Protein 7SKZ (pdb70)

B-factor: mean 47.56, std 10.43, range [28.94, 87.68]

GO terms:
  GO:0044228 host cell surface (C, IDA)
  GO:0005768 endosome (C, IDA)
  GO:0039660 structural constituent of virion (F, IDA)
  GO:0019062 virion attachment to host cell (P, IDA)
  GO:0046718 symbiont entry into host cell (P, IDA)
  GO:0098670 entry receptor-mediated virion attachment to host cell (P, IDA)
  GO:0140522 fusogenic activity (F, IDA)
  GO:0046789 host cell surface receptor binding (F, IDA)
  GO:0048018 receptor ligand activity (F, IDA)
  GO:0043655 host extracellular region (C, IC)
  GO:0044173 host cell endoplasmic reticulum-Golgi intermediate compartment membrane (C, EXP)
  GO:0055036 virion membrane (C, EXP)
  GO:0020002 host cell plasma membrane (C, EXP)
  GO:0005515 protein binding (F, IPI)
  GO:0055036 virion membrane (C, TAS)
  GO:0005886 plasma membrane (C, TAS)
  GO:0042802 identical protein binding (F, IPI)
  GO:0046598 positive regulation of viral entry into host cell (P, IDA)
  GO:0016020 membrane (C, IDA)
  GO:0019031 viral envelope (C, IDA)

InterPro domains:
  IPR002552 Spike glycoprotein S2, coronavirus [PF01601] (711-1232)
  IPR018548 Spike (S) protein S1 subunit, receptor-binding domain, betacoronavirus [PF09408] (349-526)
  IPR018548 Spike (S) protein S1 subunit, receptor-binding domain, betacoronavirus [PS51921] (334-527)
  IPR032500 Spike glycoprotein S1, N-terminal domain, betacoronavirus-like [PF16451] (33-337)
  IPR032500 Spike glycoprotein S1, N-terminal domain, betacoronavirus-like [PS51922] (9-303)
  IPR036326 Spike S1 subunit, receptor binding domain superfamily, betacoronavirus [SSF143587] (333-516)
  IPR042578 Spike glycoprotein, betacoronavirus [MF_04099] (2-1273)
  IPR043002 Spike glycoprotein, N-terminal domain superfamily [G3DSA:2.60.120.960] (28-307)
  IPR043473 Spike glycoprotein S2 superfamily, coronavirus [SSF111474] (909-1026)
  IPR043473 Spike glycoprotein S2 superfamily, coronavirus [SSF111474] (1159-1211)
  IPR043607 Coronavirus spike glycoprotein S1, C-terminal [PF19209] (536-591)
  IPR044341 Spike (S) protein S1 subunit, N-terminal domain, SARS-CoV-like [cd21624] (13-304)
  IPR044366 Spike (S) protein S1 subunit, receptor-binding domain, SARS-CoV-2 [cd21480] (319-541)
  IPR044873 Spike glycoprotein S2, coronavirus, heptad repeat 1 [PS51923] (896-1001)
  IPR044874 Spike glycoprotein S2, coronavirus, heptad repeat 2 [PS51924] (1143-1225)

Radius of gyration: 24.34 Å; Cα contacts (8 Å, |Δi|>4): 1212; chains: 3; bounding box: 66×43×62 Å

Organism: Severe acute respiratory syndrome coronavirus 2 (NCBI:txid2697049)

Foldseek 3Di:
DVVVVVVVVVVD/DKAWAKDWAFEDEQQAKTKIKIAIDDDQQLQWKKWKWWADPPVGIDTAKIAGSNRPDIDGDPVQPPFWDWGADSVRRMIMIIGGNHHQVNFTWIKIFIWDGCVVPPRTDTDDIHPTHTHGHHPDDWDAWDKAKQAWEPVADDPQKGKIWIKTDFTDDDDKDKDKPVPPDDPAKDKDDWDQDPVRGTITMIMGMDGPVCLPPDWIWMWIAGVNVRDIDIDTHHHDHD/DKAKAKDDQEDEEAAQAKDKIKIFIPWFLFQQKWKWWADPPGDTHTAAGSQFHGDPPHDPQWGKDDTTTIIMTMGGNHALLSFTWMKMKGCSVPVDIDIYPTYGYAYDDDFDFWDKDKDWADPVVLVVFKTKIKIKTPFGPDPDKDKWKAFLHRTDDDQKDKDKDDQDSHRRTIMMMMIGMDTSVVVVVTFKIKMWMDDPNDPHIDIDIGTPVPD

Solvent-accessible surface area: 18860 Å² total; per-residue (Å²): 116,75,54,14,59,35,1,36,143,48,11,140,165,66,77,8,79,35,64,51,21,10,42,17,108,62,55,20,73,32,131,0,15,1,46,10,57,55,36,79,2,52,39,32,2,0,0,0,0,18,36,20,136,90,59,22,7,56,18,1,0,0,4,0,1,59,29,64,19,58,65,57,30,141,64,0,56,87,29,5,74,4,47,30,55,47,113,60,48,10,0,46,0,72,0,17,67,3,126,112,80,1,45,4,43,0,10,0,0,9,0,4,29,5,124,124,122,49,46,1,9,0,57,23,26,0,218,22,16,43,0,18,8,23,90,52,94,61,84,19,13,46,11,22,17,5,8,1,7,64,43,0,44,59,85,53,53,0,0,0,0,0,3,0,18,35,0,29,1,62,54,14,85,28,46,2,41,101,40,94,33,103,74,37,38,21,54,4,62,25,28,104,26,133,77,32,41,44,8,16,4,0,1,0,43,10,75,39,108,21,34,81,112,93,75,19,50,0,27,4,70,0,66,22,27,136,36,82,44,103,47,134,6,103,73,50,126,32,145,14,90,10,73,5,57,55,75,62,32,48,22,40,70,52,76,166,1,76,0,45,2,50,9,74,104,66,0,60,36,12,0,0,0,0,10,15,35,64,86,94,27,4,110,12,0,1,37,9,1,68,62,110,12,107,78,14,49,81,48,2,56,7,54,34,77,17,61,70,3,40,0,30,0,21,67,3,89,27,42,2,10,0,25,0,17,0,0,1,3,60,89,13,1,13,3,27,19,3,103,6,0,107,0,25,0,97,77,101,74,19,43,10,49,11,3,0,0,6,6,6,97,80,3,35,93,80,32,37,0,2,0,0,0,0,0,13,47,0,32,30,100,127,25,116,24,61,8,50,4,65,125,52,79,60,112,74,74,53,70,86,21,48,9,79,3,33,41,166,53,3,5,10,0,7,7,3,20,0,46,18,54,76,76,81,8,83,73,72,45,52,0,8,0,27,0,59,8,128,30,35,131,72,71,48,73,48,42,2,71,85,77,82,41

Sequence (453 aa):
SKRSFIEDLLFNEVQLVESGGGLVLPGGSLRLSCSASGFTFSDFSMHWVRQSPGKGLEYVSAITSSGSSTYYPDSVKGRFTISRDNSKNTLYLQMGSLRVEDTAVYWCVKNSDVFRFPHLYFDVWGRGTLVTVSSASTKGPSVFPLAPSSKSTSGGTAALGCLVKDYFPEPVTVSWNSGALTSGVHTFPAVLQSSGLYSLSSVVTTVPSSSSLGTQTTYICNVNHKPSNTKVDKRVEPKSCDIVMTQSPATLSVSPGDRATLSCRASQSVSSNLAWYQQKPGQAPRLLIYGASTRAAGIPARFSGSGSGTEFTLTISSLQSEDFAVYYCQQYDNWPSITFGQGTRLEIKRTVAAPSVFIFPPSDEQLKSGTASVVCLLNNFYPREAKVQWKVDNALQSGNNSQESVTEQDSKDSTYSLSSTLTLSKADYEKHKVYACEVTHQGLSSPVTKSFNRGEC

Secondary structure (DSSP, 8-state):
-HHHHHHHHHH-/--EEEEEE-EEE-TT--EEEEEEEESS-GGGS-EEEEEEETTTEEEEEEEE-TTS--EE--TTTTTTEEEEEETTTTEEEEEE-S--GGG-EEEEEEEEPPGGGTT---EEEE---EEEEE-SSPPBPPEEEEE---GGGEETTEEEEEEEEEEEBSS--EEEEGGGTB-TTEEEPPPEE-TTS-EEEEEEEEEEGGGTTT---EEEEEEGGGTEEEEEE-PPP--/-PPEEEE-SEEEE-TTS-EEEEEEESS--TT-EEEEEE-TTS--EEEEETTTEEPTT--TTEEEEEETTEEEEEE-S--GGG-EEEEEEEEEETTEEEE---EEEEE----BPPEEEEEPPPHHHHHTTEEEEEEEEEEEBSS-EEEEEEETTEEP-SSEEEEEPPPPTTT--EEEEEEEEEEHHHHTT--EEEEEEEETT-SS-EEEEEETTT-

Nearest PDB structures (foldseek):
  7skz-assembly1_L  TM=1.005E+00  e=3.564E-45  Homo sapiens
  6hkg-assembly1_B  TM=9.446E-01  e=2.158E-41  Homo sapiens
  6pzf-assembly1_E  TM=9.932E-01  e=2.190E-39  Homo sapiens
  2vxv-assembly1_L  TM=7.885E-01  e=5.918E-41  Homo sapiens
  8d47-assembly1_L  TM=7.939E-01  e=3.796E-40  Homo sapiens

Structure (mmCIF, N/CA/C/O backbone):
data_7SKZ
#
_entry.id   7SKZ
#
_cell.length_a   152.923
_cell.length_b   60.713
_cell.length_c   61.110
_cell.angle_alpha   90.000
_cell.angle_beta   93.620
_cell.angle_gamma   90.000
#
_symmetry.space_group_name_H-M   'C 1 2 1'
#
loop_
_entity.id
_entity.type
_entity.pdbx_description
1 polymer PRO-SER-LYS-ARG-SER-PHE-ILE-GLU-ASP-LEU-LEU-PHE-ASN
2 polymer 'Heavy chain of VN01H1 Fab'
3 polymer 'Light chain of VN01H1 Fab'
4 water water
#
loop_
_atom_site.group_PDB
_atom_site.id
_atom_site.type_symbol
_atom_site.label_atom_id
_atom_site.label_alt_id
_atom_site.label_comp_id
_atom_site.label_asym_id
_atom_site.label_entity_id
_atom_site.label_seq_id
_atom_site.pdbx_PDB_ins_code
_atom_site.Cartn_x
_atom_site.Cartn_y
_atom_site.Cartn_z
_atom_site.occupancy
_atom_site.B_iso_or_equiv
_atom_site.auth_seq_id
_atom_site.auth_comp_id
_atom_site.auth_asym_id
_atom_site.auth_atom_id
_atom_site.pdbx_PDB_model_num
ATOM 1 N N . SER A 1 2 ? 5.255 -3.601 38.431 0.97 81.06 813 SER A N 1
ATOM 2 C CA . SER A 1 2 ? 4.601 -2.701 37.486 0.91 76.78 813 SER A CA 1
ATOM 3 C C . SER A 1 2 ? 3.535 -3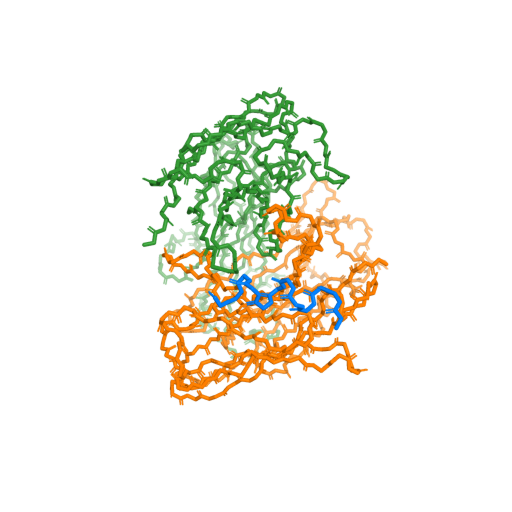.423 36.675 0.39 73.54 813 SER A C 1
ATOM 4 O O . SER A 1 2 ? 3.495 -4.654 36.638 1.00 71.29 813 SER A O 1
ATOM 7 N N . LYS A 1 3 ? 2.680 -2.641 36.010 1.00 75.70 814 LYS A N 1
ATOM 8 C CA . LYS A 1 3 ? 1.619 -3.226 35.197 1.00 73.59 814 LYS A CA 1
ATOM 9 C C . LYS A 1 3 ? 2.189 -4.089 34.077 1.00 70.39 814 LYS A C 1
ATOM 10 O O . LYS A 1 3 ? 1.636 -5.147 33.755 0.35 68.51 814 LYS A O 1
ATOM 12 N N . ARG A 1 4 ? 3.302 -3.659 33.477 0.73 68.29 815 ARG A N 1
ATOM 13 C CA . ARG A 1 4 ? 3.890 -4.418 32.377 0.84 67.72 815 ARG A CA 1
ATOM 14 C C . ARG A 1 4 ? 4.472 -5.740 32.858 1.00 63.40 815 ARG A C 1
ATOM 15 O O . ARG A 1 4 ? 4.280 -6.776 32.213 0.91 65.16 815 ARG A O 1
ATOM 23 N N . SER A 1 5 ? 5.194 -5.718 33.982 1.00 65.90 816 SER A N 1
ATOM 24 C CA . SER A 1 5 ? 5.774 -6.940 34.535 1.00 65.13 816 SER A CA 1
ATOM 25 C C . SER A 1 5 ? 4.724 -8.031 34.705 0.79 64.02 816 SER A C 1
ATOM 26 O O . SER A 1 5 ? 4.974 -9.200 34.384 1.00 61.29 816 SER A O 1
ATOM 29 N N . PHE A 1 6 ? 3.534 -7.662 35.191 1.00 66.18 817 PHE A N 1
ATOM 30 C CA . PHE A 1 6 ? 2.487 -8.650 35.438 1.00 61.49 817 PHE A CA 1
ATOM 31 C C . PHE A 1 6 ? 2.025 -9.303 34.143 1.00 61.15 817 PHE A C 1
ATOM 32 O O . PHE A 1 6 ? 1.834 -10.523 34.089 0.94 65.33 817 PHE A O 1
ATOM 34 N N . ILE A 1 7 ? 1.838 -8.511 33.087 1.00 61.07 818 ILE A N 1
ATOM 35 C CA . ILE A 1 7 ? 1.387 -9.082 31.823 1.00 63.02 818 ILE A CA 1
ATOM 36 C C . ILE A 1 7 ? 2.496 -9.918 31.197 0.90 59.35 818 ILE A C 1
ATOM 37 O O . ILE A 1 7 ? 2.239 -10.979 30.612 1.00 58.94 818 ILE A O 1
ATOM 39 N N . GLU A 1 8 ? 3.744 -9.457 31.306 0.96 61.40 819 GLU A N 1
ATOM 40 C CA . GLU A 1 8 ? 4.855 -10.217 30.744 1.00 56.65 819 GLU A CA 1
ATOM 41 C C . GLU A 1 8 ? 5.030 -11.544 31.471 0.84 57.12 819 GLU A C 1
ATOM 42 O O . GLU A 1 8 ? 5.349 -12.564 30.848 0.92 59.30 819 GLU A O 1
ATOM 48 N N . ASP A 1 9 ? 4.810 -11.556 32.786 1.00 57.85 820 ASP A N 1
ATOM 49 C CA . ASP A 1 9 ? 4.832 -12.817 33.518 0.79 59.74 820 ASP A CA 1
ATOM 50 C C . ASP A 1 9 ? 3.766 -13.776 33.001 0.98 59.81 820 ASP A C 1
ATOM 51 O O . ASP A 1 9 ? 4.025 -14.975 32.853 1.00 58.89 820 ASP A O 1
ATOM 56 N N . LEU A 1 10 ? 2.557 -13.271 32.724 1.00 58.07 821 LEU A N 1
ATOM 57 C CA . LEU A 1 10 ? 1.517 -14.131 32.166 1.00 55.46 821 LEU A CA 1
ATOM 58 C C . LEU A 1 10 ? 1.996 -14.796 30.884 0.88 59.11 821 LEU A C 1
ATOM 59 O O . LEU A 1 10 ? 1.761 -15.991 30.667 1.00 60.07 821 LEU A O 1
ATOM 64 N N . LEU A 1 11 ? 2.703 -14.041 30.041 1.00 55.53 822 LEU A N 1
ATOM 65 C CA . LEU A 1 11 ? 3.170 -14.563 28.762 1.00 54.10 822 LEU A CA 1
ATOM 66 C C . LEU A 1 11 ? 4.355 -15.505 28.934 1.00 55.24 822 LEU A C 1
ATOM 67 O O . LEU A 1 11 ? 4.461 -16.508 28.220 1.00 59.25 822 LEU A O 1
ATOM 72 N N . PHE A 1 12 ? 5.258 -15.197 29.868 1.00 56.85 823 PHE A N 1
ATOM 73 C CA . PHE A 1 12 ? 6.415 -16.056 30.094 0.99 56.88 823 PHE A CA 1
ATOM 74 C C . PHE A 1 12 ? 6.037 -17.375 30.758 0.80 60.74 823 PHE A C 1
ATOM 75 O O . PHE A 1 12 ? 6.788 -18.351 30.638 1.00 59.80 823 PHE A O 1
ATOM 83 N N . ASN A 1 13 ? 4.894 -17.429 31.437 1.00 59.37 824 ASN A N 1
ATOM 84 C CA . ASN A 1 13 ? 4.466 -18.622 32.161 1.00 62.74 824 ASN A CA 1
ATOM 85 C C . ASN A 1 13 ? 3.207 -19.237 31.549 1.00 65.07 824 ASN A C 1
ATOM 86 O O . ASN A 1 13 ? 3.259 -19.851 30.480 1.00 67.03 824 ASN A O 1
ATOM 91 N N . GLU B 2 1 ? 19.097 9.345 20.000 1.00 79.37 1 GLU H N 1
ATOM 92 C CA . GLU B 2 1 ? 18.329 8.236 19.451 1.00 77.57 1 GLU H CA 1
ATOM 93 C C . GLU B 2 1 ? 18.495 6.990 20.316 1.00 78.48 1 GLU H C 1
ATOM 94 O O . GLU B 2 1 ? 19.287 6.982 21.263 1.00 78.23 1 GLU H O 1
ATOM 100 N N . VAL B 2 2 ? 17.744 5.939 19.993 1.00 70.13 2 VAL H N 1
ATOM 101 C CA . VAL B 2 2 ? 17.839 4.688 20.731 1.00 67.21 2 VAL H CA 1
ATOM 102 C C . VAL B 2 2 ? 19.102 3.947 20.308 1.00 69.49 2 VAL H C 1
ATOM 103 O O . VAL B 2 2 ? 19.489 3.959 19.132 1.00 70.67 2 VAL H O 1
ATOM 107 N N . GLN B 2 3 ? 19.768 3.315 21.272 1.00 62.43 3 GLN H N 1
ATOM 108 C CA . GLN B 2 3 ? 20.989 2.573 20.994 1.00 62.82 3 GLN H CA 1
ATOM 109 C C . GLN B 2 3 ? 21.082 1.357 21.905 1.00 59.01 3 GLN H C 1
ATOM 110 O O . GLN B 2 3 ? 20.674 1.409 23.069 1.00 56.16 3 GLN H O 1
ATOM 116 N N . LEU B 2 4 ? 21.629 0.269 21.365 1.00 50.57 4 LEU H N 1
ATOM 117 C CA . LEU B 2 4 ? 22.038 -0.896 22.140 1.00 53.15 4 LEU H CA 1
ATOM 118 C C . LEU B 2 4 ? 23.512 -1.131 21.833 1.00 54.28 4 LEU H C 1
ATOM 119 O O . LEU B 2 4 ? 23.871 -1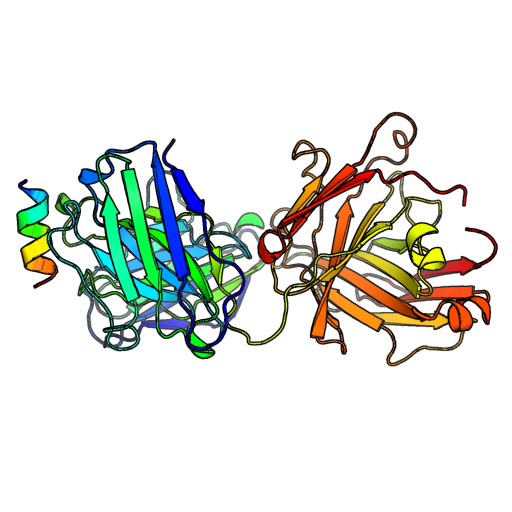.441 20.692 1.00 54.19 4 LEU H O 1
ATOM 124 N N . VAL B 2 5 ? 24.367 -0.977 22.835 1.00 53.63 5 VAL H N 1
ATOM 125 C CA . VAL B 2 5 ? 25.808 -1.070 22.634 1.00 48.37 5 VAL H CA 1
ATOM 126 C C . VAL B 2 5 ? 26.287 -2.370 23.268 1.00 51.37 5 VAL H C 1
ATOM 127 O O . VAL B 2 5 ? 26.217 -2.551 24.489 1.00 49.70 5 VAL H O 1
ATOM 131 N N . GLU B 2 6 ? 26.753 -3.289 22.434 1.00 49.52 6 GLU H N 1
ATOM 132 C CA . GLU B 2 6 ? 27.156 -4.606 22.900 1.00 49.58 6 GLU H CA 1
ATOM 133 C C . GLU B 2 6 ? 28.647 -4.636 23.225 1.00 55.37 6 GLU H C 1
ATOM 134 O O . GLU B 2 6 ? 29.467 -4.084 22.485 1.00 51.68 6 GLU H O 1
ATOM 140 N N . SER B 2 7 ? 28.990 -5.288 24.339 1.00 58.56 7 SER H N 1
ATOM 141 C CA . SER B 2 7 ? 30.372 -5.543 24.725 1.00 58.94 7 SER H CA 1
ATOM 142 C C . SER B 2 7 ? 30.528 -7.010 25.108 1.00 60.20 7 SER H C 1
ATOM 143 O O . SER B 2 7 ? 29.548 -7.725 25.341 1.00 53.27 7 SER H O 1
ATOM 146 N N . GLY B 2 8 ? 31.776 -7.454 25.169 1.00 69.93 8 GLY H N 1
ATOM 147 C CA . GLY B 2 8 ? 32.091 -8.833 25.494 1.00 67.59 8 GLY H CA 1
ATOM 148 C C . GLY B 2 8 ? 32.389 -9.665 24.262 1.00 66.40 8 GLY H C 1
ATOM 149 O O . GLY B 2 8 ? 32.578 -9.162 23.151 1.00 71.84 8 GLY H O 1
ATOM 150 N N . GLY B 2 9 ? 32.445 -10.974 24.479 1.00 63.97 9 GLY H N 1
ATOM 151 C CA . GLY B 2 9 ? 32.595 -11.918 23.383 1.00 59.28 9 GLY H CA 1
ATOM 152 C C . GLY B 2 9 ? 34.036 -12.278 23.066 1.00 60.61 9 GLY H C 1
ATOM 153 O O . GLY B 2 9 ? 34.948 -12.190 23.899 1.00 65.12 9 GLY H O 1
ATOM 154 N N . GLY B 2 10 ? 34.237 -12.699 21.818 1.00 52.60 10 GLY H N 1
ATOM 155 C CA . GLY B 2 10 ? 35.556 -13.093 21.364 1.00 48.00 10 GLY H CA 1
ATOM 156 C C . GLY B 2 10 ? 35.752 -14.597 21.373 1.00 50.50 10 GLY H C 1
ATOM 157 O O . GLY B 2 10 ? 34.812 -15.355 21.114 1.00 47.56 10 GLY H O 1
ATOM 158 N N . LEU B 2 11 ? 36.971 -15.035 21.679 1.00 49.32 11 LEU H N 1
ATOM 159 C CA . LEU B 2 11 ? 37.334 -16.446 21.654 1.00 50.81 11 LEU H CA 1
ATOM 160 C C . LEU B 2 11 ? 37.138 -17.063 23.033 1.00 52.14 11 LEU H C 1
ATOM 161 O O . LEU B 2 11 ? 37.430 -16.431 24.052 1.00 55.46 11 LEU H O 1
ATOM 166 N N . VAL B 2 12 ? 36.631 -18.297 23.063 1.00 46.55 12 VAL H N 1
ATOM 167 C CA . VAL B 2 12 ? 36.483 -19.031 24.316 1.00 50.86 12 VAL H CA 1
ATOM 168 C C . VAL B 2 12 ? 36.699 -20.520 24.052 1.00 53.18 12 VAL H C 1
ATOM 169 O O . VAL B 2 12 ? 36.378 -21.036 22.977 1.00 48.55 12 VAL H O 1
ATOM 173 N N . LEU B 2 13 ? 37.272 -21.205 25.039 1.00 58.36 13 LEU H N 1
ATOM 174 C CA . LEU B 2 13 ? 37.564 -22.625 24.905 1.00 54.95 13 LEU H CA 1
ATOM 175 C C . LEU B 2 13 ? 36.280 -23.452 24.987 1.00 53.57 13 LEU H C 1
ATOM 176 O O . LEU B 2 13 ? 35.306 -23.047 25.632 1.00 50.28 13 LEU H O 1
ATOM 181 N N . PRO B 2 14 ? 36.246 -24.610 24.330 1.00 52.66 14 PRO H N 1
ATOM 182 C CA . PRO B 2 14 ? 35.099 -25.508 24.500 1.00 52.87 14 PRO H CA 1
ATOM 183 C C . PRO B 2 14 ? 34.900 -25.832 25.971 1.00 59.18 14 PRO H C 1
ATOM 184 O O . PRO B 2 14 ? 35.859 -26.085 26.705 1.00 63.17 14 PRO H O 1
ATOM 188 N N . GLY B 2 15 ? 33.643 -25.804 26.402 1.00 61.32 15 GLY H N 1
ATOM 189 C CA . GLY B 2 15 ? 33.321 -25.997 27.798 1.00 63.87 15 GLY H CA 1
ATOM 190 C C . GLY B 2 15 ? 33.582 -24.798 28.680 1.00 63.86 15 GLY H C 1
ATOM 191 O O . GLY B 2 15 ? 33.369 -24.887 29.896 1.00 62.18 15 GLY H O 1
ATOM 192 N N . GLY B 2 16 ? 34.030 -23.680 28.110 1.00 61.80 16 GLY H N 1
ATOM 193 C CA . GLY B 2 16 ? 34.364 -22.502 28.878 1.00 59.38 16 GLY H CA 1
ATOM 194 C C . GLY B 2 16 ? 33.148 -21.642 29.154 1.00 58.43 16 GLY H C 1
ATOM 195 O O . GLY B 2 16 ? 32.010 -21.993 28.843 1.00 59.40 16 GLY H O 1
ATOM 196 N N . SER B 2 17 ? 33.410 -20.482 29.746 1.00 57.68 17 SER H N 1
ATOM 197 C CA . SER B 2 17 ? 32.369 -19.561 30.171 1.00 59.62 17 SER H CA 1
ATOM 198 C C . SER B 2 17 ? 32.636 -18.183 29.582 1.00 59.30 17 SER H C 1
ATOM 199 O O . SER B 2 17 ? 33.782 -17.825 29.298 1.00 53.54 17 SER H O 1
ATOM 202 N N . LEU B 2 18 ? 31.564 -17.409 29.401 1.00 59.57 18 LEU H N 1
ATOM 203 C CA . LEU B 2 18 ? 31.662 -16.095 28.778 1.00 56.39 18 LEU H CA 1
ATOM 204 C C . LEU B 2 18 ? 30.416 -15.271 29.072 1.00 60.58 18 LEU H C 1
ATOM 205 O O . LEU B 2 18 ? 29.297 -15.780 28.962 1.00 56.08 18 LEU H O 1
ATOM 210 N N . ARG B 2 19 ? 30.586 -14.003 29.440 1.00 59.83 19 ARG H N 1
ATOM 211 C CA . ARG B 2 19 ? 29.455 -13.119 29.697 1.00 57.24 19 ARG H CA 1
ATOM 212 C C . ARG B 2 19 ? 29.436 -12.004 28.663 1.00 57.72 19 ARG H C 1
ATOM 213 O O . ARG B 2 19 ? 30.456 -11.341 28.433 1.00 56.20 19 ARG H O 1
ATOM 221 N N . LEU B 2 20 ? 28.280 -11.810 28.037 1.00 52.82 20 LEU H N 1
ATOM 222 C CA . LEU B 2 20 ? 28.046 -10.698 27.131 1.00 50.69 20 LEU H CA 1
ATOM 223 C C . LEU B 2 20 ? 27.266 -9.609 27.856 1.00 54.85 20 LEU H C 1
ATOM 224 O O . LEU B 2 20 ? 26.481 -9.883 28.768 1.00 55.64 20 LEU H O 1
ATOM 229 N N . SER B 2 21 ? 27.484 -8.365 27.437 1.00 58.40 21 SER H N 1
ATOM 230 C CA . SER B 2 21 ? 26.811 -7.213 28.018 1.00 55.06 21 SER H CA 1
ATOM 231 C C . SER B 2 21 ? 26.207 -6.367 26.907 1.00 52.97 21 SER H C 1
ATOM 232 O O . SER B 2 21 ? 26.691 -6.367 25.773 1.00 49.39 21 SER H O 1
ATOM 234 N N . CYS B 2 22 ? 25.141 -5.645 27.245 1.00 52.03 22 CYS H N 1
ATOM 235 C CA . CYS B 2 22 ? 24.507 -4.733 26.296 1.00 49.43 22 CYS H CA 1
ATOM 236 C C . CYS B 2 22 ? 23.914 -3.568 27.079 1.00 53.83 22 CYS H C 1
ATOM 237 O O . CYS B 2 22 ? 22.991 -3.768 27.874 1.00 56.52 22 CYS H O 1
ATOM 240 N N . SER B 2 23 ? 24.436 -2.360 26.859 1.00 52.20 23 SER H N 1
ATOM 241 C CA . SER B 2 23 ? 23.950 -1.163 27.532 1.00 53.01 23 SER H CA 1
ATOM 242 C C . SER B 2 23 ? 22.970 -0.412 26.637 1.00 56.13 23 SER H C 1
ATOM 243 O O . SER B 2 23 ? 23.197 -0.253 25.435 1.00 58.29 23 SER H O 1
ATOM 246 N N . ALA B 2 24 ? 21.877 0.045 27.229 1.00 56.00 24 ALA H N 1
ATOM 247 C CA . ALA B 2 24 ? 20.790 0.665 26.487 1.00 58.22 24 ALA H CA 1
ATOM 248 C C . ALA B 2 24 ? 20.733 2.156 26.777 1.00 57.43 24 ALA H C 1
ATOM 249 O O . ALA B 2 24 ? 20.949 2.584 27.914 1.00 61.95 24 ALA H O 1
ATOM 251 N N . SER B 2 25 ? 20.430 2.940 25.743 1.00 58.51 25 SER H N 1
ATOM 252 C CA . SER B 2 25 ? 20.228 4.373 25.885 1.00 57.24 25 SER H CA 1
ATOM 253 C C . SER B 2 25 ? 19.191 4.832 24.867 1.00 63.56 25 SER H C 1
ATOM 254 O O . SER B 2 25 ? 19.009 4.204 23.820 1.00 64.54 25 SER H O 1
ATOM 257 N N . GLY B 2 26 ? 18.512 5.933 25.186 1.00 64.67 26 GLY H N 1
ATOM 258 C CA . GLY B 2 26 ? 17.508 6.517 24.317 1.00 67.55 26 GLY H CA 1
ATOM 259 C C . GLY B 2 26 ? 16.081 6.086 24.594 1.00 66.01 26 GLY H C 1
ATOM 260 O O . GLY B 2 26 ? 15.159 6.570 23.921 1.00 61.80 26 GLY H O 1
ATOM 261 N N . PHE B 2 27 ? 15.868 5.187 25.549 1.00 64.73 27 PHE H N 1
ATOM 262 C CA . PHE B 2 27 ? 14.526 4.756 25.894 1.00 62.20 27 PHE H CA 1
ATOM 263 C C . PHE B 2 27 ? 14.521 4.330 27.352 1.00 64.77 27 PHE H C 1
ATOM 264 O O . PHE B 2 27 ? 15.570 4.237 27.999 1.00 66.52 27 PHE H O 1
ATOM 272 N N . THR B 2 28 ? 13.318 4.101 27.873 1.00 61.33 28 THR H N 1
ATOM 273 C CA . THR B 2 28 ? 13.143 3.612 29.237 1.00 61.81 28 THR H CA 1
ATOM 274 C C . THR B 2 28 ? 13.393 2.108 29.231 1.00 60.20 28 THR H C 1
ATOM 275 O O . THR B 2 28 ? 12.507 1.320 28.894 1.00 61.82 28 THR H O 1
ATOM 279 N N . PHE B 2 29 ? 14.615 1.717 29.603 1.00 62.38 29 PHE H N 1
ATOM 280 C CA . PHE B 2 29 ? 15.036 0.320 29.503 1.00 61.58 29 PHE H CA 1
ATOM 281 C C . PHE B 2 29 ? 14.138 -0.594 30.325 1.00 60.59 29 PHE H C 1
ATOM 282 O O . PHE B 2 29 ? 13.738 -1.668 29.860 1.00 56.18 29 PHE H O 1
ATOM 290 N N . SER B 2 30 ? 13.795 -0.177 31.543 1.00 59.51 30 SER H N 1
ATOM 291 C CA . SER B 2 30 ? 12.985 -0.988 32.448 1.00 63.04 30 SER H CA 1
ATOM 292 C C . SER B 2 30 ? 11.537 -1.163 31.988 1.00 65.48 30 SER H C 1
ATOM 293 O O . SER B 2 30 ? 10.773 -1.849 32.679 1.00 67.56 30 SER H O 1
ATOM 296 N N . ASP B 2 31 ? 11.132 -0.565 30.866 1.00 63.20 31 ASP H N 1
ATOM 297 C CA . ASP B 2 31 ? 9.788 -0.755 30.338 1.00 60.52 31 ASP H CA 1
ATOM 298 C C . ASP B 2 31 ? 9.697 -1.895 29.332 1.00 59.41 31 ASP H C 1
ATOM 299 O O . ASP B 2 31 ? 8.584 -2.286 28.971 1.00 61.97 31 ASP H O 1
ATOM 304 N N . PHE B 2 32 ? 10.819 -2.448 28.870 1.00 55.75 32 PHE H N 1
ATOM 305 C CA . PHE B 2 32 ? 10.788 -3.358 27.738 1.00 52.58 32 PHE H CA 1
ATOM 306 C C . PHE B 2 32 ? 11.481 -4.676 28.057 1.00 55.85 32 PHE H C 1
ATOM 307 O O . PHE B 2 32 ? 12.533 -4.702 28.703 1.00 55.60 32 PHE H O 1
ATOM 315 N N . SER B 2 33 ? 10.873 -5.764 27.593 1.00 50.54 33 SER H N 1
ATOM 316 C CA . SER B 2 33 ? 11.513 -7.069 27.620 1.00 50.94 33 SER H CA 1
ATOM 317 C C . SER B 2 33 ? 12.630 -7.117 26.584 1.00 45.54 33 SER H C 1
ATOM 318 O O . SER B 2 33 ? 12.603 -6.406 25.574 1.00 46.08 33 SER H O 1
ATOM 321 N N . MET B 2 34 ? 13.618 -7.964 26.839 1.00 44.14 34 MET H N 1
ATOM 322 C CA . MET B 2 34 ? 14.758 -8.109 25.948 1.00 44.54 34 MET H CA 1
ATOM 323 C C . MET B 2 34 ? 14.960 -9.575 25.586 1.00 45.46 34 MET H C 1
ATOM 324 O O . MET B 2 34 ? 14.664 -10.471 26.381 1.00 43.99 34 MET H O 1
ATOM 329 N N . HIS B 2 35 ? 15.480 -9.804 24.376 1.00 42.87 35 HIS H N 1
ATOM 330 C CA . HIS B 2 35 ? 15.921 -11.110 23.902 1.00 40.43 35 HIS H CA 1
ATOM 331 C C . HIS B 2 35 ? 17.404 -11.060 23.553 1.00 40.89 35 HIS H C 1
ATOM 332 O O . HIS B 2 35 ? 17.920 -10.031 23.106 1.00 42.13 35 HIS H O 1
ATOM 339 N N . TRP B 2 36 ? 18.089 -12.182 23.734 1.00 41.44 36 TRP H N 1
ATOM 340 C CA . TRP B 2 36 ? 19.309 -12.451 22.989 1.00 36.04 36 TRP H CA 1
ATOM 341 C C . TRP B 2 36 ? 18.928 -13.346 21.823 1.00 37.29 36 TRP H C 1
ATOM 342 O O . TRP B 2 36 ? 18.211 -14.337 21.997 1.00 39.14 36 TRP H O 1
ATOM 353 N N . VAL B 2 37 ? 19.378 -12.973 20.638 1.00 37.16 37 VAL H N 1
ATOM 354 C CA . VAL B 2 37 ? 19.131 -13.719 19.414 1.00 36.48 37 VAL H CA 1
ATOM 355 C C . VAL B 2 37 ? 20.493 -14.015 18.805 1.00 41.69 37 VAL H C 1
ATOM 356 O O . VAL B 2 37 ? 21.347 -13.124 18.741 1.00 37.62 37 VAL H O 1
ATOM 360 N N . ARG B 2 38 ? 20.720 -15.258 18.392 1.00 37.52 38 ARG H N 1
ATOM 361 C CA . ARG B 2 38 ? 21.998 -15.561 17.772 1.00 38.14 38 ARG H CA 1
ATOM 362 C C . ARG B 2 38 ? 21.795 -15.974 16.322 1.00 33.81 38 ARG H C 1
ATOM 363 O O . ARG B 2 38 ? 20.684 -16.284 15.891 1.00 32.20 38 ARG H O 1
ATOM 371 N N . GLN B 2 39 ? 22.886 -15.919 15.561 1.00 36.38 39 GLN H N 1
ATOM 372 C CA . GLN B 2 39 ? 22.847 -16.154 14.126 1.00 34.26 39 GLN H CA 1
ATOM 373 C C . GLN B 2 39 ? 24.096 -16.923 13.733 1.00 39.86 39 GLN H C 1
ATOM 374 O O . GLN B 2 39 ? 25.216 -16.495 14.037 1.00 32.82 39 GLN H O 1
ATOM 380 N N . SER B 2 40 ? 23.906 -18.044 13.045 1.00 37.11 40 SER H N 1
ATOM 381 C CA . SER B 2 40 ? 25.025 -18.891 12.654 1.00 39.65 40 SER H CA 1
ATOM 382 C C . SER B 2 40 ? 24.599 -19.711 11.445 1.00 46.14 40 SER H C 1
ATOM 383 O O . SER B 2 40 ? 23.407 -19.746 11.099 1.00 39.54 40 SER H O 1
ATOM 386 N N . PRO B 2 41 ? 25.547 -20.361 10.763 1.00 44.79 41 PRO H N 1
ATOM 387 C CA . PRO B 2 41 ? 25.201 -21.116 9.553 1.00 42.58 41 PRO H CA 1
ATOM 388 C C . PRO B 2 41 ? 24.315 -22.322 9.838 1.00 47.53 41 PRO H C 1
ATOM 389 O O . PRO B 2 41 ? 24.449 -23.009 10.861 1.00 44.88 41 PRO H O 1
ATOM 393 N N . GLY B 2 42 ? 23.405 -22.579 8.903 1.00 48.01 42 GLY H N 1
ATOM 394 C CA . GLY B 2 42 ? 22.487 -23.688 9.033 1.00 40.25 42 GLY H CA 1
ATOM 395 C C . GLY B 2 42 ? 21.311 -23.370 9.930 1.00 41.98 42 GLY H C 1
ATOM 396 O O . GLY B 2 42 ? 20.161 -23.423 9.490 1.00 46.62 42 GLY H O 1
ATOM 397 N N . LYS B 2 43 ? 21.579 -23.070 11.201 1.00 38.51 43 LYS H N 1
ATOM 398 C CA . LYS B 2 43 ? 20.501 -22.723 12.122 1.00 40.62 43 LYS H CA 1
ATOM 399 C C . LYS B 2 43 ? 19.904 -21.344 11.834 1.00 38.75 43 LYS H C 1
ATOM 400 O O . LYS B 2 43 ? 18.761 -21.082 12.227 1.00 39.81 43 LYS H O 1
ATOM 402 N N . GLY B 2 44 ? 20.648 -20.458 11.177 1.00 37.75 44 GLY H N 1
ATOM 403 C CA . GLY B 2 44 ? 20.139 -19.117 10.899 1.00 40.03 44 GLY H CA 1
ATOM 404 C C . GLY B 2 44 ? 19.916 -18.312 12.166 1.00 37.49 44 GLY H C 1
ATOM 405 O O . GLY B 2 44 ? 20.668 -18.417 13.144 1.00 33.62 44 GLY H O 1
ATOM 406 N N . LEU B 2 45 ? 18.864 -17.485 12.149 1.00 37.10 45 LEU H N 1
ATOM 407 C CA . LEU B 2 45 ? 18.497 -16.666 13.298 1.00 33.82 45 LEU H CA 1
ATOM 408 C C . LEU B 2 45 ? 17.649 -17.459 14.274 1.00 34.52 45 LEU H C 1
ATOM 409 O O . LEU B 2 45 ? 16.651 -18.070 13.878 1.00 36.75 45 LEU H O 1
ATOM 414 N N . GLU B 2 46 ? 17.994 -17.389 15.560 1.00 30.10 46 GLU H N 1
ATOM 415 C CA . GLU B 2 46 ? 17.221 -18.111 16.561 1.00 33.82 46 GLU H CA 1
ATOM 416 C C . GLU B 2 46 ? 17.442 -17.444 17.907 1.00 37.83 46 GLU H C 1
ATOM 417 O O . GLU B 2 46 ? 18.568 -17.059 18.226 1.00 38.42 46 GLU H O 1
ATOM 423 N N . TYR B 2 47 ? 16.376 -17.290 18.692 1.00 33.45 47 TYR H N 1
ATOM 424 C CA . TYR B 2 47 ? 16.568 -16.691 20.003 1.00 37.84 47 TYR H CA 1
ATOM 425 C C . TYR B 2 47 ? 17.146 -17.728 20.952 1.00 40.73 47 TYR H C 1
ATOM 426 O O . TYR B 2 47 ? 16.897 -18.933 20.816 1.00 37.60 47 TYR H O 1
ATOM 435 N N . VAL B 2 48 ? 17.927 -17.257 21.922 1.00 38.05 48 VAL H N 1
ATOM 436 C CA . VAL B 2 48 ? 18.504 -18.139 22.928 1.00 38.13 48 VAL H CA 1
ATOM 437 C C . VAL B 2 48 ? 18.075 -17.791 24.339 1.00 38.00 48 VAL H C 1
ATOM 438 O O . VAL B 2 48 ? 18.287 -18.605 25.242 1.00 40.89 48 VAL H O 1
ATOM 442 N N . SER B 2 49 ? 17.503 -16.615 24.575 1.00 39.79 49 SER H N 1
ATOM 443 C CA . SER B 2 49 ? 17.034 -16.285 25.916 1.00 43.29 49 SER H CA 1
ATOM 444 C C . SER B 2 49 ? 16.158 -15.041 25.843 1.00 43.26 49 SER H C 1
ATOM 445 O O . SER B 2 49 ? 16.282 -14.225 24.923 1.00 39.21 49 SER H O 1
ATOM 448 N N . ALA B 2 50 ? 15.278 -14.906 26.836 1.00 40.83 50 ALA H N 1
ATOM 449 C CA . ALA B 2 50 ? 14.368 -13.773 26.929 1.00 45.34 50 ALA H CA 1
ATOM 450 C C . ALA B 2 50 ? 14.144 -13.457 28.399 1.00 47.40 50 ALA H C 1
ATOM 451 O O . ALA B 2 50 ? 14.204 -14.348 29.249 1.00 46.57 50 ALA H O 1
ATOM 453 N N . ILE B 2 51 ? 13.893 -12.180 28.695 1.00 45.71 51 ILE H N 1
ATOM 454 C CA . ILE B 2 51 ? 13.679 -11.738 30.071 1.00 51.32 51 ILE H CA 1
ATOM 455 C C . ILE B 2 51 ? 12.652 -10.612 30.071 1.00 50.89 51 ILE H C 1
ATOM 456 O O . ILE B 2 51 ? 12.579 -9.818 29.131 1.00 52.85 51 ILE H O 1
ATOM 461 N N . THR B 2 52 ? 11.846 -10.549 31.134 1.00 52.40 52 THR H N 1
ATOM 462 C CA . THR B 2 52 ? 10.814 -9.527 31.231 1.00 55.36 52 THR H CA 1
ATOM 463 C C . THR B 2 52 ? 11.425 -8.164 31.555 1.00 59.08 52 THR H C 1
ATOM 464 O O . THR B 2 52 ? 12.614 -8.032 31.858 1.00 57.19 52 THR H O 1
ATOM 468 N N . SER B 2 53 ? 10.571 -7.137 31.512 1.00 57.39 53 SER H N 1
ATOM 469 C CA . SER B 2 53 ? 11.044 -5.769 31.701 1.00 59.99 53 SER H CA 1
ATOM 470 C C . SER B 2 53 ? 11.724 -5.595 33.055 1.00 61.25 53 SER H C 1
ATOM 471 O O . SER B 2 53 ? 12.732 -4.883 33.166 1.00 63.07 53 SER H O 1
ATOM 474 N N . SER B 2 54 ? 11.201 -6.248 34.090 1.00 62.39 54 SER H N 1
ATOM 475 C CA . SER B 2 54 ? 11.744 -6.154 35.441 1.00 62.68 54 SER H CA 1
ATOM 476 C C . SER B 2 54 ? 12.752 -7.247 35.767 1.00 63.51 54 SER H C 1
ATOM 477 O O . SER B 2 54 ? 13.297 -7.251 36.874 1.00 64.15 54 SER H O 1
ATOM 480 N N . GLY B 2 55 ? 13.003 -8.180 34.852 1.00 62.71 55 GLY H N 1
ATOM 481 C CA . GLY B 2 55 ? 13.755 -9.365 35.198 1.00 60.00 55 GLY H CA 1
ATOM 482 C C . GLY B 2 55 ? 12.972 -10.410 35.958 1.00 62.21 55 GLY H C 1
ATOM 483 O O . GLY B 2 55 ? 13.565 -11.398 36.403 1.00 62.88 55 GLY H O 1
ATOM 484 N N . SER B 2 56 ? 11.651 -10.239 36.094 1.00 60.70 56 SER H N 1
ATOM 485 C CA . SER B 2 56 ? 10.855 -11.109 36.958 1.00 65.19 56 SER H CA 1
ATOM 486 C C . SER B 2 56 ? 10.764 -12.537 36.429 1.00 64.45 56 SER H C 1
ATOM 487 O O . SER B 2 56 ? 10.623 -13.478 37.219 1.00 66.29 56 SER H O 1
ATOM 490 N N . SER B 2 57 ? 10.823 -12.725 35.113 1.00 60.94 57 SER H N 1
ATOM 491 C CA . SER B 2 57 ? 10.786 -14.061 34.538 1.00 57.02 57 SER H CA 1
ATOM 492 C C . SER B 2 57 ? 11.770 -14.148 33.379 1.00 58.55 57 SER H C 1
ATOM 493 O O . SER B 2 57 ? 12.060 -13.149 32.712 1.00 54.48 57 SER H O 1
ATOM 496 N N . THR B 2 58 ? 12.287 -15.355 33.148 1.00 53.38 58 THR H N 1
ATOM 497 C CA . THR B 2 58 ? 13.145 -15.643 32.010 1.00 52.86 58 THR H CA 1
ATOM 498 C C . THR B 2 58 ? 12.578 -16.811 31.215 1.00 53.69 58 THR H C 1
ATOM 499 O O . THR B 2 58 ? 11.816 -17.634 31.728 1.00 57.87 58 THR H O 1
ATOM 503 N N . TYR B 2 59 ? 12.991 -16.891 29.956 1.00 49.67 59 TYR H N 1
ATOM 504 C CA . TYR B 2 59 ? 12.512 -17.907 29.034 1.00 50.62 59 TYR H CA 1
ATOM 505 C C . TYR B 2 59 ? 13.696 -18.393 28.211 1.00 48.81 59 TYR H C 1
ATOM 506 O O . TYR B 2 59 ? 14.423 -17.579 27.636 1.00 44.36 59 TYR H O 1
ATOM 515 N N . TYR B 2 60 ? 13.894 -19.708 28.158 1.00 48.43 60 TYR H N 1
ATOM 516 C CA . TYR B 2 60 ? 14.999 -20.273 27.394 1.00 49.19 60 TYR H CA 1
ATOM 517 C C . TYR B 2 60 ? 14.508 -21.402 26.499 1.00 46.74 60 TYR H C 1
ATOM 518 O O . TYR B 2 60 ? 13.660 -22.197 26.917 1.00 50.92 60 TYR H O 1
ATOM 527 N N . PRO B 2 61 ? 15.045 -21.527 25.289 1.00 46.98 61 PRO H N 1
ATOM 528 C CA . PRO B 2 61 ? 14.806 -22.741 24.507 1.00 55.63 61 PRO H CA 1
ATOM 529 C C . PRO B 2 61 ? 15.570 -23.911 25.108 1.00 57.96 61 PRO H C 1
ATOM 530 O O . PRO B 2 61 ? 16.521 -23.739 25.874 1.00 55.92 61 PRO H O 1
ATOM 534 N N . ASP B 2 62 ? 15.133 -25.122 24.745 1.00 60.62 62 ASP H N 1
ATOM 535 C CA . ASP B 2 62 ? 15.715 -26.327 25.332 1.00 63.67 62 ASP H CA 1
ATOM 536 C C . ASP B 2 62 ? 17.201 -26.468 25.015 1.00 66.92 62 ASP H C 1
ATOM 537 O O . ASP B 2 62 ? 17.945 -27.071 25.797 1.00 70.98 62 ASP H O 1
ATOM 542 N N . SER B 2 63 ? 17.656 -25.923 23.884 1.00 66.22 63 SER H N 1
ATOM 543 C CA . SER B 2 63 ? 19.037 -26.146 23.462 1.00 68.22 63 SER H CA 1
ATOM 544 C C . SER B 2 63 ? 20.049 -25.519 24.417 1.00 67.58 63 SER H C 1
ATOM 545 O O . SER B 2 63 ? 21.172 -26.022 24.541 1.00 68.86 63 SER H O 1
ATOM 548 N N . VAL B 2 64 ? 19.687 -24.428 25.088 1.00 62.90 64 VAL H N 1
ATOM 549 C CA . VAL B 2 64 ? 20.623 -23.682 25.920 1.00 60.99 64 VAL H CA 1
ATOM 550 C C . VAL B 2 64 ? 20.271 -23.738 27.395 1.00 62.23 64 VAL H C 1
ATOM 551 O O . VAL B 2 64 ? 21.029 -23.205 28.219 1.00 58.89 64 VAL H O 1
ATOM 555 N N . LYS B 2 65 ? 19.149 -24.355 27.760 1.00 63.28 65 LYS H N 1
ATOM 556 C CA . LYS B 2 65 ? 18.728 -24.360 29.154 1.00 64.83 65 LYS H CA 1
ATOM 557 C C . LYS B 2 65 ? 19.762 -25.073 30.019 1.00 64.24 65 LYS H C 1
ATOM 558 O O . LYS B 2 65 ? 20.332 -26.096 29.627 1.00 64.70 65 LYS H O 1
ATOM 560 N N . GLY B 2 66 ? 20.026 -24.507 31.195 1.00 63.25 66 GLY H N 1
ATOM 561 C CA . GLY B 2 66 ? 21.060 -25.012 32.070 1.00 62.19 66 GLY H CA 1
ATOM 562 C C . GLY B 2 66 ? 22.467 -24.568 31.728 1.00 65.90 66 GLY H C 1
ATOM 563 O O . GLY B 2 66 ? 23.394 -24.874 32.488 1.00 73.45 66 GLY H O 1
ATOM 564 N N . ARG B 2 67 ? 22.664 -23.863 30.613 1.00 67.42 67 ARG H N 1
ATOM 565 C CA . ARG B 2 67 ? 23.976 -23.378 30.193 1.00 60.19 67 ARG H CA 1
ATOM 566 C C . ARG B 2 67 ? 24.035 -21.871 30.029 1.00 61.18 67 ARG H C 1
ATOM 567 O O . ARG B 2 67 ? 25.066 -21.264 30.333 1.00 60.30 67 ARG H O 1
ATOM 575 N N . PHE B 2 68 ? 22.959 -21.250 29.544 1.00 58.45 68 PHE H N 1
ATOM 576 C CA . PHE B 2 68 ? 22.902 -19.810 29.326 1.00 57.33 68 PHE H CA 1
ATOM 577 C C . PHE B 2 68 ? 21.997 -19.181 30.377 1.00 55.80 68 PHE H C 1
ATOM 578 O O . PHE B 2 68 ? 20.949 -19.738 30.718 1.00 54.18 68 PHE H O 1
ATOM 586 N N . THR B 2 69 ? 22.395 -18.020 30.889 1.00 50.80 69 THR H N 1
ATOM 587 C CA . THR B 2 69 ? 21.582 -17.295 31.860 1.00 56.24 69 THR H CA 1
ATOM 588 C C . THR B 2 69 ? 21.451 -15.843 31.421 1.00 53.55 69 THR H C 1
ATOM 589 O O . THR B 2 69 ? 22.459 -15.148 31.261 1.00 51.76 69 THR H O 1
ATOM 593 N N . ILE B 2 70 ? 20.216 -15.389 31.228 1.00 50.87 70 ILE H N 1
ATOM 594 C CA . ILE B 2 70 ? 19.939 -13.997 30.897 1.00 50.04 70 ILE H CA 1
ATOM 595 C C . ILE B 2 70 ? 19.602 -13.253 32.184 1.00 54.88 70 ILE H C 1
ATOM 596 O O . ILE B 2 70 ? 18.995 -13.821 33.103 1.00 55.11 70 ILE H O 1
ATOM 601 N N . SER B 2 71 ? 20.033 -11.995 32.272 1.00 51.19 71 SER H N 1
ATOM 602 C CA . SER B 2 71 ? 19.777 -11.165 33.443 1.00 50.87 71 SER H CA 1
ATOM 603 C C . SER B 2 71 ? 19.933 -9.708 33.040 1.00 55.53 71 SER H C 1
ATOM 604 O O . SER B 2 71 ? 20.503 -9.389 31.994 1.00 57.33 71 SER H O 1
ATOM 607 N N . ARG B 2 72 ? 19.424 -8.824 33.888 1.00 57.16 72 ARG H N 1
ATOM 608 C CA . ARG B 2 72 ? 19.475 -7.407 33.579 1.00 60.84 72 ARG H CA 1
ATOM 609 C C . ARG B 2 72 ? 19.684 -6.626 34.862 1.00 62.88 72 ARG H C 1
ATOM 610 O O . ARG B 2 72 ? 19.270 -7.052 35.943 1.00 67.43 72 ARG H O 1
ATOM 618 N N . ASP B 2 73 ? 20.346 -5.488 34.730 1.00 61.25 73 ASP H N 1
ATOM 619 C CA . ASP B 2 73 ? 20.496 -4.527 35.817 1.00 66.63 73 ASP H CA 1
ATOM 620 C C . ASP B 2 73 ? 19.865 -3.232 35.320 1.00 65.78 73 ASP H C 1
ATOM 621 O O . ASP B 2 73 ? 20.486 -2.484 34.557 1.00 68.37 73 ASP H O 1
ATOM 626 N N . ASN B 2 74 ? 18.624 -2.974 35.728 1.00 62.65 74 ASN H N 1
ATOM 627 C CA . ASN B 2 74 ? 17.962 -1.765 35.264 1.00 68.33 74 ASN H CA 1
ATOM 628 C C . ASN B 2 74 ? 18.505 -0.511 35.928 1.00 74.02 74 ASN H C 1
ATOM 629 O O . ASN B 2 74 ? 18.099 0.594 35.548 1.00 79.06 74 ASN H O 1
ATOM 634 N N . SER B 2 75 ? 19.399 -0.652 36.910 1.00 73.97 75 SER H N 1
ATOM 635 C CA . SER B 2 75 ? 20.059 0.515 37.480 1.00 76.64 75 SER H CA 1
ATOM 636 C C . SER B 2 75 ? 21.154 1.030 36.558 1.00 74.95 75 SER H C 1
ATOM 637 O O . SER B 2 75 ? 21.356 2.243 36.448 1.00 78.10 75 SER H O 1
ATOM 640 N N . LYS B 2 76 ? 21.864 0.131 35.886 1.00 72.02 76 LYS H N 1
ATOM 641 C CA . LYS B 2 76 ? 22.874 0.515 34.912 1.00 75.07 76 LYS H CA 1
ATOM 642 C C . LYS B 2 76 ? 22.381 0.342 33.482 1.00 72.08 76 LYS H C 1
ATOM 643 O O . LYS B 2 76 ? 23.184 0.426 32.544 1.00 70.02 76 LYS H O 1
ATOM 645 N N . ASN B 2 77 ? 21.080 0.106 33.301 1.00 70.57 77 ASN H N 1
ATOM 646 C CA . ASN B 2 77 ? 20.467 -0.104 31.991 1.00 64.16 77 ASN H CA 1
ATOM 647 C C . ASN B 2 77 ? 21.280 -1.088 31.150 1.00 60.14 77 ASN H C 1
ATOM 648 O O . ASN B 2 77 ? 21.693 -0.799 30.027 1.00 61.79 77 ASN H O 1
ATOM 653 N N . THR B 2 78 ? 21.515 -2.270 31.716 1.00 58.54 78 THR H N 1
ATOM 654 C CA . THR B 2 78 ? 22.386 -3.250 31.083 1.00 58.64 78 THR H CA 1
ATOM 655 C C . THR B 2 78 ? 21.727 -4.617 31.080 1.00 57.91 78 THR H C 1
ATOM 656 O O . THR B 2 78 ? 21.169 -5.048 32.094 1.00 58.47 78 THR H O 1
ATOM 660 N N . LEU B 2 79 ? 21.803 -5.289 29.939 1.00 55.77 79 LEU H N 1
ATOM 661 C CA . LEU B 2 79 ? 21.365 -6.665 29.778 1.00 55.02 79 LEU H CA 1
ATOM 662 C C . LEU B 2 79 ? 22.593 -7.566 29.706 1.00 52.27 79 LEU H C 1
ATOM 663 O O . LEU B 2 79 ? 23.594 -7.206 29.079 1.00 51.21 79 LEU H O 1
ATOM 668 N N . TYR B 2 80 ? 22.517 -8.732 30.347 1.00 50.93 80 TYR H N 1
ATOM 669 C CA . TYR B 2 80 ? 23.625 -9.679 30.369 1.00 52.80 80 TYR H CA 1
ATOM 670 C C . TYR B 2 80 ? 23.196 -11.024 29.793 1.00 52.53 80 TYR H C 1
ATOM 671 O O . TYR B 2 80 ? 22.013 -11.375 29.796 1.00 50.41 80 TYR H O 1
ATOM 680 N N . LEU B 2 81 ? 24.182 -11.769 29.287 1.00 49.91 81 LEU H N 1
ATOM 681 C CA . LEU B 2 81 ? 24.010 -13.176 28.926 1.00 47.71 81 LEU H CA 1
ATOM 682 C C . LEU B 2 81 ? 25.231 -13.932 29.426 1.00 53.15 81 LEU H C 1
ATOM 683 O O . LEU B 2 81 ? 26.327 -13.777 28.876 1.00 54.74 81 LEU H O 1
ATOM 688 N N . GLN B 2 82 ? 25.047 -14.735 30.469 1.00 52.36 82 GLN H N 1
ATOM 689 C CA . GLN B 2 82 ? 26.108 -15.591 30.990 1.00 56.33 82 GLN H CA 1
ATOM 690 C C . GLN B 2 82 ? 26.084 -16.920 30.239 1.00 57.07 82 GLN H C 1
ATOM 691 O O . GLN B 2 82 ? 25.104 -17.669 30.325 1.00 54.44 82 GLN H O 1
ATOM 697 N N . MET B 2 83 ? 27.154 -17.205 29.496 1.00 55.75 83 MET H N 1
ATOM 698 C CA . MET B 2 83 ? 27.259 -18.408 28.676 1.00 53.22 83 MET H CA 1
ATOM 699 C C . MET B 2 83 ? 28.233 -19.377 29.334 1.00 58.69 83 MET H C 1
ATOM 700 O O . MET B 2 83 ? 29.415 -19.060 29.491 1.00 56.18 83 MET H O 1
ATOM 705 N N . GLY B 2 84 ? 27.744 -20.565 29.702 1.00 58.75 84 GLY H N 1
ATOM 706 C CA . GLY B 2 84 ? 28.574 -21.589 30.291 1.00 58.52 84 GLY H CA 1
ATOM 707 C C . GLY B 2 84 ? 28.501 -22.881 29.491 1.00 57.91 84 GLY H C 1
ATOM 708 O O . GLY B 2 84 ? 27.661 -23.041 28.599 1.00 57.13 84 GLY H O 1
ATOM 709 N N . SER B 2 85 ? 29.400 -23.808 29.832 1.00 59.78 85 SER H N 1
ATOM 710 C CA . SER B 2 85 ? 29.466 -25.119 29.179 1.00 61.69 85 SER H CA 1
ATOM 711 C C . SER B 2 85 ? 29.417 -24.975 27.662 1.00 59.64 85 SER H C 1
ATOM 712 O O . SER B 2 85 ? 28.719 -25.715 26.966 1.00 61.75 85 SER H O 1
ATOM 715 N N . LEU B 2 86 ? 30.158 -23.995 27.153 1.00 59.46 86 LEU H N 1
ATOM 716 C CA . LEU B 2 86 ? 30.053 -23.624 25.751 1.00 55.00 86 LEU H CA 1
ATOM 717 C C . LEU B 2 86 ? 30.435 -24.787 24.848 1.00 56.97 86 LEU H C 1
ATOM 718 O O . LEU B 2 86 ? 31.304 -25.607 25.168 1.00 58.20 86 LEU H O 1
ATOM 723 N N . ARG B 2 87 ? 29.749 -24.862 23.715 1.00 54.96 87 ARG H N 1
ATOM 724 C CA . ARG B 2 87 ? 29.895 -25.949 22.766 1.00 57.68 87 ARG H CA 1
ATOM 725 C C . ARG B 2 87 ? 30.409 -25.407 21.442 1.00 51.35 87 ARG H C 1
ATOM 726 O O . ARG B 2 87 ? 30.246 -24.228 21.120 1.00 51.19 87 ARG H O 1
ATOM 734 N N . VAL B 2 88 ? 31.038 -26.297 20.675 1.00 53.59 88 VAL H N 1
ATOM 735 C CA . VAL B 2 88 ? 31.454 -25.954 19.318 1.00 52.02 88 VAL H CA 1
ATOM 736 C C . VAL B 2 88 ? 30.280 -25.375 18.534 1.00 50.64 88 VAL H C 1
ATOM 737 O O . VAL B 2 88 ? 30.436 -24.424 17.756 1.00 49.98 88 VAL H O 1
ATOM 741 N N . GLU B 2 89 ? 29.079 -25.919 18.749 1.00 49.98 89 GLU H N 1
ATOM 742 C CA . GLU B 2 89 ? 27.896 -25.441 18.047 1.00 44.82 89 GLU H CA 1
ATOM 743 C C . GLU B 2 89 ? 27.485 -24.034 18.464 1.00 48.22 89 GLU H C 1
ATOM 744 O O . GLU B 2 89 ? 26.661 -23.425 17.772 1.00 45.66 89 GLU H O 1
ATOM 746 N N . ASP B 2 90 ? 28.021 -23.507 19.568 1.00 45.22 90 ASP H N 1
ATOM 747 C CA . ASP B 2 90 ? 27.563 -22.223 20.079 1.00 47.00 90 ASP H CA 1
ATOM 748 C C . ASP B 2 90 ? 28.251 -21.035 19.419 1.00 47.12 90 ASP H C 1
ATOM 749 O O . ASP B 2 90 ? 27.877 -19.893 19.708 1.00 45.10 90 ASP H O 1
ATOM 754 N N . THR B 2 91 ? 29.243 -21.271 18.558 1.00 44.99 91 THR H N 1
ATOM 755 C CA . THR B 2 91 ? 29.814 -20.190 17.767 1.00 44.01 91 THR H CA 1
ATOM 756 C C . THR B 2 91 ? 28.723 -19.515 16.945 1.00 43.11 91 THR H C 1
ATOM 757 O O . THR B 2 91 ? 28.005 -20.171 16.183 1.00 36.04 91 THR H O 1
ATOM 761 N N . ALA B 2 92 ? 28.619 -18.194 17.081 1.00 37.09 92 ALA H N 1
ATOM 762 C CA . ALA B 2 92 ? 27.553 -17.444 16.430 1.00 40.06 92 ALA H CA 1
ATOM 763 C C . ALA B 2 92 ? 27.778 -15.962 16.689 1.00 37.03 92 ALA H C 1
ATOM 764 O O . ALA B 2 92 ? 28.536 -15.579 17.585 1.00 35.97 92 ALA H O 1
ATOM 766 N N . VAL B 2 93 ? 27.111 -15.141 15.889 1.00 34.38 93 VAL H N 1
ATOM 767 C CA . VAL B 2 93 ? 26.947 -13.724 16.208 1.00 34.63 93 VAL H CA 1
ATOM 768 C C . VAL B 2 93 ? 25.777 -13.605 17.173 1.00 37.36 93 VAL H C 1
ATOM 769 O O . VAL B 2 93 ? 24.692 -14.142 16.919 1.00 36.99 93 VAL H O 1
ATOM 773 N N . TYR B 2 94 ? 25.991 -12.935 18.295 1.00 38.25 94 TYR H N 1
ATOM 774 C CA . TYR B 2 94 ? 24.970 -12.829 19.326 1.00 37.76 94 TYR H CA 1
ATOM 775 C C . TYR B 2 94 ? 24.438 -11.405 19.338 1.00 41.93 94 TYR H C 1
ATOM 776 O O . TYR B 2 94 ? 25.201 -10.460 19.569 1.00 42.13 94 TYR H O 1
ATOM 785 N N . TRP B 2 95 ? 23.131 -11.264 19.093 1.00 39.93 95 TRP H N 1
ATOM 786 C CA . TRP B 2 95 ? 22.463 -9.973 18.995 1.00 40.07 95 TRP H CA 1
ATOM 787 C C . TRP B 2 95 ? 21.696 -9.666 20.280 1.00 41.65 95 TRP H C 1
ATOM 788 O O . TRP B 2 95 ? 20.950 -10.513 20.792 1.00 36.05 95 TRP H O 1
ATOM 799 N N . CYS B 2 96 ? 21.916 -8.463 20.805 1.00 38.84 96 CYS H N 1
ATOM 800 C CA . CYS B 2 96 ? 21.065 -7.843 21.810 1.00 41.04 96 CYS H CA 1
ATOM 801 C C . CYS B 2 96 ? 19.856 -7.238 21.103 1.00 41.56 96 CYS H C 1
ATOM 802 O O . CYS B 2 96 ? 20.016 -6.505 20.122 1.00 45.50 96 CYS H O 1
ATOM 805 N N . VAL B 2 97 ? 18.645 -7.555 21.565 1.00 42.41 97 VAL H N 1
ATOM 806 C CA . VAL B 2 97 ? 17.443 -7.156 20.833 1.00 40.02 97 VAL H CA 1
ATOM 807 C C . VAL B 2 97 ? 16.356 -6.682 21.794 1.00 43.04 97 VAL H C 1
ATOM 808 O O . VAL B 2 97 ? 16.034 -7.366 22.771 1.00 41.77 97 VAL H O 1
ATOM 812 N N . LYS B 2 98 ? 15.754 -5.536 21.482 1.00 40.57 98 LYS H N 1
ATOM 813 C CA . LYS B 2 98 ? 14.697 -4.944 22.291 1.00 39.85 98 LYS H CA 1
ATOM 814 C C . LYS B 2 98 ? 13.327 -5.264 21.699 1.00 42.32 98 LYS H C 1
ATOM 815 O O . LYS B 2 98 ? 13.120 -5.150 20.487 1.00 37.79 98 LYS H O 1
ATOM 821 N N . ASN B 2 99 ? 12.386 -5.638 22.563 1.00 40.83 99 ASN H N 1
ATOM 822 C CA . ASN B 2 99 ? 11.006 -5.850 22.142 1.00 44.52 99 ASN H CA 1
ATOM 823 C C . ASN B 2 99 ? 10.204 -4.548 22.179 1.00 46.51 99 ASN H C 1
ATOM 824 O O . ASN B 2 99 ? 10.527 -3.608 22.908 1.00 46.64 99 ASN H O 1
ATOM 829 N N . SER B 2 100 ? 9.138 -4.513 21.382 1.00 47.66 100 SER H N 1
ATOM 830 C CA . SER B 2 100 ? 8.115 -3.489 21.530 1.00 47.03 100 SER H CA 1
ATOM 831 C C . SER B 2 100 ? 7.444 -3.598 22.896 1.00 47.93 100 SER H C 1
ATOM 832 O O . SER B 2 100 ? 7.559 -4.608 23.597 1.00 49.25 100 SER H O 1
ATOM 835 N N . ASP B 2 101 ? 6.752 -2.518 23.270 1.00 52.61 101 ASP H N 1
ATOM 836 C CA . ASP B 2 101 ? 5.984 -2.452 24.510 1.00 53.21 101 ASP H CA 1
ATOM 837 C C . ASP B 2 101 ? 4.954 -3.575 24.559 1.00 53.93 101 ASP H C 1
ATOM 838 O O . ASP B 2 101 ? 4.243 -3.819 23.583 1.00 55.15 101 ASP H O 1
ATOM 843 N N . VAL B 2 102 ? 4.871 -4.258 25.705 1.00 53.25 102 VAL H N 1
ATOM 844 C CA . VAL B 2 102 ? 3.912 -5.348 25.869 1.00 54.85 102 VAL H CA 1
ATOM 845 C C . VAL B 2 102 ? 2.464 -4.850 25.788 1.00 62.31 102 VAL H C 1
ATOM 846 O O . VAL B 2 102 ? 1.553 -5.622 25.464 1.00 54.45 102 VAL H O 1
ATOM 850 N N . PHE B 2 103 ? 2.228 -3.562 26.041 1.00 61.93 103 PHE H N 1
ATOM 851 C CA . PHE B 2 103 ? 0.895 -3.008 25.834 1.00 64.94 103 PHE H CA 1
ATOM 852 C C . PHE B 2 103 ? 0.438 -3.109 24.385 1.00 60.67 103 PHE H C 1
ATOM 853 O O . PHE B 2 103 ? -0.751 -2.902 24.109 1.00 62.34 103 PHE H O 1
ATOM 861 N N . ARG B 2 104 ? 1.339 -3.420 23.460 1.00 58.55 104 ARG H N 1
ATOM 862 C CA . ARG B 2 104 ? 0.976 -3.655 22.072 1.00 61.62 104 ARG H CA 1
ATOM 863 C C . ARG B 2 104 ? 0.504 -5.082 21.811 1.00 56.83 104 ARG H C 1
ATOM 864 O O . ARG B 2 104 ? 0.270 -5.419 20.646 1.00 54.54 104 ARG H O 1
ATOM 872 N N . PHE B 2 105 ? 0.364 -5.902 22.853 1.00 55.10 105 PHE H N 1
ATOM 873 C CA . PHE B 2 105 ? 0.012 -7.307 22.687 1.00 60.04 105 PHE H CA 1
ATOM 874 C C . PHE B 2 105 ? -1.169 -7.465 21.727 1.00 51.19 105 PHE H C 1
ATOM 875 O O . PHE B 2 105 ? -2.172 -6.754 21.855 1.00 57.37 105 PHE H O 1
ATOM 883 N N . PRO B 2 106 ? -1.114 -8.422 20.789 1.00 48.19 106 PRO H N 1
ATOM 884 C CA . PRO B 2 106 ? -0.120 -9.495 20.666 1.00 53.45 106 PRO H CA 1
ATOM 885 C C . PRO B 2 106 ? 1.174 -9.129 19.943 1.00 50.41 106 PRO H C 1
ATOM 886 O O . PRO B 2 106 ? 2.039 -9.988 19.781 1.00 43.41 106 PRO H O 1
ATOM 890 N N . HIS B 2 107 ? 1.314 -7.883 19.505 1.00 48.72 107 HIS H N 1
ATOM 891 C CA . HIS B 2 107 ? 2.404 -7.538 18.593 1.00 45.17 107 HIS H CA 1
ATOM 892 C C . HIS B 2 107 ? 3.644 -7.182 19.400 1.00 49.80 107 HIS H C 1
ATOM 893 O O . HIS B 2 107 ? 3.918 -6.015 19.697 1.00 45.18 107 HIS H O 1
ATOM 900 N N . LEU B 2 108 ? 4.403 -8.221 19.749 1.00 43.08 108 LEU H N 1
ATOM 901 C CA . LEU B 2 108 ? 5.642 -8.107 20.503 1.00 44.79 108 LEU H CA 1
ATOM 902 C C . LEU B 2 108 ? 6.754 -8.494 19.542 1.00 45.01 108 LEU H C 1
ATOM 903 O O . LEU B 2 108 ? 7.026 -9.680 19.327 1.00 44.26 108 LEU H O 1
ATOM 908 N N . TYR B 2 109 ? 7.371 -7.482 18.949 1.00 44.07 109 TYR H N 1
ATOM 909 C CA . TYR B 2 109 ? 8.304 -7.640 17.851 1.00 42.77 109 TYR H CA 1
ATOM 910 C C . TYR B 2 109 ? 9.606 -6.940 18.212 1.00 42.35 109 TYR H C 1
ATOM 911 O O . TYR B 2 109 ? 9.701 -6.226 19.212 1.00 41.17 109 TYR H O 1
ATOM 920 N N . PHE B 2 110 ? 10.620 -7.160 17.390 1.00 41.86 110 PHE H N 1
ATOM 921 C CA . PHE B 2 110 ? 11.964 -6.657 17.654 1.00 39.15 110 PHE H CA 1
ATOM 922 C C . PHE B 2 110 ? 12.140 -5.351 16.888 1.00 43.11 110 PHE H C 1
ATOM 923 O O . PHE B 2 110 ? 12.339 -5.363 15.671 1.00 44.87 110 PHE H O 1
ATOM 931 N N . ASP B 2 111 ? 12.080 -4.217 17.586 1.00 44.09 111 ASP H N 1
ATOM 932 C CA . ASP B 2 111 ? 12.265 -2.973 16.852 1.00 42.88 111 ASP H CA 1
ATOM 933 C C . ASP B 2 111 ? 13.671 -2.384 16.954 1.00 41.60 111 ASP H C 1
ATOM 934 O O . ASP B 2 111 ? 14.015 -1.545 16.118 1.00 49.19 111 ASP H O 1
ATOM 939 N N . VAL B 2 112 ? 14.497 -2.789 17.921 1.00 42.57 112 VAL H N 1
ATOM 940 C CA . VAL B 2 112 ? 15.863 -2.262 18.043 1.00 40.98 112 VAL H CA 1
ATOM 941 C C . VAL B 2 112 ? 16.844 -3.405 18.292 1.00 46.74 112 VAL H C 1
ATOM 942 O O . VAL B 2 112 ? 16.632 -4.232 19.186 1.00 44.66 112 VAL H O 1
ATOM 946 N N . TRP B 2 113 ? 17.932 -3.428 17.517 1.00 44.57 113 TRP H N 1
ATOM 947 C CA . TRP B 2 113 ? 18.978 -4.436 17.605 1.00 44.51 113 TRP H CA 1
ATOM 948 C C . TRP B 2 113 ? 20.329 -3.775 17.849 1.00 46.61 113 TRP H C 1
ATOM 949 O O . TRP B 2 113 ? 20.655 -2.757 17.228 1.00 43.63 113 TRP H O 1
ATOM 960 N N . GLY B 2 114 ? 21.123 -4.368 18.733 1.00 43.64 114 GLY H N 1
ATOM 961 C CA . GLY B 2 114 ? 22.524 -4.014 18.836 1.00 45.00 114 GLY H CA 1
ATOM 962 C C . GLY B 2 114 ? 23.307 -4.437 17.596 1.00 43.85 114 GLY H C 1
ATOM 963 O O . GLY B 2 114 ? 22.783 -5.009 16.637 1.00 41.91 114 GLY H O 1
ATOM 964 N N . ARG B 2 115 ? 24.609 -4.163 17.633 1.00 41.17 115 ARG H N 1
ATOM 965 C CA . ARG B 2 115 ? 25.457 -4.427 16.482 1.00 39.18 115 ARG H CA 1
ATOM 966 C C . ARG B 2 115 ? 26.037 -5.833 16.472 1.00 41.17 115 ARG H C 1
ATOM 967 O O . ARG B 2 115 ? 26.747 -6.189 15.524 1.00 40.52 115 ARG H O 1
ATOM 975 N N . GLY B 2 116 ? 25.755 -6.635 17.479 1.00 38.65 116 GLY H N 1
ATOM 976 C CA . GLY B 2 116 ? 26.180 -8.027 17.397 1.00 41.95 116 GLY H CA 1
ATOM 977 C C . GLY B 2 116 ? 27.583 -8.243 17.927 1.00 42.82 116 GLY H C 1
ATOM 978 O O . GLY B 2 116 ? 28.462 -7.387 17.825 1.00 42.26 116 GLY H O 1
ATOM 979 N N . THR B 2 117 ? 27.788 -9.420 18.515 1.00 38.47 117 THR H N 1
ATOM 980 C CA . THR B 2 117 ? 29.089 -9.853 19.010 1.00 41.51 117 THR H CA 1
ATOM 981 C C . THR B 2 117 ? 29.344 -11.258 18.483 1.00 40.10 117 THR H C 1
ATOM 982 O O . THR B 2 117 ? 28.492 -12.134 18.652 1.00 38.66 117 THR H O 1
ATOM 986 N N . LEU B 2 118 ? 30.501 -11.475 17.857 1.00 38.24 118 LEU H N 1
ATOM 987 C CA . LEU B 2 118 ? 30.865 -12.792 17.341 1.00 42.83 118 LEU H CA 1
ATOM 988 C C . LEU B 2 118 ? 31.573 -13.577 18.445 1.00 43.58 118 LEU H C 1
ATOM 989 O O . LEU B 2 118 ? 32.644 -13.180 18.916 1.00 43.47 118 LEU H O 1
ATOM 994 N N . VAL B 2 119 ? 30.964 -14.681 18.872 1.00 41.98 119 VAL H N 1
ATOM 995 C CA . VAL B 2 119 ? 31.557 -15.586 19.850 1.00 41.60 119 VAL H CA 1
ATOM 996 C C . VAL B 2 119 ? 32.075 -16.809 19.106 1.00 43.45 119 VAL H C 1
ATOM 997 O O . VAL B 2 119 ? 31.314 -17.479 18.394 1.00 42.82 119 VAL H O 1
ATOM 1001 N N . THR B 2 120 ? 33.363 -17.104 19.274 1.00 39.70 120 THR H N 1
ATOM 1002 C CA . THR B 2 120 ? 34.024 -18.215 18.599 1.00 41.76 120 THR H CA 1
ATOM 1003 C C . THR B 2 120 ? 34.493 -19.211 19.652 1.00 47.81 120 THR H C 1
ATOM 1004 O O . THR B 2 120 ? 35.400 -18.910 20.442 1.00 41.83 120 THR H O 1
ATOM 1008 N N . VAL B 2 121 ? 33.868 -20.389 19.658 1.00 43.13 121 VAL H N 1
ATOM 1009 C CA . VAL B 2 121 ? 34.224 -21.468 20.567 1.00 45.03 121 VAL H CA 1
ATOM 1010 C C . VAL B 2 121 ? 35.243 -22.354 19.861 1.00 46.92 121 VAL H C 1
ATOM 1011 O O . VAL B 2 121 ? 34.931 -22.990 18.848 1.00 45.83 121 VAL H O 1
ATOM 1015 N N . SER B 2 122 ? 36.462 -22.390 20.392 1.00 49.04 122 SER H N 1
ATOM 1016 C CA . SER B 2 122 ? 37.572 -23.070 19.742 1.00 48.93 122 SER H CA 1
ATOM 1017 C C . SER B 2 122 ? 38.691 -23.267 20.754 1.00 48.27 122 SER H C 1
ATOM 1018 O O . SER B 2 122 ? 38.926 -22.408 21.608 1.00 44.60 122 SER H O 1
ATOM 1021 N N . SER B 2 123 ? 39.372 -24.403 20.653 1.00 47.86 123 SER H N 1
ATOM 1022 C CA . SER B 2 123 ? 40.524 -24.649 21.509 1.00 50.27 123 SER H CA 1
ATOM 1023 C C . SER B 2 123 ? 41.799 -24.001 20.985 1.00 47.44 123 SER H C 1
ATOM 1024 O O . SER B 2 123 ? 42.825 -24.055 21.668 1.00 51.25 123 SER H O 1
ATOM 1027 N N . ALA B 2 124 ? 41.767 -23.386 19.808 1.00 47.27 124 ALA H N 1
ATOM 1028 C CA . ALA B 2 124 ? 42.949 -22.731 19.269 1.00 48.20 124 ALA H CA 1
ATOM 1029 C C . ALA B 2 124 ? 43.214 -21.399 19.982 1.00 48.60 124 ALA H C 1
ATOM 1030 O O . ALA B 2 124 ? 42.362 -20.854 20.688 1.00 53.56 124 ALA H O 1
ATOM 1032 N N . SER B 2 125 ? 44.422 -20.877 19.790 1.00 50.11 125 SER H N 1
ATOM 1033 C CA . SER B 2 125 ? 44.873 -19.651 20.440 1.00 48.86 125 SER H CA 1
ATOM 1034 C C . SER B 2 125 ? 44.576 -18.436 19.571 1.00 48.05 125 SER H C 1
ATOM 1035 O O . SER B 2 125 ? 44.489 -18.528 18.343 1.00 44.37 125 SER H O 1
ATOM 1038 N N . THR B 2 126 ? 44.437 -17.286 20.220 1.00 43.57 126 THR H N 1
ATOM 1039 C CA . THR B 2 126 ? 44.190 -16.063 19.479 1.00 47.22 126 THR H CA 1
ATOM 1040 C C . THR B 2 126 ? 45.497 -15.535 18.889 1.00 49.12 126 THR H C 1
ATOM 1041 O O . THR B 2 126 ? 46.583 -15.735 19.440 1.00 49.62 126 THR H O 1
ATOM 1045 N N . LYS B 2 127 ? 45.385 -14.883 17.736 1.00 46.36 127 LYS H N 1
ATOM 1046 C CA . LYS B 2 127 ? 46.548 -14.350 17.032 1.00 52.10 127 LYS H CA 1
ATOM 1047 C C . LYS B 2 127 ? 46.130 -13.050 16.364 1.00 47.09 127 LYS H C 1
ATOM 1048 O O . LYS B 2 127 ? 45.176 -13.043 15.580 1.00 42.63 127 LYS H O 1
ATOM 1054 N N . GLY B 2 128 ? 46.821 -11.956 16.694 1.00 48.41 128 GLY H N 1
ATOM 1055 C CA . GLY B 2 128 ? 46.527 -10.659 16.126 1.00 45.68 128 GLY H CA 1
ATOM 1056 C C . GLY B 2 128 ? 47.120 -10.510 14.739 1.00 43.31 128 GLY H C 1
ATOM 1057 O O . GLY B 2 128 ? 48.046 -11.235 14.360 1.00 44.79 128 GLY H O 1
ATOM 1058 N N . PRO B 2 129 ? 46.603 -9.568 13.955 1.00 41.07 129 PRO H N 1
ATOM 1059 C CA . PRO B 2 129 ? 47.009 -9.466 12.551 1.00 38.99 129 PRO H CA 1
ATOM 1060 C C . PRO B 2 129 ? 48.273 -8.644 12.366 1.00 43.41 129 PRO H C 1
ATOM 1061 O O . PRO B 2 129 ? 48.624 -7.793 13.183 1.00 45.57 129 PRO H O 1
ATOM 1065 N N . SER B 2 130 ? 48.951 -8.921 11.256 1.00 41.50 130 SER H N 1
ATOM 1066 C CA . SER B 2 130 ? 49.888 -7.980 10.661 1.00 45.36 130 SER H CA 1
ATOM 1067 C C . SER B 2 130 ? 49.140 -7.158 9.619 1.00 43.72 130 SER H C 1
ATOM 1068 O O . SER B 2 130 ? 48.285 -7.688 8.898 1.00 42.07 130 SER H O 1
ATOM 1071 N N . VAL B 2 131 ? 49.441 -5.860 9.556 1.00 39.60 131 VAL H N 1
ATOM 1072 C CA . VAL B 2 131 ? 48.736 -4.939 8.669 1.00 39.79 131 VAL H CA 1
ATOM 1073 C C . VAL B 2 131 ? 49.748 -4.326 7.716 1.00 41.13 131 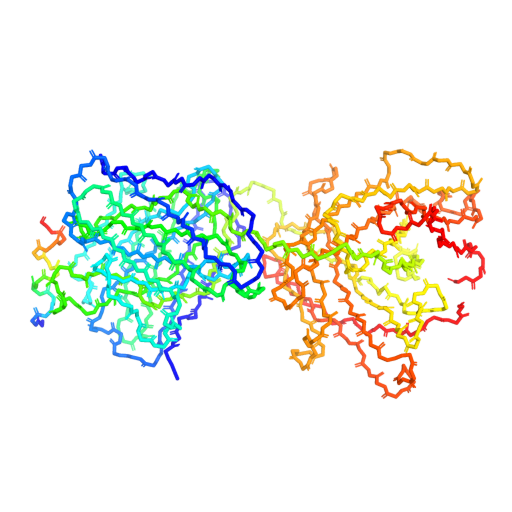VAL H C 1
ATOM 1074 O O . VAL B 2 131 ? 50.658 -3.610 8.151 1.00 42.03 131 VAL H O 1
ATOM 1078 N N . PHE B 2 132 ? 49.579 -4.585 6.418 1.00 38.36 132 PHE H N 1
ATOM 1079 C CA . PHE B 2 132 ? 50.517 -4.105 5.415 1.00 37.06 132 PHE H CA 1
ATOM 1080 C C . PHE B 2 132 ? 49.842 -3.135 4.455 1.00 38.11 132 PHE H C 1
ATOM 1081 O O . PHE B 2 132 ? 48.685 -3.343 4.081 1.00 35.61 132 PHE H O 1
ATOM 1089 N N . PRO B 2 133 ? 50.536 -2.078 4.032 1.00 36.80 133 PRO H N 1
ATOM 1090 C CA . PRO B 2 133 ? 49.918 -1.124 3.110 1.00 36.02 133 PRO H CA 1
ATOM 1091 C C . PRO B 2 133 ? 49.776 -1.736 1.731 1.00 35.72 133 PRO H C 1
ATOM 1092 O O . PRO B 2 133 ? 50.613 -2.525 1.290 1.00 36.62 133 PRO H O 1
ATOM 1096 N N . LEU B 2 134 ? 48.688 -1.394 1.066 1.00 34.71 134 LEU H N 1
ATOM 1097 C CA . LEU B 2 134 ? 48.515 -1.655 -0.359 1.00 34.71 134 LEU H CA 1
ATOM 1098 C C . LEU B 2 134 ? 48.719 -0.292 -1.016 1.00 34.87 134 LEU H C 1
ATOM 1099 O O . LEU B 2 134 ? 47.767 0.460 -1.224 1.00 34.13 134 LEU H O 1
ATOM 1104 N N . ALA B 2 135 ? 49.982 0.039 -1.315 1.00 36.02 135 ALA H N 1
ATOM 1105 C CA . ALA B 2 135 ? 50.333 1.428 -1.653 1.00 36.34 135 ALA H CA 1
ATOM 1106 C C . ALA B 2 135 ? 49.815 1.799 -3.041 1.00 36.09 135 ALA H C 1
ATOM 1107 O O . ALA B 2 135 ? 49.880 0.982 -3.966 1.00 36.53 135 ALA H O 1
ATOM 1109 N N . PRO B 2 136 ? 49.299 3.020 -3.234 1.00 35.80 136 PRO H N 1
ATOM 1110 C CA . PRO B 2 136 ? 48.963 3.445 -4.594 1.00 35.71 136 PRO H CA 1
ATOM 1111 C C . PRO B 2 136 ? 50.233 3.656 -5.404 1.00 37.08 136 PRO H C 1
ATOM 1112 O O . PRO B 2 136 ? 51.278 4.018 -4.865 1.00 39.45 136 PRO H O 1
ATOM 1116 N N . SER B 2 137 ? 50.128 3.424 -6.709 1.00 37.59 137 SER H N 1
ATOM 1117 C CA . SER B 2 137 ? 51.236 3.556 -7.643 1.00 39.16 137 SER H CA 1
ATOM 1118 C C . SER B 2 137 ? 50.646 3.683 -9.041 1.00 39.46 137 SER H C 1
ATOM 1119 O O . SER B 2 137 ? 49.427 3.638 -9.225 1.00 38.51 137 SER H O 1
ATOM 1122 N N . SER B 2 138 ? 51.522 3.805 -10.040 1.00 41.07 138 SER H N 1
ATOM 1123 C CA . SER B 2 138 ? 51.054 3.766 -11.420 1.00 41.79 138 SER H CA 1
ATOM 1124 C C . SER B 2 138 ? 50.354 2.450 -11.747 1.00 41.96 138 SER H C 1
ATOM 1125 O O . SER B 2 138 ? 49.649 2.373 -12.757 1.00 42.44 138 SER H O 1
ATOM 1128 N N . LYS B 2 139 ? 50.531 1.416 -10.926 1.00 41.75 139 LYS H N 1
ATOM 1129 C CA . LYS B 2 139 ? 49.889 0.135 -11.175 1.00 42.02 139 LYS H CA 1
ATOM 1130 C C . LYS B 2 139 ? 48.490 0.047 -10.576 1.00 40.25 139 LYS H C 1
ATOM 1131 O O . LYS B 2 139 ? 47.820 -0.970 -10.767 1.00 40.46 139 LYS H O 1
ATOM 1137 N N . SER B 2 140 ? 48.050 1.067 -9.837 1.00 38.77 140 SER H N 1
ATOM 1138 C CA . SER B 2 140 ? 46.716 1.090 -9.237 1.00 37.37 140 SER H CA 1
ATOM 1139 C C . SER B 2 140 ? 45.986 2.400 -9.530 1.00 40.43 140 SER H C 1
ATOM 1140 O O . SER B 2 140 ? 45.154 2.851 -8.729 1.00 39.71 140 SER H O 1
ATOM 1143 N N . THR B 2 141 ? 46.258 3.016 -10.678 1.00 37.78 141 THR H N 1
ATOM 1144 C CA . THR B 2 141 ? 45.542 4.211 -11.096 1.00 40.27 141 THR H CA 1
ATOM 1145 C C . THR B 2 141 ? 44.807 3.942 -12.401 1.00 42.97 141 THR H C 1
ATOM 1146 O O . THR B 2 141 ? 45.230 3.116 -13.215 1.00 44.19 141 THR H O 1
ATOM 1150 N N . SER B 2 142 ? 43.714 4.669 -12.605 1.00 41.96 142 SER H N 1
ATOM 1151 C CA . SER B 2 142 ? 43.005 4.635 -13.873 1.00 43.03 142 SER H CA 1
ATOM 1152 C C . SER B 2 142 ? 42.023 5.795 -13.979 1.00 46.04 142 SER H C 1
ATOM 1153 O O . SER B 2 142 ? 41.238 6.030 -13.055 1.00 46.01 142 SER H O 1
ATOM 1156 N N . GLY B 2 143 ? 42.041 6.499 -15.108 1.00 51.04 143 GLY H N 1
ATOM 1157 C CA . GLY B 2 143 ? 41.008 7.483 -15.403 1.00 49.19 143 GLY H CA 1
ATOM 1158 C C . GLY B 2 143 ? 40.938 8.629 -14.420 1.00 49.76 143 GLY H C 1
ATOM 1159 O O . GLY B 2 143 ? 39.861 9.215 -14.232 1.00 48.97 143 GLY H O 1
ATOM 1160 N N . GLY B 2 144 ? 42.061 8.962 -13.781 1.00 41.86 144 GLY H N 1
ATOM 1161 C CA . GLY B 2 144 ? 42.102 10.019 -12.788 1.00 42.47 144 GLY H CA 1
ATOM 1162 C C . GLY B 2 144 ? 41.912 9.558 -11.360 1.00 39.35 144 GLY H C 1
ATOM 1163 O O . GLY B 2 144 ? 42.028 10.377 -10.444 1.00 40.95 144 GLY H O 1
ATOM 1164 N N . THR B 2 145 ? 41.631 8.277 -11.141 1.00 39.71 145 THR H N 1
ATOM 1165 C CA . THR B 2 145 ? 41.425 7.736 -9.808 1.00 41.17 145 THR H CA 1
ATOM 1166 C C . THR B 2 145 ? 42.555 6.771 -9.468 1.00 41.03 145 THR H C 1
ATOM 1167 O O . THR B 2 145 ? 43.184 6.187 -10.351 1.00 41.24 145 THR H O 1
ATOM 1171 N N . ALA B 2 146 ? 42.793 6.600 -8.174 1.00 35.44 146 ALA H N 1
ATOM 1172 C CA . ALA B 2 146 ? 43.851 5.741 -7.672 1.00 36.07 146 ALA H CA 1
ATOM 1173 C C . ALA B 2 146 ? 43.283 4.859 -6.578 1.00 34.30 146 ALA H C 1
ATOM 1174 O O . ALA B 2 146 ? 42.509 5.334 -5.741 1.00 34.43 146 ALA H O 1
ATOM 1176 N N . ALA B 2 147 ? 43.661 3.580 -6.587 1.00 33.84 147 ALA H N 1
ATOM 1177 C CA . ALA B 2 147 ? 43.262 2.647 -5.548 1.00 33.31 147 ALA H CA 1
ATOM 1178 C C . ALA B 2 147 ? 44.397 2.443 -4.549 1.00 34.99 147 ALA H C 1
ATOM 1179 O O . ALA B 2 147 ? 45.583 2.462 -4.912 1.00 35.92 147 ALA H O 1
ATOM 1181 N N . LEU B 2 148 ? 44.030 2.263 -3.283 1.00 32.67 148 LEU H N 1
ATOM 1182 C CA . LEU B 2 148 ? 45.008 1.989 -2.236 1.00 35.43 148 LEU H CA 1
ATOM 1183 C C . LEU B 2 148 ? 44.307 1.130 -1.198 1.00 34.01 148 LEU H C 1
ATOM 1184 O O . LEU B 2 148 ? 43.103 0.910 -1.277 1.00 33.07 148 LEU H O 1
ATOM 1189 N N . GLY B 2 149 ? 45.048 0.640 -0.215 1.00 36.85 149 GLY H N 1
ATOM 1190 C CA . GLY B 2 149 ? 44.368 -0.165 0.785 1.00 33.58 149 GLY H CA 1
ATOM 1191 C C . GLY B 2 149 ? 45.292 -0.678 1.868 1.00 36.15 149 GLY H C 1
ATOM 1192 O O . GLY B 2 149 ? 46.422 -0.205 2.051 1.00 33.19 149 GLY H O 1
ATOM 1193 N N . CYS B 2 150 ? 44.760 -1.640 2.611 1.00 32.27 150 CYS H N 1
ATOM 1194 C CA . CYS B 2 150 ? 45.514 -2.353 3.627 1.00 33.02 150 CYS H CA 1
ATOM 1195 C C . CYS B 2 150 ? 45.208 -3.835 3.523 1.00 35.78 150 CYS H C 1
ATOM 1196 O O . CYS B 2 150 ? 44.049 -4.222 3.309 1.00 37.40 150 CYS H O 1
ATOM 1199 N N . LEU B 2 151 ? 46.267 -4.632 3.659 1.00 33.11 151 LEU H N 1
ATOM 1200 C CA . LEU B 2 151 ? 46.211 -6.088 3.754 1.00 34.22 151 LEU H CA 1
ATOM 1201 C C . LEU B 2 151 ? 46.341 -6.468 5.223 1.00 35.02 151 LEU H C 1
ATOM 1202 O O . LEU B 2 151 ? 47.349 -6.146 5.863 1.00 36.14 151 LEU H O 1
ATOM 1207 N N . VAL B 2 152 ? 45.317 -7.127 5.751 1.00 32.89 152 VAL H N 1
ATOM 1208 C CA . VAL B 2 152 ? 45.226 -7.484 7.158 1.00 33.14 152 VAL H CA 1
ATOM 1209 C C . VAL B 2 152 ? 45.376 -9.002 7.233 1.00 39.17 152 VAL H C 1
ATOM 1210 O O . VAL B 2 152 ? 44.437 -9.748 6.934 1.00 36.84 152 VAL H O 1
ATOM 1214 N N . LYS B 2 153 ? 46.553 -9.472 7.637 1.00 39.19 153 LYS H N 1
ATOM 1215 C CA . LYS B 2 153 ? 46.966 -10.839 7.366 1.00 35.54 153 LYS H CA 1
ATOM 1216 C C . LYS B 2 153 ? 47.254 -11.610 8.653 1.00 40.68 153 LYS H C 1
ATOM 1217 O O . LYS B 2 153 ? 47.823 -11.068 9.605 1.00 38.81 153 LYS H O 1
ATOM 1223 N N . ASP B 2 154 ? 46.819 -12.872 8.679 1.00 37.19 154 ASP H N 1
ATOM 1224 C CA . ASP B 2 154 ? 47.201 -13.859 9.690 1.00 38.12 154 ASP H CA 1
ATOM 1225 C C . ASP B 2 154 ? 46.624 -13.578 11.075 1.00 39.00 154 ASP H C 1
ATOM 1226 O O . ASP B 2 154 ? 47.374 -13.469 12.049 1.00 41.90 154 ASP H O 1
ATOM 1231 N N . TYR B 2 155 ? 45.304 -13.514 11.203 1.00 36.15 155 TYR H N 1
ATOM 1232 C CA . TYR B 2 155 ? 44.700 -13.373 12.516 1.00 37.37 155 TYR H CA 1
ATOM 1233 C C . TYR B 2 155 ? 43.712 -14.505 12.762 1.00 39.15 155 TYR H C 1
ATOM 1234 O O . TYR B 2 155 ? 43.310 -15.225 11.843 1.00 38.50 155 TYR H O 1
ATOM 1243 N N . PHE B 2 156 ? 43.347 -14.670 14.034 1.00 39.03 156 PHE H N 1
ATOM 1244 C CA . PHE B 2 156 ? 42.362 -15.656 14.440 1.00 37.44 156 PHE H CA 1
ATOM 1245 C C . PHE B 2 156 ? 41.877 -15.273 15.825 1.00 40.45 156 PHE H C 1
ATOM 1246 O O . PHE B 2 156 ? 42.696 -14.863 16.656 1.00 39.35 156 PHE H O 1
ATOM 1254 N N . PRO B 2 157 ? 40.574 -15.377 16.114 1.00 38.41 157 PRO H N 1
ATOM 1255 C CA . PRO B 2 157 ? 39.509 -15.700 15.163 1.00 35.98 157 PRO H CA 1
ATOM 1256 C C . PRO B 2 157 ? 39.028 -14.443 14.475 1.00 36.96 157 PRO H C 1
ATOM 1257 O O . PRO B 2 157 ? 39.612 -13.397 14.697 1.00 34.85 157 PRO H O 1
ATOM 1261 N N . GLU B 2 158 ? 37.977 -14.544 13.662 1.00 40.73 158 GLU H N 1
ATOM 1262 C CA . GLU B 2 158 ? 37.254 -13.354 13.230 1.00 37.97 158 GLU H CA 1
ATOM 1263 C C . GLU B 2 158 ? 36.599 -12.701 14.444 1.00 37.54 158 GLU H C 1
ATOM 1264 O O . GLU B 2 158 ? 36.393 -13.363 15.468 1.00 37.41 158 GLU H O 1
ATOM 1270 N N . PRO B 2 159 ? 36.236 -11.398 14.355 1.00 37.13 159 PRO H N 1
ATOM 1271 C CA . PRO B 2 159 ? 36.389 -10.507 13.204 1.00 36.86 159 PRO H CA 1
ATOM 1272 C C . PRO B 2 159 ? 37.481 -9.467 13.399 1.00 38.58 159 PRO H C 1
ATOM 1273 O O . PRO B 2 159 ? 37.923 -9.244 14.526 1.00 40.26 159 PRO H O 1
ATOM 1277 N N . VAL B 2 160 ? 37.909 -8.836 12.313 1.00 40.60 160 VAL H N 1
ATOM 1278 C CA . VAL B 2 160 ? 38.623 -7.566 12.382 1.00 42.04 160 VAL H CA 1
ATOM 1279 C C . VAL B 2 160 ? 37.672 -6.489 11.895 1.00 40.94 160 VAL H C 1
ATOM 1280 O O . VAL B 2 160 ? 36.867 -6.716 10.984 1.00 42.64 160 VAL H O 1
ATOM 1284 N N . THR B 2 161 ? 37.739 -5.335 12.524 1.00 39.23 161 THR H N 1
ATOM 1285 C CA . THR B 2 161 ? 37.068 -4.150 12.020 1.00 47.27 161 THR H CA 1
ATOM 1286 C C . THR B 2 161 ? 38.104 -3.235 11.373 1.00 46.62 161 THR H C 1
ATOM 1287 O O . THR B 2 161 ? 39.219 -3.080 11.887 1.00 40.29 161 THR H O 1
ATOM 1291 N N . VAL B 2 162 ? 37.737 -2.667 10.225 1.00 39.90 162 VAL H N 1
ATOM 1292 C CA . VAL B 2 162 ? 38.587 -1.755 9.473 1.00 38.82 162 VAL H CA 1
ATOM 1293 C C . VAL B 2 162 ? 37.805 -0.473 9.222 1.00 40.85 162 VAL H C 1
ATOM 1294 O O . VAL B 2 162 ? 36.713 -0.506 8.643 1.00 37.60 162 VAL H O 1
ATOM 1298 N N . SER B 2 163 ? 38.360 0.651 9.645 1.00 37.86 163 SER H N 1
ATOM 1299 C CA . SER B 2 163 ? 37.853 1.940 9.215 1.00 37.31 163 SER H CA 1
ATOM 1300 C C . SER B 2 163 ? 38.994 2.708 8.559 1.00 41.11 163 SER H C 1
ATOM 1301 O O . SER B 2 163 ? 40.155 2.293 8.603 1.00 38.87 163 SER H O 1
ATOM 1304 N N . TRP B 2 164 ? 38.650 3.820 7.915 1.00 37.95 164 TRP H N 1
ATOM 1305 C CA . TRP B 2 164 ? 39.615 4.638 7.194 1.00 38.06 164 TRP H CA 1
ATOM 1306 C C . TRP B 2 164 ? 39.539 6.061 7.727 1.00 39.38 164 TRP H C 1
ATOM 1307 O O . TRP B 2 164 ? 38.445 6.626 7.821 1.00 38.37 164 TRP H O 1
ATOM 1318 N N . ASN B 2 165 ? 40.694 6.614 8.111 1.00 38.11 165 ASN H N 1
ATOM 1319 C CA . ASN B 2 165 ? 40.795 7.975 8.652 1.00 39.77 165 ASN H CA 1
ATOM 1320 C C . ASN B 2 165 ? 39.863 8.170 9.843 1.00 42.58 165 ASN H C 1
ATOM 1321 O O . ASN B 2 165 ? 39.183 9.185 9.958 1.00 43.12 165 ASN H O 1
ATOM 1326 N N . SER B 2 166 ? 39.821 7.165 10.722 1.00 41.58 166 SER H N 1
ATOM 1327 C CA . SER B 2 166 ? 39.023 7.201 11.947 1.00 43.86 166 SER H CA 1
ATOM 1328 C C . SER B 2 166 ? 37.531 7.373 11.661 1.00 43.70 166 SER H C 1
ATOM 1329 O O . SER B 2 166 ? 36.786 7.894 12.492 1.00 45.74 166 SER H O 1
ATOM 1332 N N . GLY B 2 167 ? 37.087 6.904 10.493 1.00 41.97 167 GLY H N 1
ATOM 1333 C CA . GLY B 2 167 ? 35.695 6.933 10.102 1.00 42.31 167 GLY H CA 1
ATOM 1334 C C . GLY B 2 167 ? 35.322 8.117 9.245 1.00 45.49 167 GLY H C 1
ATOM 1335 O O . GLY B 2 167 ? 34.187 8.173 8.746 1.00 43.07 167 GLY H O 1
ATOM 1336 N N . ALA B 2 168 ? 36.246 9.057 9.046 1.00 42.82 168 ALA H N 1
ATOM 1337 C CA . ALA B 2 168 ? 35.944 10.197 8.190 1.00 43.18 168 ALA H CA 1
ATOM 1338 C C . ALA B 2 168 ? 35.899 9.794 6.728 1.00 41.28 168 ALA H C 1
ATOM 1339 O O . ALA B 2 168 ? 35.373 10.546 5.909 1.00 41.57 168 ALA H O 1
ATOM 1341 N N . LEU B 2 169 ? 36.429 8.618 6.377 1.00 39.58 169 LEU H N 1
ATOM 1342 C CA . LEU B 2 169 ? 36.483 8.187 4.983 1.00 39.49 169 LEU H CA 1
ATOM 1343 C C . LEU B 2 169 ? 35.687 6.900 4.849 1.00 40.90 169 LEU H C 1
ATOM 1344 O O . LEU B 2 169 ? 36.090 5.857 5.375 1.00 42.00 169 LEU H O 1
ATOM 1349 N N . THR B 2 170 ? 34.562 6.976 4.139 1.00 43.92 170 THR H N 1
ATOM 1350 C CA . THR B 2 170 ? 33.694 5.818 3.961 1.00 41.87 170 THR H CA 1
ATOM 1351 C C . THR B 2 170 ? 33.351 5.628 2.492 1.00 43.13 170 THR H C 1
ATOM 1352 O O . THR B 2 170 ? 33.153 4.498 2.042 1.00 39.94 170 THR H O 1
ATOM 1356 N N . SER B 2 171 ? 33.239 6.720 1.743 1.00 39.95 171 SER H N 1
ATOM 1357 C CA . SER B 2 171 ? 32.863 6.604 0.341 1.00 39.14 171 SER H CA 1
ATOM 1358 C C . SER B 2 171 ? 33.947 5.858 -0.440 1.00 45.14 171 SER H C 1
ATOM 1359 O O . SER B 2 171 ? 35.145 6.107 -0.263 1.00 38.58 171 SER H O 1
ATOM 1362 N N . GLY B 2 172 ? 33.530 4.901 -1.273 1.00 39.95 172 GLY H N 1
ATOM 1363 C CA . GLY B 2 172 ? 34.472 4.202 -2.123 1.00 42.27 172 GLY H CA 1
ATOM 1364 C C . GLY B 2 172 ? 35.270 3.090 -1.469 1.00 39.72 172 GLY H C 1
ATOM 1365 O O . GLY B 2 172 ? 36.169 2.544 -2.116 1.00 36.83 172 GLY H O 1
ATOM 1366 N N . VAL B 2 173 ? 34.965 2.720 -0.209 1.00 37.40 173 VAL H N 1
ATOM 1367 C CA . VAL B 2 173 ? 35.694 1.675 0.504 1.00 34.92 173 VAL H CA 1
ATOM 1368 C C . VAL B 2 173 ? 35.068 0.323 0.169 1.00 39.68 173 VAL H C 1
ATOM 1369 O O . VAL B 2 173 ? 33.840 0.188 0.089 1.00 35.79 173 VAL H O 1
ATOM 1373 N N . HIS B 2 174 ? 35.909 -0.687 -0.028 1.00 33.52 174 HIS H N 1
ATOM 1374 C CA . HIS B 2 174 ? 35.458 -2.079 -0.087 1.00 33.13 174 HIS H CA 1
ATOM 1375 C C . HIS B 2 174 ? 36.312 -2.865 0.900 1.00 35.68 174 HIS H C 1
ATOM 1376 O O . HIS B 2 174 ? 37.525 -3.014 0.693 1.00 34.39 174 HIS H O 1
ATOM 1383 N N . THR B 2 175 ? 35.704 -3.325 1.992 1.00 34.05 175 THR H N 1
ATOM 1384 C CA . THR B 2 175 ? 36.381 -4.188 2.956 1.00 35.47 175 THR H CA 1
ATOM 1385 C C . THR B 2 175 ? 35.889 -5.603 2.704 1.00 34.53 175 THR H C 1
ATOM 1386 O O . THR B 2 175 ? 34.710 -5.905 2.911 1.00 33.10 175 THR H O 1
ATOM 1390 N N . PHE B 2 176 ? 36.785 -6.459 2.256 1.00 34.84 176 PHE H N 1
ATOM 1391 C CA . PHE B 2 176 ? 36.396 -7.736 1.665 1.00 32.42 176 PHE H CA 1
ATOM 1392 C C . PHE B 2 176 ? 36.118 -8.803 2.726 1.00 32.77 176 PHE H C 1
ATOM 1393 O O . PHE B 2 176 ? 36.617 -8.725 3.855 1.00 33.29 176 PHE H O 1
ATOM 1401 N N . PRO B 2 177 ? 35.287 -9.796 2.397 1.00 33.64 177 PRO H N 1
ATOM 1402 C CA . PRO B 2 177 ? 35.190 -10.980 3.255 1.00 34.38 177 PRO H CA 1
ATOM 1403 C C . PRO B 2 177 ? 36.571 -11.594 3.418 1.00 34.47 177 PRO H C 1
ATOM 1404 O O . PRO B 2 177 ? 37.352 -11.661 2.468 1.00 32.79 177 PRO H O 1
ATOM 1408 N N . ALA B 2 178 ? 36.875 -12.013 4.641 1.00 34.50 178 ALA H N 1
ATOM 1409 C CA . ALA B 2 178 ? 38.143 -12.668 4.925 1.00 35.62 178 ALA H CA 1
ATOM 1410 C C . ALA B 2 178 ? 38.242 -14.013 4.198 1.00 37.80 178 ALA H C 1
ATOM 1411 O O . ALA B 2 178 ? 37.242 -14.642 3.860 1.00 34.97 178 ALA H O 1
ATOM 1413 N N . VAL B 2 179 ? 39.468 -14.450 3.939 1.00 35.53 179 VAL H N 1
ATOM 1414 C CA . VAL B 2 179 ? 39.682 -15.809 3.457 1.00 34.66 179 VAL H CA 1
ATOM 1415 C C . VAL B 2 179 ? 40.338 -16.602 4.570 1.00 34.45 179 VAL H C 1
ATOM 1416 O O . VAL B 2 179 ? 41.023 -16.048 5.439 1.00 34.57 179 VAL H O 1
ATOM 1420 N N . LEU B 2 180 ? 40.127 -17.920 4.536 1.00 34.59 180 LEU H N 1
ATOM 1421 C CA . LEU B 2 180 ? 40.701 -18.831 5.509 1.00 36.26 180 LEU H CA 1
ATOM 1422 C C . LEU B 2 180 ? 41.956 -19.426 4.873 1.00 37.31 180 LEU H C 1
ATOM 1423 O O . LEU B 2 180 ? 41.865 -20.140 3.866 1.00 36.83 180 LEU H O 1
ATOM 1428 N N . GLN B 2 181 ? 43.123 -19.097 5.428 1.00 35.86 181 GLN H N 1
ATOM 1429 C CA . GLN B 2 181 ? 44.367 -19.629 4.873 1.00 38.50 181 GLN H CA 1
ATOM 1430 C C . GLN B 2 181 ? 44.568 -21.072 5.312 1.00 39.93 181 GLN H C 1
ATOM 1431 O O . GLN B 2 181 ? 43.981 -21.539 6.293 1.00 38.47 181 GLN H O 1
ATOM 1437 N N . SER B 2 182 ? 45.410 -21.791 4.565 1.00 40.60 182 SER H N 1
ATOM 1438 C CA . SER B 2 182 ? 45.677 -23.178 4.932 1.00 49.97 182 SER H CA 1
ATOM 1439 C C . SER B 2 182 ? 46.265 -23.298 6.335 1.00 48.51 182 SER H C 1
ATOM 1440 O O . SER B 2 182 ? 46.204 -24.379 6.920 1.00 49.51 182 SER H O 1
ATOM 1443 N N . SER B 2 183 ? 46.791 -22.205 6.901 1.00 44.81 183 SER H N 1
ATOM 1444 C CA . SER B 2 183 ? 47.251 -22.203 8.284 1.00 42.11 183 SER H CA 1
ATOM 1445 C C . SER B 2 183 ? 46.122 -22.178 9.306 1.00 48.35 183 SER H C 1
ATOM 1446 O O . SER B 2 183 ? 46.401 -22.296 10.504 1.00 46.18 183 SER H O 1
ATOM 1449 N N . GLY B 2 184 ? 44.871 -22.009 8.881 1.00 44.80 184 GLY H N 1
ATOM 1450 C CA . GLY B 2 184 ? 43.798 -21.770 9.815 1.00 41.49 184 GLY H CA 1
ATOM 1451 C C . GLY B 2 184 ? 43.681 -20.329 10.267 1.00 41.71 184 GLY H C 1
ATOM 1452 O O . GLY B 2 184 ? 42.793 -20.016 11.066 1.00 38.40 184 GLY H O 1
ATOM 1453 N N . LEU B 2 185 ? 44.553 -19.452 9.792 1.00 38.83 185 LEU H N 1
ATOM 1454 C CA . LEU B 2 185 ? 44.449 -18.027 10.056 1.00 39.81 185 LEU H CA 1
ATOM 1455 C C . LEU B 2 185 ? 43.716 -17.329 8.917 1.00 39.05 185 LEU H C 1
ATOM 1456 O O . LEU B 2 185 ? 43.669 -17.806 7.781 1.00 41.05 185 LEU H O 1
ATOM 1461 N N . TYR B 2 186 ? 43.159 -16.173 9.235 1.00 33.82 186 TYR H N 1
ATOM 1462 C CA . TYR B 2 186 ? 42.396 -15.392 8.283 1.00 35.55 186 TYR H CA 1
ATOM 1463 C C . TYR B 2 186 ? 43.263 -14.294 7.695 1.00 36.64 186 TYR H C 1
ATOM 1464 O O . TYR B 2 186 ? 44.249 -13.868 8.301 1.00 33.64 186 TYR H O 1
ATOM 1473 N N . SER B 2 187 ? 42.890 -13.860 6.497 1.00 33.02 187 SER H N 1
ATOM 1474 C CA . SER B 2 187 ? 43.482 -12.698 5.850 1.00 39.51 187 SER H CA 1
ATOM 1475 C C . SER B 2 187 ? 42.368 -11.926 5.151 1.00 37.69 187 SER H C 1
ATOM 1476 O O . SER B 2 187 ? 41.420 -12.523 4.634 1.00 35.51 187 SER H O 1
ATOM 1479 N N . LEU B 2 188 ? 42.461 -10.601 5.167 1.00 36.93 188 LEU H N 1
ATOM 1480 C CA . LEU B 2 188 ? 41.444 -9.747 4.577 1.00 40.11 188 LEU H CA 1
ATOM 1481 C C . LEU B 2 188 ? 42.120 -8.521 3.993 1.00 36.64 188 LEU H C 1
ATOM 1482 O O . LEU B 2 188 ? 43.185 -8.106 4.447 1.00 35.27 188 LEU H O 1
ATOM 1487 N N . SER B 2 189 ? 41.489 -7.943 2.986 1.00 37.42 189 SER H N 1
ATOM 1488 C CA . SER B 2 189 ? 41.943 -6.677 2.445 1.00 31.54 189 SER H CA 1
ATOM 1489 C C . SER B 2 189 ? 40.805 -5.658 2.471 1.00 37.08 189 SER H C 1
ATOM 1490 O O . SER B 2 189 ? 39.608 -5.997 2.417 1.00 31.76 189 SER H O 1
ATOM 1493 N N . SER B 2 190 ? 41.203 -4.402 2.604 1.00 35.95 190 SER H N 1
ATOM 1494 C CA . SER B 2 190 ? 40.302 -3.266 2.604 1.00 35.57 190 SER H CA 1
ATOM 1495 C C . SER B 2 190 ? 40.925 -2.216 1.703 1.00 38.30 190 SER H C 1
ATOM 1496 O O . SER B 2 190 ? 42.092 -1.858 1.891 1.00 32.88 190 SER H O 1
ATOM 1499 N N . VAL B 2 191 ? 40.161 -1.733 0.724 1.00 35.27 191 VAL H N 1
ATOM 1500 C CA . VAL B 2 191 ? 40.680 -0.854 -0.313 1.00 33.68 191 VAL H CA 1
ATOM 1501 C C . VAL B 2 191 ? 39.762 0.355 -0.418 1.00 38.25 191 VAL H C 1
ATOM 1502 O O . VAL B 2 191 ? 38.603 0.326 0.005 1.00 37.34 191 VAL H O 1
ATOM 1506 N N . VAL B 2 192 ? 40.284 1.415 -1.022 1.00 34.23 192 VAL H N 1
ATOM 1507 C CA . VAL B 2 192 ? 39.487 2.614 -1.277 1.00 34.47 192 VAL H CA 1
ATOM 1508 C C . VAL B 2 192 ? 40.021 3.265 -2.544 1.00 35.21 192 VAL H C 1
ATOM 1509 O O . VAL B 2 192 ? 41.212 3.163 -2.854 1.00 35.37 192 VAL H O 1
ATOM 1513 N N . THR B 2 193 ? 39.120 3.856 -3.324 1.00 33.45 193 THR H N 1
ATOM 1514 C CA A THR B 2 193 ? 39.478 4.598 -4.524 0.51 33.47 193 THR H CA 1
ATOM 1515 C CA B THR B 2 193 ? 39.477 4.603 -4.523 0.49 33.91 193 THR H CA 1
ATOM 1516 C C . THR B 2 193 ? 39.316 6.091 -4.242 1.00 36.89 193 THR H C 1
ATOM 1517 O O . THR B 2 193 ? 38.270 6.522 -3.748 1.00 36.93 193 THR H O 1
ATOM 1524 N N . VAL B 2 194 ? 40.358 6.864 -4.538 1.00 34.08 194 VAL H N 1
ATOM 1525 C CA . VAL B 2 194 ? 40.443 8.291 -4.201 1.00 33.87 194 VAL H CA 1
ATOM 1526 C C . VAL B 2 194 ? 40.930 9.056 -5.429 1.00 35.92 194 VAL H C 1
ATOM 1527 O O . VAL B 2 194 ? 41.334 8.430 -6.420 1.00 35.36 194 VAL H O 1
ATOM 1531 N N . PRO B 2 195 ? 40.910 10.394 -5.433 1.00 34.40 195 PRO H N 1
ATOM 1532 C CA . PRO B 2 195 ? 41.455 11.109 -6.587 1.00 36.79 195 PRO H CA 1
ATOM 1533 C C . PRO B 2 195 ? 42.958 10.905 -6.692 1.00 34.93 195 PRO H C 1
ATOM 1534 O O . PRO B 2 195 ? 43.694 10.990 -5.700 1.00 34.60 195 PRO H O 1
ATOM 1538 N N . SER B 2 196 ? 43.414 10.655 -7.921 1.00 34.95 196 SER H N 1
ATOM 1539 C CA . SER B 2 196 ? 44.859 10.624 -8.155 1.00 38.79 196 SER H CA 1
ATOM 1540 C C . SER B 2 196 ? 45.483 11.963 -7.836 1.00 40.54 196 SER H C 1
ATOM 1541 O O . SER B 2 196 ? 46.655 12.035 -7.429 1.00 40.18 196 SER H O 1
ATOM 1544 N N . SER B 2 197 ? 44.715 13.036 -8.022 1.00 36.30 197 SER H N 1
ATOM 1545 C CA A SER B 2 197 ? 45.278 14.377 -7.947 0.73 39.01 197 SER H CA 1
ATOM 1546 C CA B SER B 2 197 ? 45.277 14.378 -7.947 0.27 39.11 197 SER H CA 1
ATOM 1547 C C . SER B 2 197 ? 45.679 14.774 -6.534 1.00 36.59 197 SER H C 1
ATOM 1548 O O . SER B 2 197 ? 46.515 15.654 -6.372 1.00 37.30 197 SER H O 1
ATOM 1553 N N . SER B 2 198 ? 45.090 14.175 -5.510 1.00 39.25 198 SER H N 1
ATOM 1554 C CA . SER B 2 198 ? 45.330 14.650 -4.152 1.00 40.90 198 SER H CA 1
ATOM 1555 C C . SER B 2 198 ? 46.166 13.691 -3.316 1.00 38.18 198 SER H C 1
ATOM 1556 O O . SER B 2 198 ? 46.214 13.845 -2.090 1.00 37.14 198 SER H O 1
ATOM 1559 N N . LEU B 2 199 ? 46.796 12.690 -3.942 1.00 36.23 199 LEU H N 1
ATOM 1560 C CA . LEU B 2 199 ? 47.655 11.776 -3.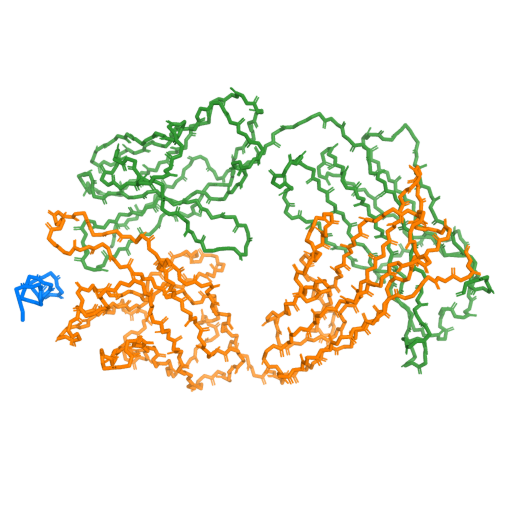194 1.00 38.59 199 LEU H CA 1
ATOM 1561 C C . LEU B 2 199 ? 48.748 12.520 -2.428 1.00 38.65 199 LEU H C 1
ATOM 1562 O O . LEU B 2 199 ? 49.167 12.069 -1.357 1.00 41.71 199 LEU H O 1
ATOM 1567 N N . GLY B 2 200 ? 49.186 13.672 -2.930 1.00 38.30 200 GLY H N 1
ATOM 1568 C CA . GLY B 2 200 ? 50.234 14.442 -2.285 1.00 46.44 200 GLY H CA 1
ATOM 1569 C C . GLY B 2 200 ? 49.777 15.366 -1.178 1.00 46.78 200 GLY H C 1
ATOM 1570 O O . GLY B 2 200 ? 50.622 15.847 -0.412 1.00 43.10 200 GLY H O 1
ATOM 1571 N N . THR B 2 201 ? 48.466 15.620 -1.067 1.00 39.82 201 THR H N 1
ATOM 1572 C CA . THR B 2 201 ? 47.934 16.485 -0.019 1.00 41.88 201 THR H CA 1
ATOM 1573 C C . THR B 2 201 ? 47.065 15.770 1.010 1.00 40.78 201 THR H C 1
ATOM 1574 O O . THR B 2 201 ? 46.984 16.235 2.153 1.00 41.82 201 THR H O 1
ATOM 1578 N N . GLN B 2 202 ? 46.437 14.651 0.650 1.00 39.12 202 GLN H N 1
ATOM 1579 C CA . GLN B 2 202 ? 45.585 13.912 1.571 1.00 38.87 202 GLN H CA 1
ATOM 1580 C C . GLN B 2 202 ? 46.365 12.788 2.254 1.00 40.59 202 GLN H C 1
ATOM 1581 O O . GLN B 2 202 ? 47.340 12.265 1.709 1.00 39.77 202 GLN H O 1
ATOM 1587 N N A THR B 2 203 ? 45.913 12.422 3.452 0.42 39.25 203 THR H N 1
ATOM 1588 N N B THR B 2 203 ? 45.913 12.422 3.453 0.58 39.25 203 THR H N 1
ATOM 1589 C CA A THR B 2 203 ? 46.514 11.366 4.254 0.42 40.46 203 THR H CA 1
ATOM 1590 C CA B THR B 2 203 ? 46.514 11.367 4.258 0.58 40.47 203 THR H CA 1
ATOM 1591 C C A THR B 2 203 ? 45.497 10.250 4.449 0.42 42.20 203 THR H C 1
ATOM 1592 C C B THR B 2 203 ? 45.497 10.251 4.452 0.58 42.03 203 THR H C 1
ATOM 1593 O O A THR B 2 203 ? 44.365 10.507 4.876 0.42 39.32 203 THR H O 1
ATOM 1594 O O B THR B 2 203 ? 44.366 10.507 4.882 0.58 39.63 203 THR H O 1
ATOM 1601 N N . TYR B 2 204 ? 45.903 9.019 4.141 1.00 37.82 204 TYR H N 1
ATOM 1602 C CA . TYR B 2 204 ? 45.042 7.845 4.219 1.00 37.24 204 TYR H CA 1
ATOM 1603 C C . TYR B 2 204 ? 45.607 6.842 5.217 1.00 40.68 204 TYR H C 1
ATOM 1604 O O . TYR B 2 204 ? 46.725 6.338 5.039 1.00 37.17 204 TYR H O 1
ATOM 1613 N N . ILE B 2 205 ? 44.839 6.572 6.268 1.00 36.95 205 ILE H N 1
ATOM 1614 C CA . ILE B 2 205 ? 45.225 5.687 7.358 1.00 38.81 205 ILE H CA 1
ATOM 1615 C C . ILE B 2 205 ? 44.114 4.659 7.538 1.00 39.69 205 ILE H C 1
ATOM 1616 O O . ILE B 2 205 ? 42.954 5.032 7.751 1.00 36.72 205 ILE H O 1
ATOM 1621 N N . CYS B 2 206 ? 44.461 3.378 7.486 1.00 39.14 206 CYS H N 1
ATOM 1622 C CA . CYS B 2 206 ? 43.495 2.341 7.825 1.00 35.30 206 CYS H CA 1
ATOM 1623 C C . CYS B 2 206 ? 43.614 2.046 9.315 1.00 39.11 206 CYS H C 1
ATOM 1624 O O . CYS B 2 206 ? 44.723 1.913 9.848 1.00 40.85 206 CYS H O 1
ATOM 1627 N N . ASN B 2 207 ? 42.471 2.037 9.994 1.00 36.77 207 ASN H N 1
ATOM 1628 C CA . ASN B 2 207 ? 42.390 1.725 11.413 1.00 37.98 207 ASN H CA 1
ATOM 1629 C C . ASN B 2 207 ? 41.876 0.294 11.542 1.00 42.52 207 ASN H C 1
ATOM 1630 O O . ASN B 2 207 ? 40.749 -0.003 11.130 1.00 37.86 207 ASN H O 1
ATOM 1635 N N . VAL B 2 208 ? 42.697 -0.582 12.106 1.00 37.32 208 VAL H N 1
ATOM 1636 C CA . VAL B 2 208 ? 42.389 -2.008 12.194 1.00 42.99 208 VAL H CA 1
ATOM 1637 C C . VAL B 2 208 ? 42.260 -2.374 13.661 1.00 44.64 208 VAL H C 1
ATOM 1638 O O . VAL B 2 208 ? 43.118 -2.006 14.473 1.00 46.42 208 VAL H O 1
ATOM 1642 N N . ASN B 2 209 ? 41.185 -3.073 14.009 1.00 38.77 209 ASN H N 1
ATOM 1643 C CA . ASN B 2 209 ? 40.977 -3.501 15.385 1.00 42.84 209 ASN H CA 1
ATOM 1644 C C . ASN B 2 209 ? 40.623 -4.977 15.390 1.00 46.77 209 ASN H C 1
ATOM 1645 O O . ASN B 2 209 ? 39.677 -5.390 14.708 1.00 46.93 209 ASN H O 1
ATOM 1650 N N . HIS B 2 210 ? 41.378 -5.764 16.151 1.00 41.34 210 HIS H N 1
ATOM 1651 C CA . HIS B 2 210 ? 41.104 -7.192 16.328 1.00 42.66 210 HIS H CA 1
ATOM 1652 C C . HIS B 2 210 ? 40.765 -7.372 17.802 1.00 43.32 210 HIS H C 1
ATOM 1653 O O . HIS B 2 210 ? 41.638 -7.641 18.626 1.00 49.16 210 HIS H O 1
ATOM 1660 N N . LYS B 2 211 ? 39.485 -7.195 18.129 1.00 47.77 211 LYS H N 1
ATOM 1661 C CA . LYS B 2 211 ? 39.057 -7.270 19.523 1.00 50.80 211 LYS H CA 1
ATOM 1662 C C . LYS B 2 211 ? 39.377 -8.600 20.196 1.00 53.59 211 LYS H C 1
ATOM 1663 O O . LYS B 2 211 ? 39.744 -8.576 21.384 1.00 56.69 211 LYS H O 1
ATOM 1665 N N . PRO B 2 212 ? 39.259 -9.765 19.540 1.00 49.01 212 PRO H N 1
ATOM 1666 C CA . PRO B 2 212 ? 39.595 -11.016 20.245 1.00 55.60 212 PRO H CA 1
ATOM 1667 C C . PRO B 2 212 ? 41.016 -11.052 20.778 1.00 53.25 212 PRO H C 1
ATOM 1668 O O . PRO B 2 212 ? 41.252 -11.665 21.827 1.00 59.93 212 PRO H O 1
ATOM 1672 N N . SER B 2 213 ? 41.969 -10.407 20.107 1.00 54.57 213 SER H N 1
ATOM 1673 C CA . SER B 2 213 ? 43.342 -10.350 20.591 1.00 52.25 213 SER H CA 1
ATOM 1674 C C . SER B 2 213 ? 43.726 -8.969 21.112 1.00 59.00 213 SER H C 1
ATOM 1675 O O . SER B 2 213 ? 44.896 -8.749 21.445 1.00 56.09 213 SER H O 1
ATOM 1678 N N . ASN B 2 214 ? 42.774 -8.040 21.196 1.00 61.66 214 ASN H N 1
ATOM 1679 C CA . ASN B 2 214 ? 43.045 -6.675 21.652 1.00 64.78 214 ASN H CA 1
ATOM 1680 C C . ASN B 2 214 ? 44.260 -6.085 20.933 1.00 61.18 214 ASN H C 1
ATOM 1681 O O . ASN B 2 214 ? 45.199 -5.574 21.547 1.00 62.41 214 ASN H O 1
ATOM 1686 N N . THR B 2 215 ? 44.231 -6.183 19.607 1.00 54.58 215 THR H N 1
ATOM 1687 C CA . THR B 2 215 ? 45.255 -5.650 18.717 1.00 51.09 215 THR H CA 1
ATOM 1688 C C . THR B 2 215 ? 44.636 -4.530 17.895 1.00 51.20 215 THR H C 1
ATOM 1689 O O . THR B 2 215 ? 43.694 -4.769 17.132 1.00 50.87 215 THR H O 1
ATOM 1693 N N . LYS B 2 216 ? 45.153 -3.318 18.050 1.00 48.03 216 LYS H N 1
ATOM 1694 C CA . LYS B 2 216 ? 44.672 -2.170 17.298 1.00 51.24 216 LYS H CA 1
ATOM 1695 C C . LYS B 2 216 ? 45.852 -1.561 16.557 1.00 51.26 216 LYS H C 1
ATOM 1696 O O . LYS B 2 216 ? 46.892 -1.288 17.160 1.00 48.26 216 LYS H O 1
ATOM 1698 N N . VAL B 2 217 ? 45.705 -1.383 15.250 1.00 47.10 217 VAL H N 1
ATOM 1699 C CA . VAL B 2 217 ? 46.803 -0.936 14.403 1.00 46.28 217 VAL H CA 1
ATOM 1700 C C . VAL B 2 217 ? 46.280 0.132 13.461 1.00 46.36 217 VAL H C 1
ATOM 1701 O O . VAL B 2 217 ? 45.283 -0.079 12.761 1.00 46.26 217 VAL H O 1
ATOM 1705 N N . ASP B 2 218 ? 46.958 1.266 13.437 1.00 42.39 218 ASP H N 1
ATOM 1706 C CA . ASP B 2 218 ? 46.740 2.297 12.436 1.00 45.02 218 ASP H CA 1
ATOM 1707 C C . ASP B 2 218 ? 47.934 2.284 11.493 1.00 47.48 218 ASP H C 1
ATOM 1708 O O . ASP B 2 218 ? 49.078 2.427 11.934 1.00 55.43 218 ASP H O 1
ATOM 1713 N N . LYS B 2 219 ? 47.672 2.086 10.206 1.00 45.74 219 LYS H N 1
ATOM 1714 C CA . LYS B 2 219 ? 48.719 2.026 9.194 1.00 48.59 219 LYS H CA 1
ATOM 1715 C C . LYS B 2 219 ? 48.492 3.141 8.182 1.00 44.44 219 LYS H C 1
ATOM 1716 O O . LYS B 2 219 ? 47.450 3.176 7.518 1.00 39.84 219 LYS H O 1
ATOM 1722 N N . ARG B 2 220 ? 49.465 4.043 8.065 1.00 44.68 220 ARG H N 1
ATOM 1723 C CA . ARG B 2 220 ? 49.417 5.089 7.052 1.00 41.98 220 ARG H CA 1
ATOM 1724 C C . ARG B 2 220 ? 49.903 4.527 5.724 1.00 45.13 220 ARG H C 1
ATOM 1725 O O . ARG B 2 220 ? 50.962 3.891 5.659 1.00 46.92 220 ARG H O 1
ATOM 1733 N N . VAL B 2 221 ? 49.128 4.757 4.668 1.00 37.37 221 VAL H N 1
ATOM 1734 C CA . VAL B 2 221 ? 49.374 4.159 3.361 1.00 42.33 221 VAL H CA 1
ATOM 1735 C C . VAL B 2 221 ? 49.927 5.250 2.457 1.00 41.76 221 VAL H C 1
ATOM 1736 O O . VAL B 2 221 ? 49.196 6.164 2.069 1.00 42.01 221 VAL H O 1
ATOM 1740 N N . GLU B 2 222 ? 51.212 5.148 2.111 1.00 45.33 222 GLU H N 1
ATOM 1741 C CA . GLU B 2 222 ? 51.907 6.159 1.318 1.00 48.68 222 GLU H CA 1
ATOM 1742 C C . GLU B 2 222 ? 52.064 5.710 -0.132 1.00 46.92 222 GLU H C 1
ATOM 1743 O O . GLU B 2 222 ? 52.268 4.516 -0.398 1.00 39.66 222 GLU H O 1
ATOM 1749 N N . PRO B 2 223 ? 51.953 6.632 -1.087 1.00 42.39 223 PRO H N 1
ATOM 1750 C CA . PRO B 2 223 ? 52.192 6.270 -2.492 1.00 45.64 223 PRO H CA 1
ATOM 1751 C C . PRO B 2 223 ? 53.581 5.683 -2.710 1.00 50.28 223 PRO H C 1
ATOM 1752 O O . PRO B 2 223 ? 54.549 6.028 -2.022 1.00 52.57 223 PRO H O 1
ATOM 1756 N N . LYS B 2 224 ? 53.675 4.782 -3.687 1.00 47.04 224 LYS H N 1
ATOM 1757 C CA . LYS B 2 224 ? 54.949 4.200 -4.086 1.00 46.44 224 LYS H CA 1
ATOM 1758 C C . LYS B 2 224 ? 55.468 4.850 -5.362 1.00 51.75 224 LYS H C 1
ATOM 1759 O O . LYS B 2 224 ? 54.700 5.233 -6.245 1.00 50.33 224 LYS H O 1
ATOM 1765 N N . SER B 2 225 ? 56.793 4.936 -5.465 1.00 52.18 225 SER H N 1
ATOM 1766 C CA . SER B 2 225 ? 57.456 5.628 -6.570 1.00 55.31 225 SER H CA 1
ATOM 1767 C C . SER B 2 225 ? 57.653 4.696 -7.767 1.00 56.67 225 SER H C 1
ATOM 1768 O O . SER B 2 225 ? 58.767 4.478 -8.254 1.00 59.96 225 SER H O 1
ATOM 1771 N N . CYS B 2 226 ? 56.540 4.137 -8.232 1.00 51.86 226 CYS H N 1
ATOM 1772 C CA . CYS B 2 226 ? 56.522 3.339 -9.455 1.00 50.30 226 CYS H CA 1
ATOM 1773 C C . CYS B 2 226 ? 55.132 3.399 -10.097 1.00 48.49 226 CYS H C 1
ATOM 1774 O O . CYS B 2 226 ? 54.981 3.026 -11.259 1.00 49.72 226 CYS H O 1
ATOM 1777 N N . ASP C 3 1 ? 7.497 -27.167 17.460 1.00 80.87 1 ASP L N 1
ATOM 1778 C CA . ASP C 3 1 ? 7.600 -25.718 17.327 1.00 70.00 1 ASP L CA 1
ATOM 1779 C C . ASP C 3 1 ? 6.988 -25.255 16.007 1.00 66.37 1 ASP L C 1
ATOM 1780 O O . ASP C 3 1 ? 6.753 -26.062 15.109 1.00 66.82 1 ASP L O 1
ATOM 1785 N N . ILE C 3 2 ? 6.719 -23.959 15.885 1.00 60.80 2 ILE L N 1
ATOM 1786 C CA . ILE C 3 2 ? 6.230 -23.416 14.623 1.00 49.01 2 ILE L CA 1
ATOM 1787 C C . ILE C 3 2 ? 7.411 -23.181 13.693 1.00 46.57 2 ILE L C 1
ATOM 1788 O O . ILE C 3 2 ? 8.363 -22.471 14.042 1.00 50.16 2 ILE L O 1
ATOM 1793 N N . VAL C 3 3 ? 7.333 -23.751 12.498 1.00 40.78 3 VAL L N 1
ATOM 1794 C CA . VAL C 3 3 ? 8.378 -23.671 11.491 1.00 40.21 3 VAL L CA 1
ATOM 1795 C C . VAL C 3 3 ? 7.965 -22.650 10.441 1.00 41.97 3 VAL L C 1
ATOM 1796 O O . VAL C 3 3 ? 6.877 -22.749 9.855 1.00 40.09 3 VAL L O 1
ATOM 1800 N N . MET C 3 4 ? 8.828 -21.660 10.212 1.00 36.68 4 MET L N 1
ATOM 1801 C CA . MET C 3 4 ? 8.612 -20.646 9.190 1.00 35.68 4 MET L CA 1
ATOM 1802 C C . MET C 3 4 ? 9.436 -21.008 7.960 1.00 35.87 4 MET L C 1
ATOM 1803 O O . MET C 3 4 ? 10.648 -21.215 8.061 1.00 37.65 4 MET L O 1
ATOM 1808 N N . THR C 3 5 ? 8.792 -21.086 6.803 1.00 36.98 5 THR L N 1
ATOM 1809 C CA . THR C 3 5 ? 9.468 -21.476 5.571 1.00 38.18 5 THR L CA 1
ATOM 1810 C C . THR C 3 5 ? 9.312 -20.384 4.525 1.00 40.50 5 THR L C 1
ATOM 1811 O O . THR C 3 5 ? 8.189 -20.083 4.091 1.00 35.63 5 THR L O 1
ATOM 1815 N N . GLN C 3 6 ? 10.434 -19.808 4.103 1.00 36.46 6 GLN L N 1
ATOM 1816 C CA . GLN C 3 6 ? 10.412 -18.737 3.124 1.00 39.29 6 GLN L CA 1
ATOM 1817 C C . GLN C 3 6 ? 10.766 -19.265 1.747 1.00 40.94 6 GLN L C 1
ATOM 1818 O O . GLN C 3 6 ? 11.485 -20.259 1.599 1.00 41.78 6 GLN L O 1
ATOM 1824 N N . SER C 3 7 ? 10.269 -18.566 0.735 1.00 37.63 7 SER L N 1
ATOM 1825 C CA . SER C 3 7 ? 10.579 -18.892 -0.643 1.00 40.59 7 SER L CA 1
ATOM 1826 C C . SER C 3 7 ? 10.474 -17.612 -1.452 1.00 40.18 7 SER L C 1
ATOM 1827 O O . SER C 3 7 ? 9.746 -16.692 -1.057 1.00 37.82 7 SER L O 1
ATOM 1830 N N . PRO C 3 8 ? 11.236 -17.490 -2.549 1.00 39.06 8 PRO L N 1
ATOM 1831 C CA . PRO C 3 8 ? 12.276 -18.454 -2.917 1.00 40.64 8 PRO L CA 1
ATOM 1832 C C . PRO C 3 8 ? 13.526 -18.244 -2.066 1.00 38.87 8 PRO L C 1
ATOM 1833 O O . PRO C 3 8 ? 13.561 -17.305 -1.268 1.00 36.11 8 PRO L O 1
ATOM 1837 N N . ALA C 3 9 ? 14.524 -19.118 -2.205 1.00 39.87 9 ALA L N 1
ATOM 1838 C CA . ALA C 3 9 ? 15.759 -18.926 -1.455 1.00 41.23 9 ALA L CA 1
ATOM 1839 C C . ALA C 3 9 ? 16.492 -17.684 -1.932 1.00 37.02 9 ALA L C 1
ATOM 1840 O O . ALA C 3 9 ? 17.119 -16.981 -1.134 1.00 36.71 9 ALA L O 1
ATOM 1842 N N . THR C 3 10 ? 16.426 -17.404 -3.229 1.00 39.71 10 THR L N 1
ATOM 1843 C CA . THR C 3 10 ? 17.082 -16.257 -3.832 1.00 40.72 10 THR L CA 1
ATOM 1844 C C . THR C 3 10 ? 16.230 -15.777 -4.993 1.00 41.91 10 THR L C 1
ATOM 1845 O O . THR C 3 10 ? 15.550 -16.571 -5.649 1.00 39.84 10 THR L O 1
ATOM 1849 N N . LEU C 3 11 ? 16.282 -14.476 -5.255 1.00 45.04 11 LEU L N 1
ATOM 1850 C CA . LEU C 3 11 ? 15.679 -13.942 -6.466 1.00 43.99 11 LEU L CA 1
ATOM 1851 C C . LEU C 3 11 ? 16.452 -12.709 -6.899 1.00 44.58 11 LEU L C 1
ATOM 1852 O O . LEU C 3 11 ? 17.114 -12.051 -6.092 1.00 44.94 11 LEU L O 1
ATOM 1857 N N . SER C 3 12 ? 16.364 -12.419 -8.192 1.00 43.82 12 SER L N 1
ATOM 1858 C CA . SER C 3 12 ? 17.142 -11.372 -8.837 1.00 47.89 12 SER L CA 1
ATOM 1859 C C . SER C 3 12 ? 16.171 -10.496 -9.615 1.00 46.04 12 SER L C 1
ATOM 1860 O O . SER C 3 12 ? 15.544 -10.966 -10.569 1.00 48.96 12 SER L O 1
ATOM 1863 N N . VAL C 3 13 ? 16.031 -9.235 -9.206 1.00 44.35 13 VAL L N 1
ATOM 1864 C CA . VAL C 3 13 ? 15.006 -8.347 -9.746 1.00 42.82 13 VAL L CA 1
ATOM 1865 C C . VAL C 3 13 ? 15.645 -7.035 -10.190 1.00 45.72 13 VAL L C 1
ATOM 1866 O O . VAL C 3 13 ? 16.568 -6.528 -9.542 1.00 46.45 13 VAL L O 1
ATOM 1870 N N . SER C 3 14 ? 15.159 -6.494 -11.309 1.00 48.26 14 SER L N 1
ATOM 1871 C CA . SER C 3 14 ? 15.693 -5.251 -11.847 1.00 50.97 14 SER L CA 1
ATOM 1872 C C . SER C 3 14 ? 15.189 -4.050 -11.044 1.00 47.25 14 SER L C 1
ATOM 1873 O O . SER C 3 14 ? 14.087 -4.083 -10.486 1.00 48.75 14 SER L O 1
ATOM 1876 N N . PRO C 3 15 ? 15.978 -2.974 -10.976 1.00 48.95 15 PRO L N 1
ATOM 1877 C CA . PRO C 3 15 ? 15.517 -1.774 -10.270 1.00 49.08 15 PRO L CA 1
ATOM 1878 C C . PRO C 3 15 ? 14.254 -1.243 -10.914 1.00 43.53 15 PRO L C 1
ATOM 1879 O O . PRO C 3 15 ? 14.089 -1.298 -12.135 1.00 48.57 15 PRO L O 1
ATOM 1883 N N . GLY C 3 16 ? 13.365 -0.713 -10.080 1.00 45.40 16 GLY L N 1
ATOM 1884 C CA . GLY C 3 16 ? 12.091 -0.196 -10.529 1.00 49.21 16 GLY L CA 1
ATOM 1885 C C . GLY C 3 16 ? 10.991 -1.230 -10.580 1.00 52.32 16 GLY L C 1
ATOM 1886 O O . GLY C 3 16 ? 9.816 -0.864 -10.643 1.00 51.37 16 GLY L O 1
ATOM 1887 N N . ASP C 3 17 ? 11.341 -2.512 -10.534 1.00 47.14 17 ASP L N 1
ATOM 1888 C CA . ASP C 3 17 ? 10.356 -3.569 -10.602 1.00 51.40 17 ASP L CA 1
ATOM 1889 C C . ASP C 3 17 ? 9.890 -3.938 -9.199 1.00 49.00 17 ASP L C 1
ATOM 1890 O O . ASP C 3 17 ? 10.327 -3.375 -8.194 1.00 47.10 17 ASP L O 1
ATOM 1895 N N . ARG C 3 18 ? 8.981 -4.897 -9.137 1.00 48.51 18 ARG L N 1
ATOM 1896 C CA . ARG C 3 18 ? 8.305 -5.273 -7.909 1.00 44.83 18 ARG L CA 1
ATOM 1897 C C . ARG C 3 18 ? 8.725 -6.688 -7.542 1.00 42.00 18 ARG L C 1
ATOM 1898 O O . ARG C 3 18 ? 8.584 -7.608 -8.354 1.00 46.97 18 ARG L O 1
ATOM 1906 N N . ALA C 3 19 ? 9.242 -6.856 -6.330 1.00 39.94 19 ALA L N 1
ATOM 1907 C CA . ALA C 3 19 ? 9.675 -8.152 -5.821 1.00 40.50 19 ALA L CA 1
ATOM 1908 C C . ALA C 3 19 ? 8.631 -8.733 -4.871 1.00 42.29 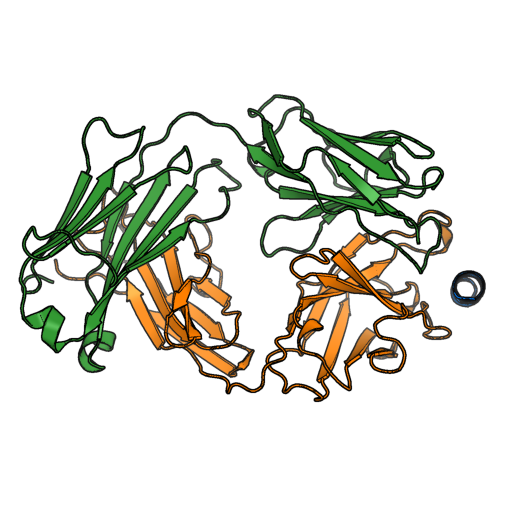19 ALA L C 1
ATOM 1909 O O . ALA C 3 19 ? 8.063 -8.010 -4.043 1.00 40.20 19 ALA L O 1
ATOM 1911 N N . THR C 3 20 ? 8.400 -10.046 -4.978 1.00 40.92 20 THR L N 1
ATOM 1912 C CA . THR C 3 20 ? 7.421 -10.753 -4.154 1.00 40.18 20 THR L CA 1
ATOM 1913 C C . THR C 3 20 ? 8.140 -11.839 -3.362 1.00 44.16 20 THR L C 1
ATOM 1914 O O . THR C 3 20 ? 8.728 -12.756 -3.948 1.00 44.75 20 THR L O 1
ATOM 1918 N N . LEU C 3 21 ? 8.117 -11.715 -2.035 1.00 40.72 21 LEU L N 1
ATOM 1919 C CA . LEU C 3 21 ? 8.765 -12.651 -1.123 1.00 37.57 21 LEU L CA 1
ATOM 1920 C C . LEU C 3 21 ? 7.708 -13.347 -0.275 1.00 39.72 21 LEU L C 1
ATOM 1921 O O . LEU C 3 21 ? 6.792 -12.695 0.243 1.00 36.07 21 LEU L O 1
ATOM 1926 N N . SER C 3 22 ? 7.847 -14.666 -0.114 1.00 35.71 22 SER L N 1
ATOM 1927 C CA . SER C 3 22 ? 6.821 -15.482 0.523 1.00 37.58 22 SER L CA 1
ATOM 1928 C C . SER C 3 22 ? 7.347 -16.126 1.798 1.00 40.53 22 SER L C 1
ATOM 1929 O O . SER C 3 22 ? 8.544 -16.426 1.920 1.00 35.76 22 SER L O 1
ATOM 1932 N N . CYS C 3 23 ? 6.428 -16.321 2.749 1.00 36.50 23 CYS L N 1
ATOM 1933 C CA . CYS C 3 23 ? 6.711 -16.904 4.062 1.00 36.51 23 CYS L CA 1
ATOM 1934 C C . CYS C 3 23 ? 5.501 -17.727 4.472 1.00 40.75 23 CYS L C 1
ATOM 1935 O O . CYS C 3 23 ? 4.380 -17.206 4.482 1.00 38.04 23 CYS L O 1
ATOM 1938 N N . ARG C 3 24 ? 5.723 -19.003 4.794 1.00 38.78 24 ARG L N 1
ATOM 1939 C CA . ARG C 3 24 ? 4.664 -19.935 5.171 1.00 37.63 24 ARG L CA 1
ATOM 1940 C C . ARG C 3 24 ? 4.915 -20.442 6.585 1.00 39.68 24 ARG L C 1
ATOM 1941 O O . ARG C 3 24 ? 6.028 -20.873 6.903 1.00 43.85 24 ARG L O 1
ATOM 1943 N N . ALA C 3 25 ? 3.896 -20.369 7.435 1.00 38.06 25 ALA L N 1
ATOM 1944 C CA . ALA C 3 25 ? 3.961 -20.883 8.796 1.00 41.01 25 ALA L CA 1
ATOM 1945 C C . ALA C 3 25 ? 3.376 -22.293 8.847 1.00 41.17 25 ALA L C 1
ATOM 1946 O O . ALA C 3 25 ? 2.385 -22.586 8.172 1.00 46.20 25 ALA L O 1
ATOM 1948 N N . SER C 3 26 ? 3.995 -23.166 9.652 1.00 43.75 26 SER L N 1
ATOM 1949 C CA . SER C 3 26 ? 3.569 -24.567 9.687 1.00 41.29 26 SER L CA 1
ATOM 1950 C C . SER C 3 26 ? 2.202 -24.726 10.337 1.00 44.63 26 SER L C 1
ATOM 1951 O O . SER C 3 26 ? 1.518 -25.725 10.090 1.00 48.89 26 SER L O 1
ATOM 1954 N N . GLN C 3 27 ? 1.804 -23.776 11.181 1.00 40.15 27 GLN L N 1
ATOM 1955 C CA . GLN C 3 27 ? 0.461 -23.699 11.731 1.00 49.23 27 GLN L CA 1
ATOM 1956 C C . GLN C 3 27 ? 0.092 -22.229 11.816 1.00 47.88 27 GLN L C 1
ATOM 1957 O O . GLN C 3 27 ? 0.948 -21.353 11.684 1.00 45.92 27 GLN L O 1
ATOM 1963 N N . SER C 3 28 ? -1.194 -21.951 12.030 1.00 46.54 28 SER L N 1
ATOM 1964 C CA . SER C 3 28 ? -1.657 -20.567 11.991 1.00 42.12 28 SER L CA 1
ATOM 1965 C C . SER C 3 28 ? -0.988 -19.726 13.074 1.00 42.93 28 SER L C 1
ATOM 1966 O O . SER C 3 28 ? -0.888 -20.141 14.231 1.00 47.44 28 SER L O 1
ATOM 1969 N N . VAL C 3 29 ? -0.512 -18.542 12.689 1.00 42.06 29 VAL L N 1
ATOM 1970 C CA . VAL C 3 29 ? 0.007 -17.562 13.631 1.00 44.09 29 VAL L CA 1
ATOM 1971 C C . VAL C 3 29 ? -0.817 -16.275 13.591 1.00 45.55 29 VAL L C 1
ATOM 1972 O O . VAL C 3 29 ? -0.359 -15.225 14.035 1.00 43.31 29 VAL L O 1
ATOM 1976 N N . SER C 3 30 ? -2.049 -16.362 13.080 1.00 41.31 30 SER L N 1
ATOM 1977 C CA . SER C 3 30 ? -2.902 -15.193 12.876 1.00 48.04 30 SER L CA 1
ATOM 1978 C C . SER C 3 30 ? -2.151 -14.125 12.095 1.00 43.75 30 SER L C 1
ATOM 1979 O O . SER C 3 30 ? -1.699 -14.374 10.976 1.00 42.13 30 SER L O 1
ATOM 1982 N N . SER C 3 31 ? -2.037 -12.926 12.662 1.00 40.22 31 SER L N 1
ATOM 1983 C CA . SER C 3 31 ? -1.234 -11.870 12.064 1.00 43.25 31 SER L CA 1
ATOM 1984 C C . SER C 3 31 ? 0.004 -11.571 12.899 1.00 39.86 31 SER L C 1
ATOM 1985 O O . SER C 3 31 ? 0.560 -10.471 12.818 1.00 44.03 31 SER L O 1
ATOM 1988 N N . ASN C 3 32 ? 0.447 -12.530 13.706 1.00 40.88 32 ASN L N 1
ATOM 1989 C CA . ASN C 3 32 ? 1.540 -12.283 14.642 1.00 41.24 32 ASN L CA 1
ATOM 1990 C C . ASN C 3 32 ? 2.863 -12.594 13.945 1.00 39.31 32 ASN L C 1
ATOM 1991 O O . ASN C 3 32 ? 3.593 -13.529 14.291 1.00 38.46 32 ASN L O 1
ATOM 1996 N N . LEU C 3 33 ? 3.152 -11.772 12.925 1.00 37.82 33 LEU L N 1
ATOM 1997 C CA . LEU C 3 33 ? 4.289 -11.973 12.034 1.00 36.82 33 LEU L CA 1
ATOM 1998 C C . LEU C 3 33 ? 4.986 -10.653 11.735 1.00 40.55 33 LEU L C 1
ATOM 1999 O O . LEU C 3 33 ? 4.324 -9.644 11.480 1.00 40.61 33 LEU L O 1
ATOM 2004 N N . ALA C 3 34 ? 6.329 -10.680 11.722 1.00 37.81 34 ALA L N 1
ATOM 2005 C CA . ALA C 3 34 ? 7.131 -9.517 11.385 1.00 38.59 34 ALA L CA 1
ATOM 2006 C C . ALA C 3 34 ? 8.107 -9.848 10.262 1.00 37.37 34 ALA L C 1
ATOM 2007 O O . ALA C 3 34 ? 8.518 -11.003 10.092 1.00 36.80 34 ALA L O 1
ATOM 2009 N N . TRP C 3 35 ? 8.465 -8.823 9.490 1.00 35.15 35 TRP L N 1
ATOM 2010 C CA . TRP C 3 35 ? 9.494 -8.909 8.462 1.00 34.89 35 TRP L CA 1
ATOM 2011 C C . TRP C 3 35 ? 10.689 -8.046 8.852 1.00 39.20 35 TRP L C 1
ATOM 2012 O O . TRP C 3 35 ? 10.519 -6.941 9.383 1.00 38.19 35 TRP L O 1
ATOM 2023 N N . TYR C 3 36 ? 11.897 -8.547 8.561 1.00 34.00 36 TYR L N 1
ATOM 2024 C CA . TYR C 3 36 ? 13.137 -7.835 8.837 1.00 37.93 36 TYR L CA 1
ATOM 2025 C C . TYR C 3 36 ? 14.006 -7.830 7.591 1.00 36.10 36 TYR L C 1
ATOM 2026 O O . TYR C 3 36 ? 13.944 -8.743 6.768 1.00 35.28 36 TYR L O 1
ATOM 2035 N N . GLN C 3 37 ? 14.791 -6.772 7.443 1.00 35.36 37 GLN L N 1
ATOM 2036 C CA . GLN C 3 37 ? 15.743 -6.633 6.348 1.00 38.68 37 GLN L CA 1
ATOM 2037 C C . GLN C 3 37 ? 17.147 -6.626 6.936 1.00 36.20 37 GLN L C 1
ATOM 2038 O O . GLN C 3 37 ? 17.445 -5.807 7.808 1.00 35.46 37 GLN L O 1
ATOM 2044 N N . GLN C 3 38 ? 18.010 -7.524 6.467 1.00 35.89 38 GLN L N 1
ATOM 2045 C CA . GLN C 3 38 ? 19.373 -7.592 6.993 1.00 36.31 38 GLN L CA 1
ATOM 2046 C C . GLN C 3 38 ? 20.359 -7.521 5.843 1.00 36.28 38 GLN L C 1
ATOM 2047 O O . GLN C 3 38 ? 20.400 -8.429 5.005 1.00 35.60 38 GLN L O 1
ATOM 2053 N N . LYS C 3 39 ? 21.142 -6.441 5.803 1.00 41.78 39 LYS L N 1
ATOM 2054 C CA . LYS C 3 39 ? 22.310 -6.323 4.937 1.00 46.26 39 LYS L CA 1
ATOM 2055 C C . LYS C 3 39 ? 23.525 -6.999 5.586 1.00 52.01 39 LYS L C 1
ATOM 2056 O O . LYS C 3 39 ? 23.609 -7.087 6.815 1.00 47.61 39 LYS L O 1
ATOM 2062 N N . PRO C 3 40 ? 24.478 -7.495 4.787 1.00 45.81 40 PRO L N 1
ATOM 2063 C CA . PRO C 3 40 ? 25.548 -8.324 5.359 1.00 60.12 40 PRO L CA 1
ATOM 2064 C C . PRO C 3 40 ? 26.333 -7.557 6.412 1.00 54.11 40 PRO L C 1
ATOM 2065 O O . PRO C 3 40 ? 26.647 -6.378 6.242 1.00 53.78 40 PRO L O 1
ATOM 2069 N N . GLY C 3 41 ? 26.615 -8.239 7.521 1.00 54.34 41 GLY L N 1
ATOM 2070 C CA . GLY C 3 41 ? 27.322 -7.628 8.628 1.00 57.52 41 GLY L CA 1
ATOM 2071 C C . GLY C 3 41 ? 26.569 -6.549 9.373 1.00 58.06 41 GLY L C 1
ATOM 2072 O O . GLY C 3 41 ? 27.188 -5.794 10.128 1.00 63.23 41 GLY L O 1
ATOM 2073 N N . GLN C 3 42 ? 25.260 -6.432 9.182 1.00 51.26 42 GLN L N 1
ATOM 2074 C CA . GLN C 3 42 ? 24.459 -5.460 9.910 1.00 50.65 42 GLN L CA 1
ATOM 2075 C C . GLN C 3 42 ? 23.371 -6.175 10.692 1.00 44.20 42 GLN L C 1
ATOM 2076 O O . GLN C 3 42 ? 23.064 -7.336 10.442 1.00 37.24 42 GLN L O 1
ATOM 2082 N N . ALA C 3 43 ? 22.763 -5.456 11.627 1.00 39.30 43 ALA L N 1
ATOM 2083 C CA . ALA C 3 43 ? 21.656 -6.052 12.353 1.00 46.16 43 ALA L CA 1
ATOM 2084 C C . ALA C 3 43 ? 20.406 -6.081 11.475 1.00 39.97 43 ALA L C 1
ATOM 2085 O O . ALA C 3 43 ? 20.231 -5.221 10.602 1.00 39.40 43 ALA L O 1
ATOM 2087 N N . PRO C 3 44 ? 19.538 -7.075 11.652 1.00 46.51 44 PRO L N 1
ATOM 2088 C CA . PRO C 3 44 ? 18.249 -7.025 10.961 1.00 38.92 44 PRO L CA 1
ATOM 2089 C C . PRO C 3 44 ? 17.512 -5.741 11.327 1.00 42.84 44 PRO L C 1
ATOM 2090 O O . PRO C 3 44 ? 17.618 -5.237 12.448 1.00 43.54 44 PRO L O 1
ATOM 2094 N N . ARG C 3 45 ? 16.796 -5.186 10.354 1.00 40.02 45 ARG L N 1
ATOM 2095 C CA . ARG C 3 45 ? 16.014 -3.971 10.564 1.00 39.47 45 ARG L CA 1
ATOM 2096 C C . ARG C 3 45 ? 14.538 -4.293 10.362 1.00 37.88 45 ARG L C 1
ATOM 2097 O O . ARG C 3 45 ? 14.166 -4.886 9.344 1.00 36.75 45 ARG L O 1
ATOM 2105 N N . LEU C 3 46 ? 13.707 -3.904 11.331 1.00 37.11 46 LEU L N 1
ATOM 2106 C CA . LEU C 3 46 ? 12.276 -4.185 11.258 1.00 40.13 46 LEU L CA 1
ATOM 2107 C C . LEU C 3 46 ? 11.637 -3.390 10.125 1.00 40.20 46 LEU L C 1
ATOM 2108 O O . LEU C 3 46 ? 11.829 -2.177 10.031 1.00 41.60 46 LEU L O 1
ATOM 2113 N N . LEU C 3 47 ? 10.897 -4.080 9.252 1.00 36.45 47 LEU L N 1
ATOM 2114 C CA . LEU C 3 47 ? 10.134 -3.450 8.174 1.00 38.62 47 LEU L CA 1
ATOM 2115 C C . LEU C 3 47 ? 8.643 -3.402 8.478 1.00 42.02 47 LEU L C 1
ATOM 2116 O O . LEU C 3 47 ? 8.008 -2.348 8.356 1.00 40.57 47 LEU L O 1
ATOM 2121 N N . ILE C 3 48 ? 8.074 -4.544 8.851 1.00 40.71 48 ILE L N 1
ATOM 2122 C CA . ILE C 3 48 ? 6.631 -4.727 8.991 1.00 38.24 48 ILE L CA 1
ATOM 2123 C C . ILE C 3 48 ? 6.399 -5.515 10.268 1.00 42.59 48 ILE L C 1
ATOM 2124 O O . ILE C 3 48 ? 7.198 -6.392 10.615 1.00 39.60 48 ILE L O 1
ATOM 2129 N N . TYR C 3 49 ? 5.319 -5.202 10.973 1.00 38.87 49 TYR L N 1
ATOM 2130 C CA . TYR C 3 49 ? 4.861 -6.027 12.077 1.00 40.85 49 TYR L CA 1
ATOM 2131 C C . TYR C 3 49 ? 3.354 -6.208 11.945 1.00 40.48 49 TYR L C 1
ATOM 2132 O O . TYR C 3 49 ? 2.685 -5.471 11.215 1.00 46.23 49 TYR L O 1
ATOM 2141 N N . GLY C 3 50 ? 2.820 -7.197 12.651 1.00 38.52 50 GLY L N 1
ATOM 2142 C CA . GLY C 3 50 ? 1.404 -7.486 12.514 1.00 39.04 50 GLY L CA 1
ATOM 2143 C C . GLY C 3 50 ? 1.037 -7.930 11.119 1.00 41.97 50 GLY L C 1
ATOM 2144 O O . GLY C 3 50 ? -0.077 -7.655 10.657 1.00 41.39 50 GLY L O 1
ATOM 2145 N N . ALA C 3 51 ? 1.968 -8.593 10.422 1.00 38.04 51 ALA L N 1
ATOM 2146 C CA . ALA C 3 51 ? 1.799 -9.071 9.053 1.00 39.69 51 ALA L CA 1
ATOM 2147 C C . ALA C 3 51 ? 1.764 -7.931 8.048 1.00 38.20 51 ALA L C 1
ATOM 2148 O O . ALA C 3 51 ? 2.306 -8.066 6.949 1.00 40.46 51 ALA L O 1
ATOM 2150 N N . SER C 3 52 ? 1.115 -6.811 8.389 1.00 41.45 52 SER L N 1
ATOM 2151 C CA . SER C 3 52 ? 0.852 -5.806 7.371 1.00 39.52 52 SER L CA 1
ATOM 2152 C C . SER C 3 52 ? 0.990 -4.371 7.858 1.00 41.22 52 SER L C 1
ATOM 2153 O O . SER C 3 52 ? 0.645 -3.451 7.107 1.00 41.27 52 SER L O 1
ATOM 2156 N N . THR C 3 53 ? 1.489 -4.128 9.066 1.00 41.17 53 THR L N 1
ATOM 2157 C CA . THR C 3 53 ? 1.672 -2.762 9.545 1.00 42.57 53 THR L CA 1
ATOM 2158 C C . THR C 3 53 ? 3.124 -2.336 9.346 1.00 45.60 53 THR L C 1
ATOM 2159 O O . THR C 3 53 ? 4.041 -2.930 9.931 1.00 43.85 53 THR L O 1
ATOM 2163 N N . ARG C 3 54 ? 3.327 -1.312 8.517 1.00 45.07 54 ARG L N 1
ATOM 2164 C CA . ARG C 3 54 ? 4.675 -0.846 8.212 1.00 49.15 54 ARG L CA 1
ATOM 2165 C C . ARG C 3 54 ? 5.257 -0.104 9.408 1.00 46.22 54 ARG L C 1
ATOM 2166 O O . ARG C 3 54 ? 4.588 0.743 10.002 1.00 44.86 54 ARG L O 1
ATOM 2174 N N . ALA C 3 55 ? 6.501 -0.427 9.761 1.00 43.99 55 ALA L N 1
ATOM 2175 C CA . ALA C 3 55 ? 7.139 0.204 10.907 1.00 48.29 55 ALA L CA 1
ATOM 2176 C C . ALA C 3 55 ? 7.462 1.664 10.604 1.00 49.61 55 ALA L C 1
ATOM 2177 O O . ALA C 3 55 ? 7.653 2.056 9.451 1.00 45.04 55 ALA L O 1
ATOM 2179 N N . ALA C 3 56 ? 7.511 2.468 11.661 1.00 48.99 56 ALA L N 1
ATOM 2180 C CA . ALA C 3 56 ? 7.783 3.893 11.504 1.00 55.40 56 ALA L CA 1
ATOM 2181 C C . ALA C 3 56 ? 9.079 4.123 10.736 1.00 55.00 56 ALA L C 1
ATOM 2182 O O . ALA C 3 56 ? 10.090 3.446 10.962 1.00 53.31 56 ALA L O 1
ATOM 2184 N N . GLY C 3 57 ? 9.030 5.071 9.802 1.00 55.58 57 GLY L N 1
ATOM 2185 C CA . GLY C 3 57 ? 10.186 5.453 9.021 1.00 48.70 57 GLY L CA 1
ATOM 2186 C C . GLY C 3 57 ? 10.578 4.501 7.916 1.00 55.22 57 GLY L C 1
ATOM 2187 O O . GLY C 3 57 ? 11.680 4.636 7.370 1.00 51.95 57 GLY L O 1
ATOM 2188 N N . ILE C 3 58 ? 9.738 3.534 7.575 1.00 51.27 58 ILE L N 1
ATOM 2189 C CA . ILE C 3 58 ? 10.045 2.563 6.523 1.00 50.54 58 ILE L CA 1
ATOM 2190 C C . ILE C 3 58 ? 9.396 3.043 5.230 1.00 50.01 58 ILE L C 1
ATOM 2191 O O . ILE C 3 58 ? 8.228 3.467 5.254 1.00 43.67 58 ILE L O 1
ATOM 2196 N N . PRO C 3 59 ? 10.105 3.008 4.101 1.00 46.90 59 PRO L N 1
ATOM 2197 C CA . PRO C 3 59 ? 9.527 3.505 2.846 1.00 48.96 59 PRO L CA 1
ATOM 2198 C C . PRO C 3 59 ? 8.244 2.769 2.480 1.00 53.34 59 PRO L C 1
ATOM 2199 O O . PRO C 3 59 ? 8.093 1.571 2.734 1.00 52.46 59 PRO L O 1
ATOM 2203 N N . ALA C 3 60 ? 7.334 3.507 1.839 1.00 49.59 60 ALA L N 1
ATOM 2204 C CA . ALA C 3 60 ? 6.017 3.001 1.462 1.00 51.45 60 ALA L CA 1
ATOM 2205 C C . ALA C 3 60 ? 6.071 1.840 0.471 1.00 48.88 60 ALA L C 1
ATOM 2206 O O . ALA C 3 60 ? 5.097 1.086 0.367 1.00 52.97 60 ALA L O 1
ATOM 2208 N N . ARG C 3 61 ? 7.166 1.692 -0.273 1.00 49.74 61 ARG L N 1
ATOM 2209 C CA . ARG C 3 61 ? 7.278 0.632 -1.268 1.00 50.51 61 ARG L CA 1
ATOM 2210 C C . ARG C 3 61 ? 7.425 -0.753 -0.645 1.00 44.80 61 ARG L C 1
ATOM 2211 O O . ARG C 3 61 ? 7.340 -1.741 -1.378 1.00 41.68 61 ARG L O 1
ATOM 2219 N N . PHE C 3 62 ? 7.666 -0.842 0.666 1.00 44.70 62 PHE L N 1
ATOM 2220 C CA . PHE C 3 62 ? 7.639 -2.106 1.402 1.00 43.54 62 PHE L CA 1
ATOM 2221 C C . PHE C 3 62 ? 6.230 -2.361 1.925 1.00 47.41 62 PHE L C 1
ATOM 2222 O O . PHE C 3 62 ? 5.689 -1.549 2.686 1.00 43.05 62 PHE L O 1
ATOM 2230 N N . SER C 3 63 ? 5.657 -3.502 1.557 1.00 40.16 63 SER L N 1
ATOM 2231 C CA . SER C 3 63 ? 4.277 -3.795 1.912 1.00 43.81 63 SER L CA 1
ATOM 2232 C C . SER C 3 63 ? 4.126 -5.257 2.313 1.00 39.76 63 SER L C 1
ATOM 2233 O O . SER C 3 63 ? 4.558 -6.151 1.580 1.00 40.36 63 SER L O 1
ATOM 2236 N N . GLY C 3 64 ? 3.508 -5.496 3.471 1.00 39.45 64 GLY L N 1
ATOM 2237 C CA . GLY C 3 64 ? 3.266 -6.838 3.971 1.00 38.13 64 GLY L CA 1
ATOM 2238 C C . GLY C 3 64 ? 1.789 -7.173 3.880 1.00 42.00 64 GLY L C 1
ATOM 2239 O O . GLY C 3 64 ? 0.934 -6.286 3.933 1.00 39.71 64 GLY L O 1
ATOM 2240 N N . SER C 3 65 ? 1.486 -8.460 3.751 1.00 38.66 65 SER L N 1
ATOM 2241 C CA . SER C 3 65 ? 0.094 -8.878 3.664 1.00 41.35 65 SER L CA 1
ATOM 2242 C C . SER C 3 65 ? 0.011 -10.347 4.051 1.00 43.09 65 SER L C 1
ATOM 2243 O O . SER C 3 65 ? 1.017 -11.067 4.064 1.00 39.78 65 SER L O 1
ATOM 2246 N N . GLY C 3 66 ? -1.195 -10.777 4.394 1.00 39.60 66 GLY L N 1
ATOM 2247 C CA . GLY C 3 66 ? -1.364 -12.160 4.770 1.00 39.40 66 GLY L CA 1
ATOM 2248 C C . GLY C 3 66 ? -1.849 -12.342 6.192 1.00 42.05 66 GLY L C 1
ATOM 2249 O O . GLY C 3 66 ? -1.742 -11.437 7.022 1.00 40.45 66 GLY L O 1
ATOM 2250 N N . SER C 3 67 ? -2.389 -13.523 6.475 1.00 39.61 67 SER L N 1
ATOM 2251 C CA . SER C 3 67 ? -2.922 -13.841 7.786 1.00 42.64 67 SER L CA 1
ATOM 2252 C C . SER C 3 67 ? -3.107 -15.349 7.869 1.00 47.80 67 SER L C 1
ATOM 2253 O O . SER C 3 67 ? -3.549 -15.981 6.901 1.00 48.86 67 SER L O 1
ATOM 2256 N N . GLY C 3 68 ? -2.791 -15.917 9.024 1.00 42.05 68 GLY L N 1
ATOM 2257 C CA . GLY C 3 68 ? -2.913 -17.353 9.173 1.00 45.09 68 GLY L CA 1
ATOM 2258 C C . GLY C 3 68 ? -1.595 -18.047 8.908 1.00 39.98 68 GLY L C 1
ATOM 2259 O O . GLY C 3 68 ? -0.708 -18.016 9.763 1.00 44.38 68 GLY L O 1
ATOM 2260 N N . THR C 3 69 ? -1.434 -18.637 7.720 1.00 41.32 69 THR L N 1
ATOM 2261 C CA . THR C 3 69 ? -0.221 -19.375 7.383 1.00 42.08 69 THR L CA 1
ATOM 2262 C C . THR C 3 69 ? 0.552 -18.846 6.176 1.00 41.44 69 THR L C 1
ATOM 2263 O O . THR C 3 69 ? 1.719 -19.222 6.013 1.00 41.72 69 THR L O 1
ATOM 2267 N N . GLU C 3 70 ? -0.045 -18.014 5.321 1.00 39.75 70 GLU L N 1
ATOM 2268 C CA . GLU C 3 70 ? 0.603 -17.584 4.084 1.00 40.95 70 GLU L CA 1
ATOM 2269 C C . GLU C 3 70 ? 0.824 -16.079 4.107 1.00 43.76 70 GLU L C 1
ATOM 2270 O O . GLU C 3 70 ? -0.136 -15.301 4.087 1.00 39.26 70 GLU L O 1
ATOM 2272 N N . PHE C 3 71 ? 2.086 -15.666 4.111 1.00 37.46 71 PHE L N 1
ATOM 2273 C CA . PHE C 3 71 ? 2.436 -14.259 4.253 1.00 37.20 71 PHE L CA 1
ATOM 2274 C C . PHE C 3 71 ? 3.305 -13.808 3.087 1.00 39.04 71 PHE L C 1
ATOM 2275 O O . PHE C 3 71 ? 4.112 -14.580 2.562 1.00 36.71 71 PHE L O 1
ATOM 2283 N N . THR C 3 72 ? 3.134 -12.544 2.689 1.00 40.28 72 THR L N 1
ATOM 2284 C CA . THR C 3 72 ? 3.807 -11.991 1.521 1.00 38.83 72 THR L CA 1
ATOM 2285 C C . THR C 3 72 ? 4.434 -10.649 1.868 1.00 40.83 72 THR L C 1
ATOM 2286 O O . THR C 3 72 ? 3.795 -9.809 2.512 1.00 38.84 72 THR L O 1
ATOM 2290 N N . LEU C 3 73 ? 5.678 -10.453 1.441 1.00 38.21 73 LEU L N 1
ATOM 2291 C CA . LEU C 3 73 ? 6.324 -9.147 1.467 1.00 38.91 73 LEU L CA 1
ATOM 2292 C C . LEU C 3 73 ? 6.487 -8.708 0.025 1.00 40.86 73 LEU L C 1
ATOM 2293 O O . LEU C 3 73 ? 7.078 -9.434 -0.784 1.00 40.17 73 LEU L O 1
ATOM 2298 N N . THR C 3 74 ? 5.955 -7.537 -0.292 1.00 39.44 74 THR L N 1
ATOM 2299 C CA . THR C 3 74 ? 6.060 -6.958 -1.620 1.00 43.91 74 THR L CA 1
ATOM 2300 C C . THR C 3 74 ? 6.948 -5.717 -1.553 1.00 41.99 74 THR L C 1
ATOM 2301 O O . THR C 3 74 ? 6.724 -4.835 -0.716 1.00 41.69 74 THR L O 1
ATOM 2305 N N . ILE C 3 75 ? 7.962 -5.652 -2.416 1.00 38.04 75 ILE L N 1
ATOM 2306 C CA . ILE C 3 75 ? 8.833 -4.480 -2.516 1.00 38.40 75 ILE L CA 1
ATOM 2307 C C . ILE C 3 75 ? 8.659 -3.904 -3.914 1.00 41.03 75 ILE L C 1
ATOM 2308 O O . ILE C 3 75 ? 9.094 -4.508 -4.902 1.00 45.95 75 ILE L O 1
ATOM 2313 N N . SER C 3 76 ? 8.040 -2.735 -3.999 1.00 40.09 76 SER L N 1
ATOM 2314 C CA . SER C 3 76 ? 7.807 -2.090 -5.279 1.00 47.67 76 SER L CA 1
ATOM 2315 C C . SER C 3 76 ? 8.921 -1.095 -5.562 1.00 49.42 76 SER L C 1
ATOM 2316 O O . SER C 3 76 ? 9.689 -0.725 -4.672 1.00 47.85 76 SER L O 1
ATOM 2319 N N . SER C 3 77 ? 8.999 -0.657 -6.815 1.00 50.55 77 SER L N 1
ATOM 2320 C CA . SER C 3 77 ? 9.979 0.337 -7.243 1.00 48.50 77 SER L CA 1
ATOM 2321 C C . SER C 3 77 ? 11.348 0.048 -6.624 1.00 46.86 77 SER L C 1
ATOM 2322 O O . SER C 3 77 ? 11.955 0.883 -5.949 1.00 45.81 77 SER L O 1
ATOM 2325 N N . LEU C 3 78 ? 11.811 -1.178 -6.863 1.00 41.77 78 LEU L N 1
ATOM 2326 C CA . LEU C 3 78 ? 13.000 -1.702 -6.204 1.00 44.19 78 LEU L CA 1
ATOM 2327 C C . LEU C 3 78 ? 14.225 -0.827 -6.462 1.00 45.95 78 LEU L C 1
ATOM 2328 O O . LEU C 3 78 ? 14.464 -0.378 -7.586 1.00 43.98 78 LEU L O 1
ATOM 2333 N N . GLN C 3 79 ? 15.013 -0.599 -5.410 1.00 42.31 79 GLN L N 1
ATOM 2334 C CA . GLN C 3 79 ? 16.222 0.204 -5.479 1.00 44.24 79 GLN L CA 1
ATOM 2335 C C . GLN C 3 79 ? 17.449 -0.659 -5.194 1.00 43.86 79 GLN L C 1
ATOM 2336 O O . GLN C 3 79 ? 17.364 -1.694 -4.524 1.00 41.66 79 GLN L O 1
ATOM 2342 N N . SER C 3 80 ? 18.602 -0.213 -5.703 1.00 39.79 80 SER L N 1
ATOM 2343 C CA . SER C 3 80 ? 19.849 -0.908 -5.409 1.00 41.70 80 SER L CA 1
ATOM 2344 C C . SER C 3 80 ? 20.049 -1.061 -3.909 1.00 39.64 80 SER L C 1
ATOM 2345 O O . SER C 3 80 ? 20.597 -2.073 -3.453 1.00 39.26 80 SER L O 1
ATOM 2348 N N . GLU C 3 81 ? 19.581 -0.088 -3.122 1.00 36.63 81 GLU L N 1
ATOM 2349 C CA . GLU C 3 81 ? 19.678 -0.180 -1.669 1.00 40.67 81 GLU L CA 1
ATOM 2350 C C . GLU C 3 81 ? 18.827 -1.309 -1.081 1.00 39.41 81 GLU L C 1
ATOM 2351 O O . GLU C 3 81 ? 18.994 -1.639 0.098 1.00 39.39 81 GLU L O 1
ATOM 2353 N N . ASP C 3 82 ? 17.920 -1.897 -1.847 1.00 35.37 82 ASP L N 1
ATOM 2354 C CA . ASP C 3 82 ? 17.113 -2.964 -1.273 1.00 38.86 82 ASP L CA 1
ATOM 2355 C C . ASP C 3 82 ? 17.810 -4.318 -1.310 1.00 37.06 82 ASP L C 1
ATOM 2356 O O . ASP C 3 82 ? 17.207 -5.327 -0.909 1.00 34.95 82 ASP L O 1
ATOM 2361 N N . PHE C 3 83 ? 19.063 -4.373 -1.763 1.00 36.10 83 PHE L N 1
ATOM 2362 C CA . PHE C 3 83 ? 19.831 -5.601 -1.622 1.00 34.58 83 PHE L CA 1
ATOM 2363 C C . PHE C 3 83 ? 19.944 -5.972 -0.150 1.00 35.58 83 PHE L C 1
ATOM 2364 O O . PHE C 3 83 ? 20.427 -5.170 0.659 1.00 37.38 83 PHE L O 1
ATOM 2372 N N . ALA C 3 84 ? 19.531 -7.192 0.186 1.00 32.81 84 ALA L N 1
ATOM 2373 C CA . ALA C 3 84 ? 19.550 -7.688 1.559 1.00 34.80 84 ALA L CA 1
ATOM 2374 C C . ALA C 3 84 ? 19.006 -9.115 1.595 1.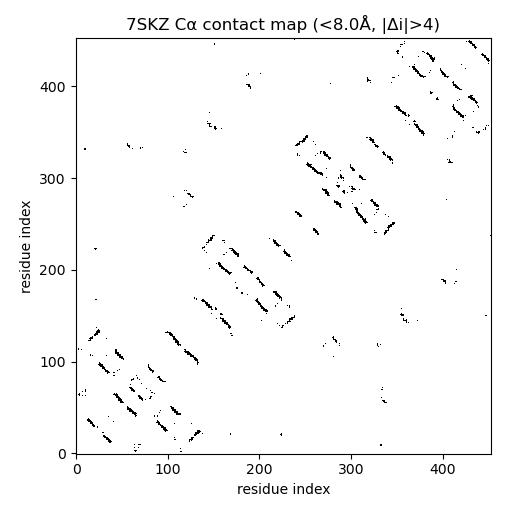00 36.87 84 ALA L C 1
ATOM 2375 O O . ALA C 3 84 ? 18.467 -9.636 0.608 1.00 34.61 84 ALA L O 1
ATOM 2377 N N . VAL C 3 85 ? 19.107 -9.724 2.772 1.00 31.78 85 VAL L N 1
ATOM 2378 C CA . VAL C 3 85 ? 18.359 -10.936 3.077 1.00 33.08 85 VAL L CA 1
ATOM 2379 C C . VAL C 3 85 ? 17.159 -10.538 3.914 1.00 34.54 85 VAL L C 1
ATOM 2380 O O . VAL C 3 85 ? 17.299 -9.815 4.909 1.00 34.20 85 VAL L O 1
ATOM 2384 N N . TYR C 3 86 ? 15.988 -11.031 3.535 1.00 32.50 86 TYR L N 1
ATOM 2385 C CA . TYR C 3 86 ? 14.745 -10.679 4.203 1.00 33.56 86 TYR L CA 1
ATOM 2386 C C . TYR C 3 86 ? 14.248 -11.864 5.006 1.00 36.65 86 TYR L C 1
ATOM 2387 O O . TYR C 3 86 ? 14.144 -12.980 4.480 1.00 36.40 86 TYR L O 1
ATOM 2396 N N . TYR C 3 87 ? 13.975 -11.633 6.286 1.00 34.16 87 TYR L N 1
ATOM 2397 C CA . TYR C 3 87 ? 13.469 -12.682 7.165 1.00 32.87 87 TYR L CA 1
ATOM 2398 C C . TYR C 3 87 ? 12.044 -12.371 7.591 1.00 37.84 87 TYR L C 1
ATOM 2399 O O . TYR C 3 87 ? 11.704 -11.211 7.833 1.00 33.58 87 TYR L O 1
ATOM 2408 N N . CYS C 3 88 ? 11.224 -13.411 7.698 1.00 33.49 88 CYS L N 1
ATOM 2409 C CA . CYS C 3 88 ? 10.001 -13.333 8.471 1.00 33.93 88 CYS L CA 1
ATOM 2410 C C . CYS C 3 88 ? 10.211 -13.943 9.854 1.00 35.84 88 CYS L C 1
ATOM 2411 O O . CYS C 3 88 ? 11.103 -14.775 10.072 1.00 34.35 88 CYS L O 1
ATOM 2414 N N . GLN C 3 89 ? 9.370 -13.516 10.795 1.00 34.53 89 GLN L N 1
ATOM 2415 C CA . GLN C 3 89 ? 9.407 -13.993 12.173 1.00 34.89 89 GLN L CA 1
ATOM 2416 C C . GLN C 3 89 ? 7.981 -14.070 12.699 1.00 39.60 89 GLN L C 1
ATOM 2417 O O . GLN C 3 89 ? 7.214 -13.112 12.538 1.00 36.43 89 GLN L O 1
ATOM 2423 N N . GLN C 3 90 ? 7.615 -15.212 13.292 1.00 35.78 90 GLN L N 1
ATOM 2424 C CA . GLN C 3 90 ? 6.360 -15.333 14.024 1.00 36.40 90 GLN L CA 1
ATOM 2425 C C . GLN C 3 90 ? 6.618 -15.109 15.506 1.00 37.20 90 GLN L C 1
ATOM 2426 O O . GLN C 3 90 ? 7.632 -15.565 16.050 1.00 36.91 90 GLN L O 1
ATOM 2432 N N . TYR C 3 91 ? 5.724 -14.348 16.142 1.00 37.41 91 TYR L N 1
ATOM 2433 C CA . TYR C 3 91 ? 5.761 -14.128 17.584 1.00 40.40 91 TYR L CA 1
ATOM 2434 C C . TYR C 3 91 ? 4.423 -14.509 18.210 1.00 43.35 91 TYR L C 1
ATOM 2435 O O . TYR C 3 91 ? 4.029 -13.975 19.249 1.00 39.53 91 TYR L O 1
ATOM 2444 N N . ASP C 3 92 ? 3.736 -15.470 17.586 1.00 41.00 92 ASP L N 1
ATOM 2445 C CA . ASP C 3 92 ? 2.445 -15.923 18.089 1.00 42.14 92 ASP L CA 1
ATOM 2446 C C . ASP C 3 92 ? 2.564 -16.539 19.476 1.00 47.77 92 ASP L C 1
ATOM 2447 O O . ASP C 3 92 ? 1.610 -16.482 20.261 1.00 46.61 92 ASP L O 1
ATOM 2452 N N . ASN C 3 93 ? 3.723 -17.124 19.800 1.00 49.58 93 ASN L N 1
ATOM 2453 C CA . ASN C 3 93 ? 3.964 -17.720 21.111 1.00 50.09 93 ASN L CA 1
ATOM 2454 C C . ASN C 3 93 ? 4.975 -16.923 21.935 1.00 46.94 93 ASN L C 1
ATOM 2455 O O . ASN C 3 93 ? 5.707 -17.496 22.745 1.00 42.96 93 ASN L O 1
ATOM 2460 N N . TRP C 3 94 ? 5.016 -15.605 21.744 1.00 44.87 94 TRP L N 1
ATOM 2461 C CA . TRP C 3 94 ? 6.010 -14.768 22.405 1.00 42.57 94 TRP L CA 1
ATOM 2462 C C . TRP C 3 94 ? 5.981 -15.009 23.914 1.00 45.25 94 TRP L C 1
ATOM 2463 O O . TRP C 3 94 ? 4.894 -15.102 24.499 1.00 43.14 94 TRP L O 1
ATOM 2474 N N . PRO C 3 95 ? 7.150 -15.096 24.589 1.00 44.31 95 PRO L N 1
ATOM 2475 C CA . PRO C 3 95 ? 8.518 -14.786 24.152 1.00 44.97 95 PRO L CA 1
ATOM 2476 C C . PRO C 3 95 ? 9.210 -15.858 23.310 1.00 44.71 95 PRO L C 1
ATOM 2477 O O . PRO C 3 95 ? 10.341 -15.644 22.865 1.00 41.01 95 PRO L O 1
ATOM 2481 N N . SER C 3 96 ? 8.563 -17.002 23.116 1.00 42.86 96 SER L N 1
ATOM 2482 C CA . SER C 3 96 ? 9.076 -18.002 22.191 1.00 42.07 96 SER L CA 1
ATOM 2483 C C . SER C 3 96 ? 8.763 -17.549 20.770 1.00 45.08 96 SER L C 1
ATOM 2484 O O . SER C 3 96 ? 7.606 -17.260 20.448 1.00 46.55 96 SER L O 1
ATOM 2487 N N . ILE C 3 97 ? 9.791 -17.452 19.927 1.00 41.21 97 ILE L N 1
ATOM 2488 C CA . ILE C 3 97 ? 9.637 -16.959 18.564 1.00 38.35 97 ILE L CA 1
ATOM 2489 C C . ILE C 3 97 ? 10.501 -17.822 17.659 1.00 39.99 97 ILE L C 1
ATOM 2490 O O . ILE C 3 97 ? 11.459 -18.456 18.105 1.00 40.43 97 ILE L O 1
ATOM 249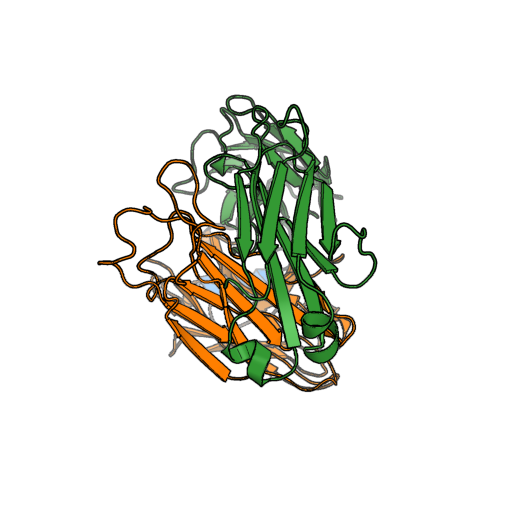5 N N . THR C 3 98 ? 10.181 -17.811 16.364 1.00 36.87 98 THR L N 1
ATOM 2496 C CA . THR C 3 98 ? 11.023 -18.462 15.369 1.00 37.68 98 THR L CA 1
ATOM 2497 C C . THR C 3 98 ? 11.091 -17.601 14.117 1.00 35.70 98 THR L C 1
ATOM 2498 O O . THR C 3 98 ? 10.139 -16.884 13.779 1.00 35.53 98 THR L O 1
ATOM 2502 N N . PHE C 3 99 ? 12.226 -17.688 13.426 1.00 35.17 99 PHE L N 1
ATOM 2503 C CA . PHE C 3 99 ? 12.476 -16.971 12.179 1.00 36.43 99 PHE L CA 1
ATOM 2504 C C . PHE C 3 99 ? 12.404 -17.933 10.996 1.00 35.82 99 PHE L C 1
ATOM 2505 O O . PHE C 3 99 ? 12.724 -19.117 11.128 1.00 37.01 99 PHE L O 1
ATOM 2513 N N . GLY C 3 100 ? 11.996 -17.414 9.832 1.00 34.06 100 GLY L N 1
ATOM 2514 C CA . GLY C 3 100 ? 12.221 -18.114 8.578 1.00 35.14 100 GLY L CA 1
ATOM 2515 C C . GLY C 3 100 ? 13.720 -18.131 8.240 1.00 35.17 100 GLY L C 1
ATOM 2516 O O . GLY C 3 100 ? 14.547 -17.492 8.896 1.00 34.58 100 GLY L O 1
ATOM 2517 N N . GLN C 3 101 ? 14.069 -18.852 7.174 1.00 34.90 101 GLN L N 1
ATOM 2518 C CA . GLN C 3 101 ? 15.487 -19.033 6.842 1.00 38.41 101 GLN L CA 1
ATOM 2519 C C . GLN C 3 101 ? 16.048 -17.937 5.931 1.00 41.44 101 GLN L C 1
ATOM 2520 O O . GLN C 3 101 ? 17.251 -17.956 5.625 1.00 38.07 101 GLN L O 1
ATOM 2526 N N . GLY C 3 102 ? 15.219 -17.000 5.494 1.00 34.96 102 GLY L N 1
ATOM 2527 C CA . GLY C 3 102 ? 15.664 -15.831 4.761 1.00 34.19 102 GLY L CA 1
ATOM 2528 C C . GLY C 3 102 ? 15.526 -16.001 3.263 1.00 37.12 102 GLY L C 1
ATOM 2529 O O . GLY C 3 102 ? 15.583 -17.112 2.727 1.00 37.54 102 GLY L O 1
ATOM 2530 N N . THR C 3 103 ? 15.329 -14.878 2.574 1.00 33.37 103 THR L N 1
ATOM 2531 C CA . THR C 3 103 ? 15.354 -14.797 1.116 1.00 32.70 103 THR L CA 1
ATOM 2532 C C . THR C 3 103 ? 16.344 -13.709 0.715 1.00 34.67 103 THR L C 1
ATOM 2533 O O . THR C 3 103 ? 16.195 -12.545 1.119 1.00 34.43 103 THR L O 1
ATOM 2537 N N . ARG C 3 104 ? 17.353 -14.070 -0.075 1.00 37.49 104 ARG L N 1
ATOM 2538 C CA . ARG C 3 104 ? 18.362 -13.101 -0.496 1.00 38.36 104 ARG L CA 1
ATOM 2539 C C . ARG C 3 104 ? 17.896 -12.383 -1.759 1.00 36.25 104 ARG L C 1
ATOM 2540 O O . ARG C 3 104 ? 17.720 -13.007 -2.808 1.00 40.03 104 ARG L O 1
ATOM 2548 N N . LEU C 3 105 ? 17.729 -11.070 -1.669 1.00 37.28 105 LEU L N 1
ATOM 2549 C CA . LEU C 3 105 ? 17.258 -10.275 -2.792 1.00 37.24 105 LEU L CA 1
ATOM 2550 C C . LEU C 3 105 ? 18.462 -9.632 -3.460 1.00 41.05 105 LEU L C 1
ATOM 2551 O O . LEU C 3 105 ? 19.176 -8.843 -2.831 1.00 38.32 105 LEU L O 1
ATOM 2556 N N . GLU C 3 106 ? 18.680 -9.976 -4.724 1.00 38.64 106 GLU L N 1
ATOM 2557 C CA . GLU C 3 106 ? 19.792 -9.476 -5.518 1.00 42.43 106 GLU L CA 1
ATOM 2558 C C . GLU C 3 106 ? 19.259 -8.544 -6.591 1.00 42.96 106 GLU L C 1
ATOM 2559 O O . GLU C 3 106 ? 18.204 -8.803 -7.181 1.00 41.97 106 GLU L O 1
ATOM 2565 N N . ILE C 3 107 ? 19.980 -7.452 -6.823 1.00 40.09 107 ILE L N 1
ATOM 2566 C CA . ILE C 3 107 ? 19.557 -6.413 -7.748 1.00 42.59 107 ILE L CA 1
ATOM 2567 C C . ILE C 3 107 ? 20.214 -6.666 -9.098 1.00 48.45 107 ILE L C 1
ATOM 2568 O O . ILE C 3 107 ? 21.445 -6.795 -9.186 1.00 45.81 107 ILE L O 1
ATOM 2573 N N . LYS C 3 108 ? 19.398 -6.748 -10.148 1.00 45.83 108 LYS L N 1
ATOM 2574 C CA . LYS C 3 108 ? 19.929 -6.782 -11.502 1.00 48.52 108 LYS L CA 1
ATOM 2575 C C . LYS C 3 108 ? 20.398 -5.395 -11.926 1.00 53.65 108 LYS L C 1
ATOM 2576 O O . LYS C 3 108 ? 19.856 -4.371 -11.501 1.00 54.78 108 LYS L O 1
ATOM 2582 N N . ARG C 3 109 ? 21.423 -5.367 -12.767 1.00 46.67 109 ARG L N 1
ATOM 2583 C CA . ARG C 3 109 ? 21.840 -4.127 -13.390 1.00 44.73 109 ARG L CA 1
ATOM 2584 C C . ARG C 3 109 ? 22.501 -4.471 -14.713 1.00 48.03 109 ARG L C 1
ATOM 2585 O O . ARG C 3 109 ? 22.606 -5.640 -15.096 1.00 47.24 109 ARG L O 1
ATOM 2593 N N . THR C 3 110 ? 22.947 -3.441 -15.414 1.00 48.41 110 THR L N 1
ATOM 2594 C CA . THR C 3 110 ? 23.622 -3.665 -16.676 1.00 50.80 110 THR L CA 1
ATOM 2595 C C . THR C 3 110 ? 25.037 -4.183 -16.439 1.00 45.98 110 THR L C 1
ATOM 2596 O O . THR C 3 110 ? 25.584 -4.111 -15.334 1.00 47.56 110 THR L O 1
ATOM 2600 N N . VAL C 3 111 ? 25.622 -4.725 -17.507 1.00 47.39 111 VAL L N 1
ATOM 2601 C CA . VAL C 3 111 ? 26.988 -5.220 -17.450 1.00 44.84 111 VAL L CA 1
ATOM 2602 C C . VAL C 3 111 ? 27.935 -4.065 -17.160 1.00 49.29 111 VAL L C 1
ATOM 2603 O O . VAL C 3 111 ? 27.798 -2.969 -17.717 1.00 46.50 111 VAL L O 1
ATOM 2607 N N . ALA C 3 112 ? 28.899 -4.305 -16.278 1.00 43.65 112 ALA L N 1
ATOM 2608 C CA . ALA C 3 112 ? 29.918 -3.316 -15.946 1.00 45.82 112 ALA L CA 1
ATOM 2609 C C . ALA C 3 112 ? 31.261 -4.023 -15.887 1.00 46.57 112 ALA L C 1
ATOM 2610 O O . ALA C 3 112 ? 31.420 -4.991 -15.138 1.00 43.00 112 ALA L O 1
ATOM 2612 N N . ALA C 3 113 ? 32.217 -3.556 -16.686 1.00 43.58 113 ALA L N 1
ATOM 2613 C CA . ALA C 3 113 ? 33.542 -4.147 -16.690 1.00 45.52 113 ALA L CA 1
ATOM 2614 C C . ALA C 3 113 ? 34.311 -3.739 -15.432 1.00 42.04 113 ALA L C 1
ATOM 2615 O O . ALA C 3 113 ? 34.105 -2.648 -14.894 1.00 45.69 113 ALA L O 1
ATOM 2617 N N . PRO C 3 114 ? 35.186 -4.603 -14.932 1.00 41.06 114 PRO L N 1
ATOM 2618 C CA . PRO C 3 114 ? 35.985 -4.234 -13.761 1.00 42.04 114 PRO L CA 1
ATOM 2619 C C . PRO C 3 114 ? 37.063 -3.221 -14.107 1.00 44.70 114 PRO L C 1
ATOM 2620 O O . PRO C 3 114 ? 37.580 -3.178 -15.228 1.00 40.81 114 PRO L O 1
ATOM 2624 N N . SER C 3 115 ? 37.387 -2.387 -13.122 1.00 41.27 115 SER L N 1
ATOM 2625 C CA . SER C 3 115 ? 38.653 -1.672 -13.110 1.00 39.08 115 SER L CA 1
ATOM 2626 C C . SER C 3 115 ? 39.667 -2.533 -12.368 1.00 38.77 115 SER L C 1
ATOM 2627 O O . SER C 3 115 ? 39.372 -3.054 -11.287 1.00 38.32 115 SER L O 1
ATOM 2630 N N . VAL C 3 116 ? 40.852 -2.696 -12.951 1.00 41.08 116 VAL L N 1
ATOM 2631 C CA . VAL C 3 116 ? 41.817 -3.687 -12.487 1.00 39.52 116 VAL L CA 1
ATOM 2632 C C . VAL C 3 116 ? 43.057 -2.967 -11.973 1.00 40.21 116 VAL L C 1
ATOM 2633 O O . VAL C 3 116 ? 43.600 -2.088 -12.652 1.00 41.66 116 VAL L O 1
ATOM 2637 N N . PHE C 3 117 ? 43.502 -3.342 -10.778 1.00 36.77 117 PHE L N 1
ATOM 2638 C CA . PHE C 3 117 ? 44.636 -2.702 -10.127 1.00 37.24 117 PHE L CA 1
ATOM 2639 C C . PHE C 3 117 ? 45.519 -3.774 -9.507 1.00 38.15 117 PHE L C 1
ATOM 2640 O O . PHE C 3 117 ? 45.037 -4.850 -9.133 1.00 38.44 117 PHE L O 1
ATOM 2648 N N . ILE C 3 118 ? 46.823 -3.505 -9.427 1.00 36.49 118 ILE L N 1
ATOM 2649 C CA . ILE C 3 118 ? 47.725 -4.486 -8.828 1.00 36.36 118 ILE L CA 1
ATOM 2650 C C . ILE C 3 118 ? 48.623 -3.799 -7.809 1.00 36.64 118 ILE L C 1
ATOM 2651 O O . ILE C 3 118 ? 48.965 -2.617 -7.944 1.00 37.12 118 ILE L O 1
ATOM 2656 N N . PHE C 3 119 ? 48.938 -4.536 -6.748 1.00 36.43 119 PHE L N 1
ATOM 2657 C CA . PHE C 3 119 ? 49.670 -4.027 -5.591 1.00 36.75 119 PHE L CA 1
ATOM 2658 C C . PHE C 3 119 ? 50.866 -4.916 -5.297 1.00 37.06 119 PHE L C 1
ATOM 2659 O O . PHE C 3 119 ? 50.681 -6.081 -4.879 1.00 36.78 119 PHE L O 1
ATOM 2667 N N . PRO C 3 120 ? 52.082 -4.415 -5.467 1.00 38.06 120 PRO L N 1
ATOM 2668 C CA . PRO C 3 120 ? 53.266 -5.186 -5.089 1.00 39.99 120 PRO L CA 1
ATOM 2669 C C . PRO C 3 120 ? 53.334 -5.350 -3.582 1.00 38.28 120 PRO L C 1
ATOM 2670 O O . PRO C 3 120 ? 52.663 -4.618 -2.839 1.00 39.42 120 PRO L O 1
ATOM 2674 N N . PRO C 3 121 ? 54.095 -6.322 -3.087 1.00 40.24 121 PRO L N 1
ATOM 2675 C CA . PRO C 3 121 ? 54.214 -6.491 -1.635 1.00 38.94 121 PRO L CA 1
ATOM 2676 C C . PRO C 3 121 ? 54.922 -5.302 -0.997 1.00 39.67 121 PRO L C 1
ATOM 2677 O O . PRO C 3 121 ? 55.752 -4.634 -1.616 1.00 40.34 121 PRO L O 1
ATOM 2681 N N . SER C 3 122 ? 54.566 -5.037 0.255 1.00 40.41 122 SER L N 1
ATOM 2682 C CA . SER C 3 122 ? 55.158 -3.959 1.021 1.00 44.22 122 SER L CA 1
ATOM 2683 C C . SER C 3 122 ? 56.540 -4.361 1.510 1.00 47.55 122 SER L C 1
ATOM 2684 O O . SER C 3 122 ? 56.854 -5.545 1.639 1.00 44.49 122 SER L O 1
ATOM 2687 N N . ASP C 3 123 ? 57.367 -3.350 1.801 1.00 44.84 123 ASP L N 1
ATOM 2688 C CA . ASP C 3 123 ? 58.671 -3.620 2.397 1.00 48.46 123 ASP L CA 1
ATOM 2689 C C . ASP C 3 123 ? 58.527 -4.208 3.795 1.00 45.51 123 ASP L C 1
ATOM 2690 O O . ASP C 3 123 ? 59.309 -5.083 4.182 1.00 47.26 123 ASP L O 1
ATOM 2695 N N . GLU C 3 124 ? 57.531 -3.741 4.557 1.00 44.65 124 GLU L N 1
ATOM 2696 C CA . GLU C 3 124 ? 57.230 -4.319 5.864 1.00 47.07 124 GLU L CA 1
ATOM 2697 C C . GLU C 3 124 ? 57.073 -5.834 5.772 1.00 47.29 124 GLU L C 1
ATOM 2698 O O . GLU C 3 124 ? 57.658 -6.585 6.562 1.00 48.92 124 GLU L O 1
ATOM 2704 N N . GLN C 3 125 ? 56.293 -6.302 4.797 1.00 43.32 125 GLN L N 1
ATOM 2705 C CA . GLN C 3 125 ? 56.050 -7.739 4.689 1.00 45.96 125 GLN L CA 1
ATOM 2706 C C . GLN C 3 125 ? 57.283 -8.472 4.189 1.00 47.74 125 GLN L C 1
ATOM 2707 O O . GLN C 3 125 ? 57.607 -9.553 4.687 1.00 44.48 125 GLN L O 1
ATOM 2713 N N . LEU C 3 126 ? 57.962 -7.912 3.186 1.00 45.39 126 LEU L N 1
ATOM 2714 C CA . LEU C 3 126 ? 59.161 -8.548 2.652 1.00 47.84 126 LEU L CA 1
ATOM 2715 C C . LEU C 3 126 ? 60.207 -8.771 3.737 1.00 53.19 126 LEU L C 1
ATOM 2716 O O . LEU C 3 126 ? 60.853 -9.825 3.783 1.00 56.89 126 LEU L O 1
ATOM 2721 N N . LYS C 3 127 ? 60.390 -7.792 4.623 1.00 50.86 127 LYS L N 1
ATOM 2722 C CA . LYS C 3 127 ? 61.327 -7.981 5.722 1.00 56.86 127 LYS L CA 1
ATOM 2723 C C . LYS C 3 127 ? 60.927 -9.151 6.614 1.00 55.85 127 LYS L C 1
ATOM 2724 O O . LYS C 3 127 ? 61.796 -9.747 7.264 1.00 57.35 127 LYS L O 1
ATOM 2726 N N . SER C 3 128 ? 59.642 -9.505 6.645 1.00 54.80 128 SER L N 1
ATOM 2727 C CA . SER C 3 128 ? 59.194 -10.634 7.450 1.00 53.45 128 SER L CA 1
ATOM 2728 C C . SER C 3 128 ? 59.392 -11.975 6.755 1.00 54.92 128 SER L C 1
ATOM 2729 O O . SER C 3 128 ? 59.115 -13.011 7.364 1.00 58.16 128 SER L O 1
ATOM 2732 N N . GLY C 3 129 ? 59.851 -11.988 5.506 1.00 52.95 129 GLY L N 1
ATOM 2733 C CA . GLY C 3 129 ? 60.041 -13.220 4.771 1.00 53.81 129 GLY L CA 1
ATOM 2734 C C . GLY C 3 129 ? 58.917 -13.671 3.855 1.00 50.98 129 GLY L C 1
ATOM 2735 O O . GLY C 3 129 ? 58.986 -14.792 3.338 1.00 50.37 129 GLY L O 1
ATOM 2736 N N . THR C 3 130 ? 57.896 -12.842 3.619 1.00 48.37 130 THR L N 1
ATOM 2737 C CA . THR C 3 130 ? 56.760 -13.229 2.793 1.00 49.19 130 THR L CA 1
ATOM 2738 C C . THR C 3 130 ? 56.433 -12.119 1.797 1.00 46.99 130 THR L C 1
ATOM 2739 O O . THR C 3 130 ? 56.646 -10.935 2.075 1.00 47.27 130 THR L O 1
ATOM 2743 N N . ALA C 3 131 ? 55.935 -12.512 0.623 1.00 44.35 131 ALA L N 1
ATOM 2744 C CA . ALA C 3 131 ? 55.470 -11.576 -0.395 1.00 43.33 131 ALA L CA 1
ATOM 2745 C C . ALA C 3 131 ? 54.033 -11.905 -0.774 1.00 41.63 131 ALA L C 1
ATOM 2746 O O . ALA C 3 131 ? 53.760 -12.985 -1.315 1.00 41.47 131 ALA L O 1
ATOM 2748 N N . SER C 3 132 ? 53.121 -10.974 -0.511 1.00 40.56 132 SER L N 1
ATOM 2749 C CA . SER C 3 132 ? 51.754 -11.054 -1.003 1.00 39.45 132 SER L CA 1
ATOM 2750 C C . SER C 3 132 ? 51.551 -10.006 -2.087 1.00 40.03 132 SER L C 1
ATOM 2751 O O . SER C 3 132 ? 51.815 -8.815 -1.870 1.00 38.82 132 SER L O 1
ATOM 2754 N N . VAL C 3 133 ? 51.086 -10.447 -3.249 1.00 38.12 133 VAL L N 1
ATOM 2755 C CA . VAL C 3 133 ? 50.726 -9.555 -4.342 1.00 37.70 133 VAL L CA 1
ATOM 2756 C C . VAL C 3 133 ? 49.207 -9.559 -4.421 1.00 39.05 133 VAL L C 1
ATOM 2757 O O . VAL C 3 133 ? 48.588 -10.625 -4.358 1.00 36.15 133 VAL L O 1
ATOM 2761 N N . VAL C 3 134 ? 48.604 -8.377 -4.526 1.00 35.90 134 VAL L N 1
ATOM 2762 C CA . VAL C 3 134 ? 47.149 -8.255 -4.496 1.00 34.88 134 VAL L CA 1
ATOM 2763 C C . VAL C 3 134 ? 46.665 -7.694 -5.826 1.00 34.69 134 VAL L C 1
ATOM 2764 O O . VAL C 3 134 ? 47.210 -6.703 -6.329 1.00 37.87 134 VAL L O 1
ATOM 2768 N N . CYS C 3 135 ? 45.661 -8.342 -6.401 1.00 34.27 135 CYS L N 1
ATOM 2769 C CA . CYS C 3 135 ? 44.988 -7.892 -7.610 1.00 34.89 135 CYS L CA 1
ATOM 2770 C C . CYS C 3 135 ? 43.579 -7.487 -7.208 1.00 38.07 135 CYS L C 1
ATOM 2771 O O . CYS C 3 135 ? 42.884 -8.259 -6.531 1.00 33.46 135 CYS L O 1
ATOM 2774 N N . LEU C 3 136 ? 43.178 -6.277 -7.592 1.00 38.25 136 LEU L N 1
ATOM 2775 C CA . LEU C 3 136 ? 41.881 -5.710 -7.237 1.00 34.67 136 LEU L CA 1
ATOM 2776 C C . LEU C 3 136 ? 41.039 -5.542 -8.491 1.00 34.76 136 LEU L C 1
ATOM 2777 O O . LEU C 3 136 ? 41.484 -4.927 -9.465 1.00 35.88 136 LEU L O 1
ATOM 2782 N N . LEU C 3 137 ? 39.822 -6.085 -8.462 1.00 35.90 137 LEU L N 1
ATOM 2783 C CA . LEU C 3 137 ? 38.853 -5.944 -9.542 1.00 34.84 137 LEU L CA 1
ATOM 2784 C C . LEU C 3 137 ? 37.710 -5.127 -8.970 1.00 37.56 137 LEU L C 1
ATOM 2785 O O . LEU C 3 137 ? 36.987 -5.604 -8.091 1.00 36.10 137 LEU L O 1
ATOM 2790 N N . ASN C 3 138 ? 37.553 -3.895 -9.437 1.00 36.68 138 ASN L N 1
ATOM 2791 C CA . ASN C 3 138 ? 36.613 -2.984 -8.814 1.00 37.14 138 ASN L CA 1
ATOM 2792 C C . ASN C 3 138 ? 35.375 -2.782 -9.673 1.00 37.13 138 ASN L C 1
ATOM 2793 O O . ASN C 3 138 ? 35.479 -2.468 -10.863 1.00 35.89 138 ASN L O 1
ATOM 2798 N N . ASN C 3 139 ? 34.215 -2.993 -9.053 1.00 35.64 139 ASN L N 1
ATOM 2799 C CA . ASN C 3 139 ? 32.916 -2.486 -9.497 1.00 37.90 139 ASN L CA 1
ATOM 2800 C C . ASN C 3 139 ? 32.528 -3.033 -10.871 1.00 38.53 139 ASN L C 1
ATOM 2801 O O . ASN C 3 139 ? 32.383 -2.307 -11.855 1.00 40.69 139 ASN L O 1
ATOM 2806 N N . PHE C 3 140 ? 32.304 -4.347 -10.885 1.00 34.96 140 PHE L N 1
ATOM 2807 C CA . PHE C 3 140 ? 31.886 -5.041 -12.084 1.00 38.57 140 PHE L CA 1
ATOM 2808 C C . PHE C 3 140 ? 30.543 -5.741 -11.855 1.00 39.93 140 PHE L C 1
ATOM 2809 O O . PHE C 3 140 ? 30.059 -5.878 -10.728 1.00 38.36 140 PHE L O 1
ATOM 2817 N N . TYR C 3 141 ? 29.933 -6.175 -12.960 1.00 39.83 141 TYR L N 1
ATOM 2818 C CA . TYR C 3 141 ? 28.678 -6.912 -12.963 1.00 44.66 141 TYR L CA 1
ATOM 2819 C C . TYR C 3 141 ? 28.580 -7.619 -14.301 1.00 42.63 141 TYR L C 1
ATOM 2820 O O . TYR C 3 141 ? 28.900 -7.001 -15.324 1.00 43.65 141 TYR L O 1
ATOM 2829 N N . PRO C 3 142 ? 28.173 -8.897 -14.348 1.00 42.19 142 PRO L N 1
ATOM 2830 C CA . PRO C 3 142 ? 27.780 -9.776 -13.244 1.00 41.89 142 PRO L CA 1
ATOM 2831 C C . PRO C 3 142 ? 28.940 -10.213 -12.353 1.00 46.92 142 PRO L C 1
ATOM 2832 O O . PRO C 3 142 ? 30.098 -9.815 -12.554 1.00 42.46 142 PRO L O 1
ATOM 2836 N N . ARG C 3 143 ? 28.603 -11.044 -11.366 1.00 43.32 143 ARG L N 1
ATOM 2837 C CA . ARG C 3 143 ? 29.570 -11.458 -10.354 1.00 42.21 143 ARG L CA 1
ATOM 2838 C C . ARG C 3 143 ? 30.698 -12.296 -10.940 1.00 44.73 143 ARG L C 1
ATOM 2839 O O . ARG C 3 143 ? 31.802 -12.306 -10.392 1.00 42.57 143 ARG L O 1
ATOM 2847 N N . GLU C 3 144 ? 30.440 -13.017 -12.031 1.00 48.86 144 GLU L N 1
ATOM 2848 C CA . GLU C 3 144 ? 31.401 -13.986 -12.544 1.00 48.15 144 GLU L CA 1
ATOM 2849 C C . GLU C 3 144 ? 32.601 -13.285 -13.173 1.00 47.74 144 GLU L C 1
ATOM 2850 O O . GLU C 3 144 ? 32.464 -12.575 -14.174 1.00 48.45 144 GLU L O 1
ATOM 2856 N N . ALA C 3 145 ? 33.777 -13.500 -12.589 1.00 44.63 145 ALA L N 1
ATOM 2857 C CA . ALA C 3 145 ? 35.037 -12.987 -13.108 1.00 46.11 145 ALA L CA 1
ATOM 2858 C C . ALA C 3 145 ? 36.132 -14.022 -12.864 1.00 50.60 145 ALA L C 1
ATOM 2859 O O . ALA C 3 145 ? 36.092 -14.775 -11.884 1.00 51.24 145 ALA L O 1
ATOM 2861 N N . LYS C 3 146 ? 37.101 -14.073 -13.773 1.00 47.80 146 LYS L N 1
ATOM 2862 C CA . LYS C 3 146 ? 38.229 -14.986 -13.640 1.00 48.10 146 LYS L CA 1
ATOM 2863 C C . LYS C 3 146 ? 39.514 -14.187 -13.498 1.00 49.21 146 LYS L C 1
ATOM 2864 O O . LYS C 3 146 ? 39.749 -13.229 -14.247 1.00 48.66 146 LYS L O 1
ATOM 2870 N N . VAL C 3 147 ? 40.328 -14.562 -12.518 1.00 46.98 147 VAL L N 1
ATOM 2871 C CA . VAL C 3 147 ? 41.651 -13.983 -12.319 1.00 44.83 147 VAL L CA 1
ATOM 2872 C C . VAL C 3 147 ? 42.676 -15.088 -12.518 1.00 44.59 147 VAL L C 1
ATOM 2873 O O . VAL C 3 147 ? 42.546 -16.174 -11.942 1.00 46.30 147 VAL L O 1
ATOM 2877 N N . GLN C 3 148 ? 43.679 -14.820 -13.346 1.00 46.35 148 GLN L N 1
ATOM 2878 C CA . GLN C 3 148 ? 44.813 -15.716 -13.515 1.00 46.44 148 GLN L CA 1
ATOM 2879 C C . GLN C 3 148 ? 46.075 -14.974 -13.115 1.00 45.06 148 GLN L C 1
ATOM 2880 O O . GLN C 3 148 ? 46.324 -13.865 -13.598 1.00 43.85 148 GLN L O 1
ATOM 2886 N N . TRP C 3 149 ? 46.859 -15.579 -12.233 1.00 42.89 149 TRP L N 1
ATOM 2887 C CA . TRP C 3 149 ? 48.164 -15.048 -11.865 1.00 43.69 149 TRP L CA 1
ATOM 2888 C C . TRP C 3 149 ? 49.226 -15.623 -12.784 1.00 42.45 149 TRP L C 1
ATOM 2889 O O . TRP C 3 149 ? 49.287 -16.843 -12.984 1.00 48.34 149 TRP L O 1
ATOM 2900 N N . LYS C 3 150 ? 50.057 -14.753 -13.343 1.00 42.45 150 LYS L N 1
ATOM 2901 C CA . LYS C 3 150 ? 51.182 -15.173 -14.166 1.00 47.45 150 LYS L CA 1
ATOM 2902 C C . LYS C 3 150 ? 52.462 -14.602 -13.581 1.00 48.60 150 LYS L C 1
ATOM 2903 O O . LYS C 3 150 ? 52.547 -13.400 -13.300 1.00 46.23 150 LYS L O 1
ATOM 2909 N N . VAL C 3 151 ? 53.441 -15.472 -13.373 1.00 45.89 151 VAL L N 1
ATOM 2910 C CA . VAL C 3 151 ? 54.748 -15.092 -12.867 1.00 46.52 151 VAL L CA 1
ATOM 2911 C C . VAL C 3 151 ? 55.759 -15.424 -13.956 1.00 52.77 151 VAL L C 1
ATOM 2912 O O . VAL C 3 151 ? 55.898 -16.593 -14.342 1.00 51.04 151 VAL L O 1
ATOM 2916 N N . ASP C 3 152 ? 56.451 -14.397 -14.457 1.00 50.51 152 ASP L N 1
ATOM 2917 C CA . ASP C 3 152 ? 57.287 -14.529 -15.651 1.00 54.49 152 ASP L CA 1
ATOM 2918 C C . ASP C 3 152 ? 56.524 -15.239 -16.767 1.00 54.64 152 ASP L C 1
ATOM 2919 O O . ASP C 3 152 ? 57.039 -16.144 -17.432 1.00 55.66 152 ASP L O 1
ATOM 2924 N N . ASN C 3 153 ? 55.267 -14.832 -16.945 1.00 53.15 153 ASN L N 1
ATOM 2925 C CA . ASN C 3 153 ? 54.345 -15.359 -17.949 1.00 59.11 153 ASN L CA 1
ATOM 2926 C C . ASN C 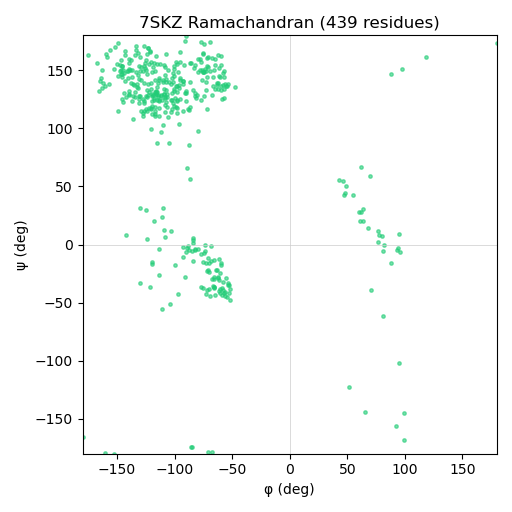3 153 ? 54.057 -16.851 -17.771 1.00 58.30 153 ASN L C 1
ATOM 2927 O O . ASN C 3 153 ? 53.616 -17.512 -18.713 1.00 64.59 153 ASN L O 1
ATOM 2932 N N . ALA C 3 154 ? 54.297 -17.405 -16.583 1.00 55.71 154 ALA L N 1
ATOM 2933 C CA . ALA C 3 154 ? 53.901 -18.773 -16.255 1.00 54.81 154 ALA L CA 1
ATOM 2934 C C . ALA C 3 154 ? 52.634 -18.740 -15.403 1.00 52.67 154 ALA L C 1
ATOM 2935 O O . ALA C 3 154 ? 52.611 -18.121 -14.331 1.00 51.46 154 ALA L O 1
ATOM 2937 N N . LEU C 3 155 ? 51.584 -19.398 -15.882 1.00 50.81 155 LEU L N 1
ATOM 2938 C CA . LEU C 3 155 ? 50.342 -19.478 -15.124 1.00 49.84 155 LEU L CA 1
ATOM 2939 C C . LEU C 3 155 ? 50.577 -20.142 -13.771 1.00 48.81 155 LEU L C 1
ATOM 2940 O O . LEU C 3 155 ? 51.230 -21.186 -13.679 1.00 48.51 155 LEU L O 1
ATOM 2942 N N . GLN C 3 156 ? 50.045 -19.526 -12.724 1.00 45.38 156 GLN L N 1
ATOM 2943 C CA . GLN C 3 156 ? 50.168 -20.015 -11.361 1.00 44.94 156 GLN L CA 1
ATOM 2944 C C . GLN C 3 156 ? 48.932 -20.802 -10.958 1.00 53.59 156 GLN L C 1
ATOM 2945 O O . GLN C 3 156 ? 47.816 -20.507 -11.394 1.00 48.68 156 GLN L O 1
ATOM 2951 N N . SER C 3 157 ? 49.143 -21.795 -10.095 1.00 51.16 157 SER L N 1
ATOM 2952 C CA . SER C 3 157 ? 48.048 -22.477 -9.428 1.00 46.15 157 SER L CA 1
ATOM 2953 C C . SER C 3 157 ? 48.445 -22.829 -8.002 1.00 50.08 157 SER L C 1
ATOM 2954 O O . SER C 3 157 ? 49.587 -23.224 -7.747 1.00 50.87 157 SER L O 1
ATOM 2957 N N . GLY C 3 158 ? 47.502 -22.676 -7.074 1.00 47.96 158 GLY L N 1
ATOM 2958 C CA . GLY C 3 158 ? 47.649 -23.207 -5.729 1.00 47.38 158 GLY L CA 1
ATOM 2959 C C . GLY C 3 158 ? 48.299 -22.292 -4.704 1.00 48.81 158 GLY L C 1
ATOM 2960 O O . GLY C 3 158 ? 48.460 -22.712 -3.543 1.00 49.01 158 GLY L O 1
ATOM 2961 N N A ASN C 3 159 ? 48.686 -21.068 -5.084 0.46 42.43 159 ASN L N 1
ATOM 2962 N N B ASN C 3 159 ? 48.670 -21.067 -5.087 0.54 42.42 159 ASN L N 1
ATOM 2963 C CA A ASN C 3 159 ? 49.300 -20.114 -4.166 0.46 41.76 159 ASN L CA 1
ATOM 2964 C CA B ASN C 3 159 ? 49.306 -20.116 -4.185 0.54 41.77 159 ASN L CA 1
ATOM 2965 C C A ASN C 3 159 ? 48.527 -18.797 -4.103 0.46 41.78 159 ASN L C 1
ATOM 2966 C C B ASN C 3 159 ? 48.524 -18.810 -4.076 0.54 41.84 159 ASN L C 1
ATOM 2967 O O A ASN C 3 159 ? 49.109 -17.747 -3.822 0.46 39.73 159 ASN L O 1
ATOM 2968 O O B ASN C 3 159 ? 49.105 -17.774 -3.731 0.54 39.74 159 ASN L O 1
ATOM 2977 N N . SER C 3 160 ? 47.218 -18.831 -4.361 1.00 39.57 160 SER L N 1
ATOM 2978 C CA . SER C 3 160 ? 46.398 -17.623 -4.328 1.00 38.25 160 SER L CA 1
ATOM 2979 C C . SER C 3 160 ? 45.054 -17.906 -3.674 1.00 37.91 160 SER L C 1
ATOM 2980 O O . SER C 3 160 ? 44.566 -19.040 -3.673 1.00 38.71 160 SER L O 1
ATOM 2983 N N . GLN C 3 161 ? 44.456 -16.845 -3.130 1.00 36.91 161 GLN L N 1
ATOM 2984 C CA . GLN C 3 161 ? 43.092 -16.888 -2.617 1.00 40.40 161 GLN L CA 1
ATOM 2985 C C . GLN C 3 161 ? 42.362 -15.616 -3.013 1.00 38.81 161 GLN L C 1
ATOM 2986 O O . GLN C 3 161 ? 42.969 -14.558 -3.146 1.00 35.04 161 GLN L O 1
ATOM 2992 N N . GLU C 3 162 ? 41.048 -15.729 -3.185 1.00 36.79 162 GLU L N 1
ATOM 2993 C CA . GLU C 3 162 ? 40.237 -14.589 -3.583 1.00 34.75 162 GLU L CA 1
ATOM 2994 C C . GLU C 3 162 ? 38.923 -14.604 -2.818 1.00 35.65 162 GLU L C 1
ATOM 2995 O O . GLU C 3 162 ? 38.465 -15.659 -2.356 1.00 35.58 162 GLU L O 1
ATOM 3001 N N . SER C 3 163 ? 38.312 -13.417 -2.697 1.00 34.13 163 SER L N 1
ATOM 3002 C CA . SER C 3 163 ? 36.935 -13.322 -2.227 1.00 36.18 163 SER L CA 1
ATOM 3003 C C . SER C 3 163 ? 36.253 -12.164 -2.937 1.00 36.93 163 SER L C 1
ATOM 3004 O O . SER C 3 163 ? 36.912 -11.210 -3.359 1.00 33.22 163 SER L O 1
ATOM 3007 N N . VAL C 3 164 ? 34.927 -12.259 -3.059 1.00 35.35 164 VAL L N 1
ATOM 3008 C CA . VAL C 3 164 ? 34.106 -11.237 -3.703 1.00 34.04 164 VAL L CA 1
ATOM 3009 C C . VAL C 3 164 ? 33.301 -10.515 -2.625 1.00 35.75 164 VAL L C 1
ATOM 3010 O O . VAL C 3 164 ? 32.918 -11.112 -1.611 1.00 34.72 164 VAL L O 1
ATOM 3014 N N . THR C 3 165 ? 33.066 -9.211 -2.824 1.00 33.62 165 THR L N 1
ATOM 3015 C CA . THR C 3 165 ? 32.215 -8.485 -1.891 1.00 33.84 165 THR L CA 1
ATOM 3016 C C . THR C 3 165 ? 30.755 -8.912 -2.043 1.00 34.76 165 THR L C 1
ATOM 3017 O O . THR C 3 165 ? 30.343 -9.466 -3.064 1.00 35.18 165 THR L O 1
ATOM 3021 N N . GLU C 3 166 ? 29.963 -8.615 -1.013 1.00 35.29 166 GLU L N 1
ATOM 3022 C CA . GLU C 3 166 ? 28.520 -8.557 -1.190 1.00 37.52 166 GLU L CA 1
ATOM 3023 C C . GLU C 3 166 ? 28.169 -7.505 -2.240 1.00 37.14 166 GLU L C 1
ATOM 3024 O O . GLU C 3 166 ? 28.977 -6.626 -2.582 1.00 35.20 166 GLU L O 1
ATOM 3030 N N . GLN C 3 167 ? 26.946 -7.602 -2.766 1.00 37.05 167 GLN L N 1
ATOM 3031 C CA . GLN C 3 167 ? 26.538 -6.661 -3.800 1.00 37.94 167 GLN L CA 1
ATOM 3032 C C . GLN C 3 167 ? 26.516 -5.241 -3.234 1.00 36.80 167 GLN L C 1
ATOM 3033 O O . GLN C 3 167 ? 26.114 -5.019 -2.088 1.00 37.20 167 GLN L O 1
ATOM 3039 N N . ASP C 3 168 ? 26.990 -4.283 -4.027 1.00 36.28 168 ASP L N 1
ATOM 3040 C CA . ASP C 3 168 ? 27.120 -2.903 -3.554 1.00 36.10 168 ASP L CA 1
ATOM 3041 C C . ASP C 3 168 ? 25.753 -2.218 -3.467 1.00 38.95 168 ASP L C 1
ATOM 3042 O O . ASP C 3 168 ? 24.990 -2.214 -4.438 1.00 37.94 168 ASP L O 1
ATOM 3047 N N . SER C 3 169 ? 25.448 -1.629 -2.306 1.00 37.63 169 SER L N 1
ATOM 3048 C CA . SER C 3 169 ? 24.113 -1.079 -2.082 1.00 38.94 169 SER L CA 1
ATOM 3049 C C . SER C 3 169 ? 23.823 0.166 -2.910 1.00 39.82 169 SER L C 1
ATOM 3050 O O . SER C 3 169 ? 22.651 0.543 -3.027 1.00 40.55 169 SER L O 1
ATOM 3053 N N . LYS C 3 170 ? 24.842 0.814 -3.479 1.00 40.49 170 LYS L N 1
ATOM 3054 C CA . LYS C 3 170 ? 24.647 2.038 -4.251 1.00 38.95 170 LYS L CA 1
ATOM 3055 C C . LYS C 3 170 ? 24.571 1.799 -5.752 1.00 39.04 170 LYS L C 1
ATOM 3056 O O . LYS C 3 170 ? 23.763 2.430 -6.428 1.00 40.41 170 LYS L O 1
ATOM 3062 N N . ASP C 3 171 ? 25.435 0.946 -6.305 1.00 40.17 171 ASP L N 1
ATOM 3063 C CA . ASP C 3 171 ? 25.464 0.729 -7.746 1.00 41.36 171 ASP L CA 1
ATOM 3064 C C . ASP C 3 171 ? 25.292 -0.737 -8.129 1.00 38.44 171 ASP L C 1
ATOM 3065 O O . ASP C 3 171 ? 25.398 -1.065 -9.315 1.00 39.95 171 ASP L O 1
ATOM 3070 N N . SER C 3 172 ? 25.044 -1.619 -7.163 1.00 38.32 172 SER L N 1
ATOM 3071 C CA . SER C 3 172 ? 24.718 -3.027 -7.412 1.00 38.72 172 SER L CA 1
ATOM 3072 C C . SER C 3 172 ? 25.859 -3.788 -8.079 1.00 40.30 172 SER L C 1
ATOM 3073 O O . SER C 3 172 ? 25.634 -4.861 -8.659 1.00 40.16 172 SER L O 1
ATOM 3076 N N . THR C 3 173 ? 27.090 -3.269 -7.989 1.00 36.82 173 THR L N 1
ATOM 3077 C CA . THR C 3 173 ? 28.241 -3.952 -8.565 1.00 38.29 173 THR L CA 1
ATOM 3078 C C . THR C 3 173 ? 28.887 -4.880 -7.544 1.00 36.36 173 THR L C 1
ATOM 3079 O O . THR C 3 173 ? 28.522 -4.923 -6.366 1.00 35.47 173 THR L O 1
ATOM 3083 N N . TYR C 3 174 ? 29.886 -5.619 -8.016 1.00 37.04 174 TYR L N 1
ATOM 3084 C CA . TYR C 3 174 ? 30.728 -6.457 -7.184 1.00 34.53 174 TYR L CA 1
ATOM 3085 C C . TYR C 3 174 ? 32.173 -6.004 -7.328 1.00 33.89 174 TYR L C 1
ATOM 3086 O O . TYR C 3 174 ? 32.562 -5.393 -8.330 1.00 33.80 174 TYR L O 1
ATOM 3095 N N . SER C 3 175 ? 32.972 -6.320 -6.317 1.00 33.20 175 SER L N 1
ATOM 3096 C CA . SER C 3 175 ? 34.412 -6.142 -6.400 1.00 32.70 175 SER L CA 1
ATOM 3097 C C . SER C 3 175 ? 35.073 -7.431 -5.937 1.00 33.76 175 SER L C 1
ATOM 3098 O O . SER C 3 175 ? 34.479 -8.208 -5.183 1.00 32.88 175 SER L O 1
ATOM 3101 N N . LEU C 3 176 ? 36.287 -7.670 -6.427 1.00 32.53 176 LEU L N 1
ATOM 3102 C CA . LEU C 3 176 ? 36.978 -8.918 -6.131 1.00 35.18 176 LEU L CA 1
ATOM 3103 C C . LEU C 3 176 ? 38.424 -8.620 -5.776 1.00 34.02 176 LEU L C 1
ATOM 3104 O O . LEU C 3 176 ? 39.083 -7.805 -6.433 1.00 33.75 176 LEU L O 1
ATOM 3109 N N . SER C 3 177 ? 38.908 -9.301 -4.741 1.00 34.11 177 SER L N 1
ATOM 3110 C CA . SER C 3 177 ? 40.289 -9.194 -4.276 1.00 32.45 177 SER L CA 1
ATOM 3111 C C . SER C 3 177 ? 40.924 -10.577 -4.308 1.00 36.19 177 SER L C 1
ATOM 3112 O O . SER C 3 177 ? 40.340 -11.543 -3.799 1.00 34.05 177 SER L O 1
ATOM 3115 N N . SER C 3 178 ? 42.114 -10.668 -4.901 1.00 35.90 178 SER L N 1
ATOM 3116 C CA . SER C 3 178 ? 42.856 -11.911 -5.039 1.00 34.29 178 SER L CA 1
ATOM 3117 C C . SER C 3 178 ? 44.278 -11.677 -4.562 1.00 37.62 178 SER L C 1
ATOM 3118 O O . SER C 3 178 ? 44.926 -10.728 -5.014 1.00 34.59 178 SER L O 1
ATOM 3121 N N . THR C 3 179 ? 44.759 -12.529 -3.655 1.00 35.83 179 THR L N 1
ATOM 3122 C CA . THR C 3 179 ? 46.109 -12.420 -3.102 1.00 35.96 179 THR L CA 1
ATOM 3123 C C . THR C 3 179 ? 46.944 -13.611 -3.558 1.00 40.07 179 THR L C 1
ATOM 3124 O O . THR C 3 179 ? 46.575 -14.767 -3.315 1.00 37.22 179 THR L O 1
ATOM 3128 N N . LEU C 3 180 ? 48.065 -13.331 -4.205 1.00 36.91 180 LEU L N 1
ATOM 3129 C CA . LEU C 3 180 ? 49.083 -14.343 -4.482 1.00 37.75 180 LEU L CA 1
ATOM 3130 C C . LEU C 3 180 ? 50.158 -14.223 -3.407 1.00 39.24 180 LEU L C 1
ATOM 3131 O O . LEU C 3 180 ? 50.725 -13.144 -3.210 1.00 39.64 180 LEU L O 1
ATOM 3136 N N . THR C 3 181 ? 50.425 -15.306 -2.690 1.00 39.16 181 THR L N 1
ATOM 3137 C CA . THR C 3 181 ? 51.389 -15.261 -1.599 1.00 42.39 181 THR L CA 1
ATOM 3138 C C . THR C 3 181 ? 52.527 -16.229 -1.887 1.00 45.76 181 THR L C 1
ATOM 3139 O O . THR C 3 181 ? 52.290 -17.424 -2.108 1.00 41.92 181 THR L O 1
ATOM 3143 N N . LEU C 3 182 ? 53.755 -15.708 -1.900 1.00 42.39 182 LEU L N 1
ATOM 3144 C CA . LEU C 3 182 ? 54.955 -16.526 -2.017 1.00 46.32 182 LEU L CA 1
ATOM 3145 C C . LEU C 3 182 ? 55.899 -16.203 -0.870 1.00 45.12 182 LEU L C 1
ATOM 3146 O O . LEU C 3 182 ? 55.844 -15.122 -0.278 1.00 44.72 182 LEU L O 1
ATOM 3151 N N . SER C 3 183 ? 56.764 -17.163 -0.553 1.00 48.47 183 SER L N 1
ATOM 3152 C CA . SER C 3 183 ? 57.889 -16.875 0.321 1.00 50.07 183 SER L CA 1
ATOM 3153 C C . SER C 3 183 ? 58.748 -15.783 -0.304 1.00 48.72 183 SER L C 1
ATOM 3154 O O . SER C 3 183 ? 58.750 -15.591 -1.524 1.00 48.42 183 SER L O 1
ATOM 3157 N N . LYS C 3 184 ? 59.477 -15.051 0.540 1.00 49.74 184 LYS L N 1
ATOM 3158 C CA . LYS C 3 184 ? 60.391 -14.045 0.003 1.00 50.69 184 LYS L CA 1
ATOM 3159 C C . LYS C 3 184 ? 61.379 -14.681 -0.968 1.00 52.17 184 LYS L C 1
ATOM 3160 O O . LYS C 3 184 ? 61.604 -14.163 -2.068 1.00 52.23 184 LYS L O 1
ATOM 3166 N N . ALA C 3 185 ? 61.933 -15.842 -0.603 1.00 54.37 185 ALA L N 1
ATOM 3167 C CA . ALA C 3 185 ? 62.951 -16.464 -1.447 1.00 55.25 185 ALA L CA 1
ATOM 3168 C C . ALA C 3 185 ? 62.394 -16.808 -2.824 1.00 55.16 185 ALA L C 1
ATOM 3169 O O . ALA C 3 185 ? 63.076 -16.614 -3.838 1.00 57.39 185 ALA L O 1
ATOM 3171 N N . ASP C 3 186 ? 61.153 -17.307 -2.882 1.00 52.55 186 ASP L N 1
ATOM 3172 C CA . ASP C 3 186 ? 60.538 -17.612 -4.172 1.00 53.49 186 ASP L CA 1
ATOM 3173 C C . ASP C 3 186 ? 60.179 -16.334 -4.928 1.00 53.42 186 ASP L C 1
ATOM 3174 O O . ASP C 3 186 ? 60.316 -16.269 -6.156 1.00 54.56 186 ASP L O 1
ATOM 3179 N N . TYR C 3 187 ? 59.690 -15.319 -4.216 1.00 50.85 187 TYR L N 1
ATOM 3180 C CA . TYR C 3 187 ? 59.411 -14.033 -4.851 1.00 49.89 187 TYR L CA 1
ATOM 3181 C C . TYR C 3 187 ? 60.639 -13.502 -5.581 1.00 53.39 187 TYR L C 1
ATOM 3182 O O . TYR C 3 187 ? 60.553 -13.064 -6.733 1.00 51.27 187 TYR L O 1
ATOM 3191 N N . GLU C 3 188 ? 61.802 -13.564 -4.928 1.00 52.39 188 GLU L N 1
ATOM 3192 C CA . GLU C 3 188 ? 63.028 -13.034 -5.504 1.00 58.68 188 GLU L CA 1
ATOM 3193 C C . GLU C 3 188 ? 63.588 -13.904 -6.616 1.00 59.58 188 GLU L C 1
ATOM 3194 O O . GLU C 3 188 ? 64.624 -13.549 -7.184 1.00 63.67 188 GLU L O 1
ATOM 3200 N N . LYS C 3 189 ? 62.945 -15.020 -6.947 1.00 58.03 189 LYS L N 1
ATOM 3201 C CA . LYS C 3 189 ? 63.430 -15.865 -8.028 1.00 60.28 189 LYS L CA 1
ATOM 3202 C C . LYS C 3 189 ? 62.838 -15.489 -9.377 1.00 60.43 189 LYS L C 1
ATOM 3203 O O . LYS C 3 189 ? 63.265 -16.044 -10.397 1.00 60.23 189 LYS L O 1
ATOM 3205 N N . HIS C 3 190 ? 61.878 -14.562 -9.412 1.00 54.87 190 HIS L N 1
ATOM 3206 C CA . HIS C 3 190 ? 61.216 -14.175 -10.646 1.00 53.39 190 HIS L CA 1
ATOM 3207 C C . HIS C 3 190 ? 61.136 -12.660 -10.742 1.00 57.93 190 HIS L C 1
ATOM 3208 O O . HIS C 3 190 ? 61.361 -11.934 -9.767 1.00 55.66 190 HIS L O 1
ATOM 3215 N N . LYS C 3 191 ? 60.797 -12.195 -11.946 1.00 56.32 191 LYS L N 1
ATOM 3216 C CA . LYS C 3 191 ? 60.819 -10.780 -12.282 1.00 53.11 191 LYS L CA 1
ATOM 3217 C C . LYS C 3 191 ? 59.418 -10.218 -12.492 1.00 51.02 191 LYS L C 1
ATOM 3218 O O . LYS C 3 191 ? 59.044 -9.253 -11.821 1.00 53.97 191 LYS L O 1
ATOM 3220 N N . VAL C 3 192 ? 58.625 -10.801 -13.396 1.00 50.52 192 VAL L N 1
ATOM 3221 C CA . VAL C 3 192 ? 57.358 -10.211 -13.828 1.00 51.51 192 VAL L CA 1
ATOM 3222 C C . VAL C 3 192 ? 56.206 -10.838 -13.059 1.00 50.39 192 VAL L C 1
ATOM 3223 O O . VAL C 3 192 ? 56.027 -12.060 -13.080 1.00 53.25 192 VAL L O 1
ATOM 3227 N N . TYR C 3 193 ? 55.405 -10.000 -12.404 1.00 47.18 193 TYR L N 1
ATOM 3228 C CA . TYR C 3 193 ? 54.213 -10.441 -11.693 1.00 47.30 193 TYR L CA 1
ATOM 3229 C C . TYR C 3 193 ? 52.995 -9.787 -12.321 1.00 47.59 193 TYR L C 1
ATOM 3230 O O . TYR C 3 193 ? 52.945 -8.562 -12.448 1.00 44.64 193 TYR L O 1
ATOM 3239 N N . ALA C 3 194 ? 52.022 -10.599 -12.719 1.00 45.34 194 ALA L N 1
ATOM 3240 C CA . ALA C 3 194 ? 50.879 -10.094 -13.464 1.00 44.64 194 ALA L CA 1
ATOM 3241 C C . ALA C 3 194 ? 49.601 -10.788 -13.013 1.00 45.23 194 ALA L C 1
ATOM 3242 O O . ALA C 3 194 ? 49.622 -11.950 -12.600 1.00 41.11 194 ALA L O 1
ATOM 3244 N N . CYS C 3 195 ? 48.478 -10.074 -13.092 1.00 46.57 195 CYS L N 1
ATOM 3245 C CA . CYS C 3 195 ? 47.173 -10.721 -13.049 1.00 46.03 195 CYS L CA 1
ATOM 3246 C C . CYS C 3 195 ? 46.421 -10.404 -14.332 1.00 45.44 195 CYS L C 1
ATOM 3247 O O . CYS C 3 195 ? 46.409 -9.254 -14.792 1.00 46.68 195 CYS L O 1
ATOM 3250 N N . GLU C 3 196 ? 45.830 -11.439 -14.916 1.00 47.04 196 GLU L N 1
ATOM 3251 C CA . GLU C 3 196 ? 45.041 -11.335 -16.131 1.00 47.83 196 GLU L CA 1
ATOM 3252 C C . GLU C 3 196 ? 43.584 -11.547 -15.760 1.00 47.83 196 GLU L C 1
ATOM 3253 O O . GLU C 3 196 ? 43.248 -12.522 -15.081 1.00 41.87 196 GLU L O 1
ATOM 3259 N N . VAL C 3 197 ? 42.730 -10.635 -16.200 1.00 50.25 197 VAL L N 1
ATOM 3260 C CA . VAL C 3 197 ? 41.336 -10.606 -15.790 1.00 49.29 197 VAL L CA 1
ATOM 3261 C C . VAL C 3 197 ? 40.456 -10.797 -17.014 1.00 49.95 197 VAL L C 1
ATOM 3262 O O . VAL C 3 197 ? 40.626 -10.106 -18.026 1.00 51.38 197 VAL L O 1
ATOM 3266 N N . THR C 3 198 ? 39.530 -11.741 -16.914 1.00 48.13 198 THR L N 1
ATOM 3267 C CA . THR C 3 198 ? 38.508 -11.995 -17.916 1.00 50.59 198 THR L CA 1
ATOM 3268 C C . THR C 3 198 ? 37.148 -11.674 -17.310 1.00 47.61 198 THR L C 1
ATOM 3269 O O . THR C 3 198 ? 36.897 -11.971 -16.137 1.00 48.21 198 THR L O 1
ATOM 3273 N N . HIS C 3 199 ? 36.282 -11.047 -18.100 1.00 48.49 199 HIS L N 1
ATOM 3274 C CA . HIS C 3 199 ? 34.952 -10.695 -17.626 1.00 49.99 199 HIS L CA 1
ATOM 3275 C C . HIS C 3 199 ? 34.076 -10.397 -18.831 1.00 49.14 199 HIS L C 1
ATOM 3276 O O . HIS C 3 199 ? 34.565 -9.952 -19.874 1.00 48.27 199 HIS L O 1
ATOM 3283 N N . GLN C 3 200 ? 32.776 -10.658 -18.677 1.00 46.80 200 GLN L N 1
ATOM 3284 C CA . GLN C 3 200 ? 31.829 -10.402 -19.760 1.00 52.97 200 GLN L CA 1
ATOM 3285 C C . GLN C 3 200 ? 31.937 -8.971 -20.284 1.00 53.91 200 GLN L C 1
ATOM 3286 O O . GLN C 3 200 ? 31.773 -8.726 -21.486 1.00 53.34 200 GLN L O 1
ATOM 3292 N N . GLY C 3 201 ? 32.232 -8.014 -19.398 1.00 50.88 201 GLY L N 1
ATOM 3293 C CA . GLY C 3 201 ? 32.296 -6.615 -19.774 1.00 49.51 201 GLY L CA 1
ATOM 3294 C C . GLY C 3 201 ? 33.541 -6.199 -20.522 1.00 54.01 201 GLY L C 1
ATOM 3295 O O . GLY C 3 201 ? 33.606 -5.064 -21.008 1.00 55.27 201 GLY L O 1
ATOM 3296 N N . LEU C 3 202 ? 34.528 -7.080 -20.626 1.00 52.55 202 LEU L N 1
ATOM 3297 C CA . LEU C 3 202 ? 35.775 -6.789 -21.320 1.00 55.66 202 LEU L CA 1
ATOM 3298 C C . LEU C 3 202 ? 35.799 -7.542 -22.642 1.00 62.65 202 LEU L C 1
ATOM 3299 O O . LEU C 3 202 ? 35.553 -8.754 -22.675 1.00 66.45 202 LEU L O 1
ATOM 3304 N N . SER C 3 203 ? 36.097 -6.824 -23.729 1.00 69.07 203 SER L N 1
ATOM 3305 C CA . SER C 3 203 ? 36.199 -7.470 -25.034 1.00 71.36 203 SER L CA 1
ATOM 3306 C C . SER C 3 203 ? 37.367 -8.448 -25.074 1.00 72.92 203 SER L C 1
ATOM 3307 O O . SER C 3 203 ? 37.268 -9.526 -25.675 1.00 77.20 203 SER L O 1
ATOM 3310 N N . SER C 3 204 ? 38.472 -8.096 -24.432 1.00 67.36 204 SER L N 1
ATOM 3311 C CA . SER C 3 204 ? 39.651 -8.938 -24.328 1.00 68.16 204 SER L CA 1
ATOM 3312 C C . SER C 3 204 ? 40.164 -8.843 -22.900 1.00 61.16 204 SER L C 1
ATOM 3313 O O . SER C 3 204 ? 39.847 -7.885 -22.188 1.00 58.74 204 SER L O 1
ATOM 3316 N N . PRO C 3 205 ? 40.943 -9.825 -22.449 1.00 59.68 205 PRO L N 1
ATOM 3317 C CA . PRO C 3 205 ? 41.420 -9.793 -21.061 1.00 55.80 205 PRO L CA 1
ATOM 3318 C C . PRO C 3 205 ? 42.276 -8.567 -20.777 1.00 56.33 205 PRO L C 1
ATOM 3319 O O . PRO C 3 205 ? 42.916 -8.000 -21.666 1.00 55.47 205 PRO L O 1
ATOM 3323 N N . VAL C 3 206 ? 42.258 -8.148 -19.517 1.00 50.63 206 VAL L N 1
ATOM 3324 C CA . VAL C 3 206 ? 43.048 -7.023 -19.039 1.00 52.42 206 VAL L CA 1
ATOM 3325 C C . VAL C 3 206 ? 44.152 -7.560 -18.140 1.00 53.14 206 VAL L C 1
ATOM 3326 O O . VAL C 3 206 ? 43.883 -8.327 -17.205 1.00 48.57 206 VAL L O 1
ATOM 3330 N N . THR C 3 207 ? 45.389 -7.145 -18.411 1.00 51.64 207 THR L N 1
ATOM 3331 C CA . THR C 3 207 ? 46.553 -7.587 -17.655 1.00 48.83 207 THR L CA 1
ATOM 3332 C C . THR C 3 207 ? 47.209 -6.390 -16.982 1.00 51.10 207 THR L C 1
ATOM 3333 O O . THR C 3 207 ? 47.576 -5.420 -17.656 1.00 51.63 207 THR L O 1
ATOM 3337 N N . LYS C 3 208 ? 47.364 -6.464 -15.663 1.00 45.24 208 LYS L N 1
ATOM 3338 C CA . LYS C 3 208 ? 48.165 -5.513 -14.902 1.00 44.43 208 LYS L CA 1
ATOM 3339 C C . LYS C 3 208 ? 49.423 -6.216 -14.412 1.00 49.23 208 LYS L C 1
ATOM 3340 O O . LYS C 3 208 ? 49.344 -7.342 -13.909 1.00 49.22 208 LYS L O 1
ATOM 3346 N N . SER C 3 209 ? 50.577 -5.564 -14.568 1.00 45.07 209 SER L N 1
ATOM 3347 C CA . SER C 3 209 ? 51.828 -6.197 -14.178 1.00 47.39 209 SER L CA 1
ATOM 3348 C C . SER C 3 209 ? 52.817 -5.164 -13.667 1.00 47.73 209 SER L C 1
ATOM 3349 O O . SER C 3 209 ? 52.712 -3.965 -13.945 1.00 45.14 209 SER L O 1
ATOM 3352 N N . PHE C 3 210 ? 53.784 -5.664 -12.903 1.00 45.92 210 PHE L N 1
ATOM 3353 C CA . PHE C 3 210 ? 54.959 -4.910 -12.497 1.00 49.16 210 PHE L CA 1
ATOM 3354 C C . PHE C 3 210 ? 56.155 -5.849 -12.494 1.00 50.72 210 PHE L C 1
ATOM 3355 O O . PHE C 3 210 ? 56.009 -7.073 -12.493 1.00 46.32 210 PHE L O 1
ATOM 3363 N N . ASN C 3 211 ? 57.341 -5.253 -12.487 1.00 51.81 211 ASN L N 1
ATOM 3364 C CA . ASN C 3 211 ? 58.596 -5.966 -12.311 1.00 55.87 211 ASN L CA 1
ATOM 3365 C C . ASN C 3 211 ? 59.064 -5.802 -10.872 1.00 54.64 211 ASN L C 1
ATOM 3366 O O . ASN C 3 211 ? 59.058 -4.688 -10.338 1.00 53.31 211 ASN L O 1
ATOM 3371 N N . ARG C 3 212 ? 59.483 -6.911 -10.259 1.00 52.71 212 ARG L N 1
ATOM 3372 C CA . ARG C 3 212 ? 59.890 -6.893 -8.858 1.00 56.60 212 ARG L CA 1
ATOM 3373 C C . ARG C 3 212 ? 60.948 -5.831 -8.577 1.00 62.12 212 ARG L C 1
ATOM 3374 O O . ARG C 3 212 ? 60.937 -5.209 -7.508 1.00 68.87 212 ARG L O 1
ATOM 3382 N N . GLY C 3 213 ? 61.849 -5.586 -9.524 1.00 54.47 213 GLY L N 1
ATOM 3383 C CA . GLY C 3 213 ? 62.866 -4.564 -9.318 1.00 65.45 213 GLY L CA 1
ATOM 3384 C C . GLY C 3 213 ? 62.410 -3.115 -9.440 1.00 67.59 213 GLY L C 1
ATOM 3385 O O . GLY C 3 213 ? 63.145 -2.221 -9.008 1.00 73.49 213 GLY L O 1
ATOM 3386 N N . GLU C 3 214 ? 61.232 -2.850 -10.013 1.00 66.21 214 GLU L N 1
ATOM 3387 C CA . GLU C 3 214 ? 60.824 -1.471 -10.268 1.00 65.99 214 GLU L CA 1
ATOM 3388 C C . GLU C 3 214 ? 60.028 -0.853 -9.122 1.00 66.67 214 GLU L C 1
ATOM 3389 O O . GLU C 3 214 ? 60.070 0.372 -8.942 1.00 67.36 214 GLU L O 1
ATOM 3395 N N . CYS C 3 215 ? 59.316 -1.654 -8.338 1.00 64.29 215 CYS L N 1
ATOM 3396 C CA . CYS C 3 215 ? 58.508 -1.112 -7.248 1.00 70.90 215 CYS L CA 1
ATOM 3397 C C . CYS C 3 215 ? 59.109 -1.437 -5.885 1.00 77.67 215 CYS L C 1
ATOM 3398 O O . CYS C 3 215 ? 58.456 -2.068 -5.049 1.00 84.47 215 CYS L O 1
#